Protein AF-0000000086089682 (afdb_homodimer)

Radius of gyration: 39.23 Å; Cα contacts (8 Å, |Δi|>4): 692; chains: 2; bounding box: 94×168×118 Å

Sequence (666 aa):
MSTSTTAATTQQEAQNGLEKALNQAPSSSPDVAAKKKSSTSSKTSKLSLKYIPKFSVSFNDKVAFTFGVLLLVSTTFIFGYAPKWLPQWYALWMVPLMIYRFFDFHAQHAHYFMIDFCYIGNLALMIYLFFYPTSPQLFALTFANNNGPILFAIVFWRNSLVFHDWDKLTSCFIHTFPPLISFAIRWFPEQFPEYTTCIEPTCEVNWTHTVLPHLGFFLFWLTSYYLKTEHVDKKFLQKRTHLITSYRWITEMDKKSKSYQLGQKFSPQARLFAFMVFQLFFHLLTVIPTTFMFNNIYVNAVILLFNYIVMVHNGSNFYFEKFVKMVAEKKEAMSTSTTAATTQQEAQNGLEKALNQAPSSSPDVAAKKKSSTSSKTSKLSLKYIPKFSVSFNDKVAFTFGVLLLVSTTFIFGYAPKWLPQWYALWMVPLMIYRFFDFHAQHAHYFMIDFCYIGNLALMIYLFFYPTSPQLFALTFANNNGPILFAIVFWRNSLVFHDWDKLTSCFIHTFPPLISFAIRWFPEQFPEYTTCIEPTCEVNWTHTVLPHLGFFLFWLTSYYLKTEHVDKKFLQKRTHLITSYRWITEMDKKSKSYQLGQKFSPQARLFAFMVFQLFFHLLTVIPTTFMFNNIYVNAVILLFNYIVMVHNGSNFYFEKFVKMVAEKKEA

InterPro domains:
  IPR021261 Glycerophosphocholine acyltransferase 1 [PF10998] (61-171)
  IPR021261 Glycerophosphocholine acyltransferase 1 [PTHR31201] (4-331)

Secondary structure (DSSP, 8-state):
--TT-TTSGGGSGGGGGGSGGGG------TTHHHHHHHT---------TT--------HHHHHHHHHHHHHHHHHHHHHHH-GGGHHHHHHHHHHHHHHHHHHHHHHTT-GGGGGSHHHHHHHHHHHHHHT-TT-HHHHHHHHHHIIIIIHHHHHHTT----TT-HHHHHHHHHHHHHHHHHHHHHH-GGG-TT----SSTT----TTTTHHHHHHHHHHHHHHHHHIIIIITHHHHHH-TT---HHHIIIII-TTSHHHHHHTTS-HHHHHHHHHHHHHHHHHHHHHHHHHHHH-HHHHHHHHHHHHHHHHHHHHHIIIIIHHHHHHHHHH-/--GGGGGGGGGSGGGSGGGGGG-------TTTHHHHHHT---------TT--------HHHHHHHHHHHHHHHHHHHHHHH-GGGHHHHHHHHHHHHHHHHHHHHHHTT-GGGGGSHHHHHHHHHHHHHHT-TT-HHHHHHHHHHIIIIIHHHHHHTT----TT-HHHHHHHHHHHHHHHHHHHHHH-GGG-TT----SSTT----TTTTHHHHHHHHHHHHHHHHHIIIIISHHHHHH-TT---HHHIIIII-TTSHHHHHHTTS-HHHHHHHHHHHHHHHHHHHHHHHHHHHH-HHHHHHHHHHHHHHHHHHHHHIIIIIHHHHHHHHHH-

Nearest PDB structures (foldseek):
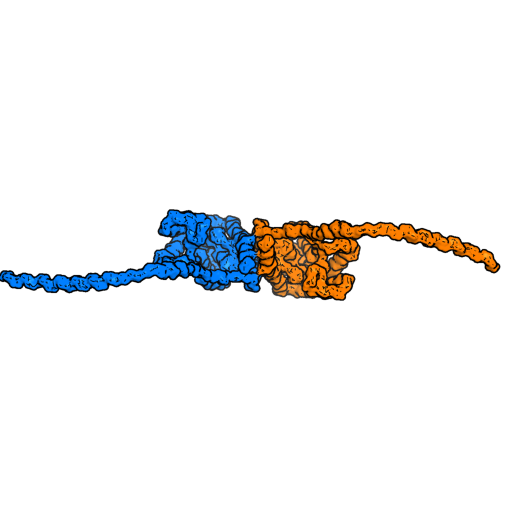  5i20-assembly1_A  TM=1.888E-01  e=9.430E+00  Ancylobacter novellus DSM 506

Structure (mmCIF, N/CA/C/O backbone):
data_AF-0000000086089682-model_v1
#
loop_
_entity.id
_entity.type
_entity.pdbx_description
1 polymer 'Glycerophosphocholine acyltransferase 1'
#
loop_
_atom_site.group_PDB
_atom_site.id
_atom_site.type_symbol
_atom_site.label_atom_id
_atom_site.label_alt_id
_atom_site.label_comp_id
_atom_site.label_asym_id
_atom_site.label_entity_id
_atom_site.label_seq_id
_atom_site.pdbx_PDB_ins_code
_atom_site.Cartn_x
_atom_site.Cartn_y
_atom_site.Cartn_z
_atom_site.occupancy
_atom_site.B_iso_or_equiv
_atom_site.auth_seq_id
_atom_site.auth_comp_id
_atom_site.auth_asym_id
_atom_site.auth_atom_id
_atom_site.pdbx_PDB_model_num
ATOM 1 N N . MET A 1 1 ? 38.219 85.375 62.781 1 22.22 1 MET A N 1
ATOM 2 C CA . MET A 1 1 ? 38.469 85.375 61.344 1 22.22 1 MET A CA 1
ATOM 3 C C . MET A 1 1 ? 39.344 84.188 60.969 1 22.22 1 MET A C 1
ATOM 5 O O . MET A 1 1 ? 39.094 83.562 59.906 1 22.22 1 MET A O 1
ATOM 9 N N . SER A 1 2 ? 40.469 84 61.562 1 22.23 2 SER A N 1
ATOM 10 C CA . SER A 1 2 ? 41.75 83.75 60.969 1 22.23 2 SER A CA 1
ATOM 11 C C . SER A 1 2 ? 41.938 82.25 60.656 1 22.23 2 SER A C 1
ATOM 13 O O . SER A 1 2 ? 43 81.875 60.188 1 22.23 2 SER A O 1
ATOM 15 N N . THR A 1 3 ? 41.25 81.438 61.344 1 27.06 3 THR A N 1
ATOM 16 C CA . THR A 1 3 ? 41.719 80.125 61.844 1 27.06 3 THR A CA 1
ATOM 17 C C . THR A 1 3 ? 41.75 79.125 60.719 1 27.06 3 THR A C 1
ATOM 19 O O . THR A 1 3 ? 41.656 77.938 60.969 1 27.06 3 THR A O 1
ATOM 22 N N . SER A 1 4 ? 41.469 79.562 59.5 1 25.72 4 SER A N 1
ATOM 23 C CA . SER A 1 4 ? 40.844 78.812 58.406 1 25.72 4 SER A CA 1
ATOM 24 C C . SER A 1 4 ? 41.781 77.75 57.875 1 25.72 4 SER A C 1
ATOM 26 O O . SER A 1 4 ? 41.344 76.875 57.062 1 25.72 4 SER A O 1
ATOM 28 N N . THR A 1 5 ? 43.062 78 57.875 1 26 5 THR A N 1
ATOM 29 C CA . THR A 1 5 ? 43.875 77.75 56.688 1 26 5 THR A CA 1
ATOM 30 C C . THR A 1 5 ? 44.312 76.312 56.594 1 26 5 THR A C 1
ATOM 32 O O . THR A 1 5 ? 44.938 75.875 55.594 1 26 5 THR A O 1
ATOM 35 N N . THR A 1 6 ? 44.344 75.562 57.688 1 26.2 6 THR A N 1
ATOM 36 C CA . THR A 1 6 ? 45.469 74.688 57.906 1 26.2 6 THR A CA 1
ATOM 37 C C . THR A 1 6 ? 45.25 73.375 57.094 1 26.2 6 THR A C 1
ATOM 39 O O . THR A 1 6 ? 45.875 72.375 57.406 1 26.2 6 THR A O 1
ATOM 42 N N . ALA A 1 7 ? 44.125 73.125 56.531 1 26.53 7 ALA A N 1
ATOM 43 C CA . ALA A 1 7 ? 43.562 71.875 56.188 1 26.53 7 ALA A CA 1
ATOM 44 C C . ALA A 1 7 ? 44.375 71.188 55.062 1 26.53 7 ALA A C 1
ATOM 46 O O . ALA A 1 7 ? 44.094 70.062 54.688 1 26.53 7 ALA A O 1
ATOM 47 N N . ALA A 1 8 ? 45.125 72 54.281 1 26.8 8 ALA A N 1
ATOM 48 C CA . ALA A 1 8 ? 45.406 71.75 52.875 1 26.8 8 ALA A CA 1
ATOM 49 C C . ALA A 1 8 ? 46.438 70.625 52.656 1 26.8 8 ALA A C 1
ATOM 51 O O . ALA A 1 8 ? 46.469 70 51.594 1 26.8 8 ALA A O 1
ATOM 52 N N . THR A 1 9 ? 47.344 70.625 53.531 1 26.73 9 THR A N 1
ATOM 53 C CA . THR A 1 9 ? 48.719 70.25 53.156 1 26.73 9 THR A CA 1
ATOM 54 C C . THR A 1 9 ? 48.844 68.75 52.906 1 26.73 9 THR A C 1
ATOM 56 O O . THR A 1 9 ? 49.781 68.312 52.25 1 26.73 9 THR A O 1
ATOM 59 N N . THR A 1 10 ? 48.156 68 53.75 1 26.53 10 THR A N 1
ATOM 60 C CA . THR A 1 10 ? 48.688 66.688 54.062 1 26.53 10 THR A CA 1
ATOM 61 C C . THR A 1 10 ? 48.438 65.688 52.906 1 26.53 10 THR A C 1
ATOM 63 O O . THR A 1 10 ? 48.781 64.562 53 1 26.53 10 THR A O 1
ATOM 66 N N . GLN A 1 11 ? 47.5 66 52 1 24.14 11 GLN A N 1
ATOM 67 C CA . GLN A 1 11 ? 46.906 65.062 51.031 1 24.14 11 GLN A CA 1
ATOM 68 C C . GLN A 1 11 ? 47.969 64.625 50.031 1 24.14 11 GLN A C 1
ATOM 70 O O . GLN A 1 11 ? 47.75 63.625 49.312 1 24.14 11 GLN A O 1
ATOM 75 N N . GLN A 1 12 ? 49.031 65.375 49.75 1 24.84 12 GLN A N 1
ATOM 76 C CA . GLN A 1 12 ? 49.781 65.375 48.5 1 24.84 12 GLN A CA 1
ATOM 77 C C . GLN A 1 12 ? 50.688 64.125 48.438 1 24.84 12 GLN A C 1
ATOM 79 O O . GLN A 1 12 ? 51.094 63.719 47.344 1 24.84 12 GLN A O 1
ATOM 84 N N . GLU A 1 13 ? 51.25 63.75 49.531 1 26.47 13 GLU A N 1
ATOM 85 C CA . GLU A 1 13 ? 52.531 63.031 49.531 1 26.47 13 GLU A CA 1
ATOM 86 C C . GLU A 1 13 ? 52.375 61.625 49 1 26.47 13 GLU A C 1
ATOM 88 O O . GLU A 1 13 ? 53.344 60.938 48.688 1 26.47 13 GLU A O 1
ATOM 93 N N . ALA A 1 14 ? 51.25 60.938 49.25 1 28.83 14 ALA A N 1
ATOM 94 C CA . ALA A 1 14 ? 51.062 59.5 49.125 1 28.83 14 ALA A CA 1
ATOM 95 C C . ALA A 1 14 ? 51.188 59.062 47.656 1 28.83 14 ALA A C 1
ATOM 97 O O . ALA A 1 14 ? 51.125 57.875 47.344 1 28.83 14 ALA A O 1
ATOM 98 N N . GLN A 1 15 ? 51.062 59.969 46.688 1 26.2 15 GLN A N 1
ATOM 99 C CA . GLN A 1 15 ? 50.875 59.688 45.281 1 26.2 15 GLN A CA 1
ATOM 100 C C . GLN A 1 15 ? 52.094 59.031 44.688 1 26.2 15 GLN A C 1
ATOM 102 O O . GLN A 1 15 ? 52 58.312 43.688 1 26.2 15 GLN A O 1
ATOM 107 N N . ASN A 1 16 ? 53.25 59.531 45.125 1 26.75 16 ASN A N 1
ATOM 108 C CA . ASN A 1 16 ? 54.406 59.406 44.25 1 26.75 16 ASN A CA 1
ATOM 109 C C . ASN A 1 16 ? 54.875 57.969 44.156 1 26.75 16 ASN A C 1
ATOM 111 O O . ASN A 1 16 ? 55.75 57.656 43.312 1 26.75 16 ASN A O 1
ATOM 115 N N . GLY A 1 17 ? 54.812 57.312 45.281 1 27.11 17 GLY A N 1
ATOM 116 C CA . GLY A 1 17 ? 55.625 56.125 45.406 1 27.11 17 GLY A CA 1
ATOM 117 C C . GLY A 1 17 ? 55.281 55.031 44.406 1 27.11 17 GLY A C 1
ATOM 118 O O . GLY A 1 17 ? 55.875 53.969 44.438 1 27.11 17 GLY A O 1
ATOM 119 N N . LEU A 1 18 ? 54.062 55.031 44.031 1 26.73 18 LEU A N 1
ATOM 120 C CA . LEU A 1 18 ? 53.438 53.938 43.312 1 26.73 18 LEU A CA 1
ATOM 121 C C . LEU A 1 18 ? 54.094 53.688 41.969 1 26.73 18 LEU A C 1
ATOM 123 O O . LEU A 1 18 ? 53.969 52.594 41.406 1 26.73 18 LEU A O 1
ATOM 127 N N . GLU A 1 19 ? 54.656 54.719 41.438 1 23.3 19 GLU A N 1
ATOM 128 C CA . GLU A 1 19 ? 54.969 54.688 40 1 23.3 19 GLU A CA 1
ATOM 129 C C . GLU A 1 19 ? 56.062 53.688 39.719 1 23.3 19 GLU A C 1
ATOM 131 O O . GLU A 1 19 ? 56.188 53.188 38.594 1 23.3 19 GLU A O 1
ATOM 136 N N . LYS A 1 20 ? 57.094 53.875 40.625 1 27.5 20 LYS A N 1
ATOM 137 C CA . LYS A 1 20 ? 58.375 53.375 40.156 1 27.5 20 LYS A CA 1
ATOM 138 C C . LYS A 1 20 ? 58.281 51.875 39.875 1 27.5 20 LYS A C 1
ATOM 140 O O . LYS A 1 20 ? 59.125 51.344 39.125 1 27.5 20 LYS A O 1
ATOM 145 N N . ALA A 1 21 ? 57.625 51.312 40.906 1 28.5 21 ALA A N 1
ATOM 146 C CA . ALA A 1 21 ? 57.844 49.875 40.938 1 28.5 21 ALA A CA 1
ATOM 147 C C . ALA A 1 21 ? 57.406 49.219 39.625 1 28.5 21 ALA A C 1
ATOM 149 O O . ALA A 1 21 ? 57.562 48 39.438 1 28.5 21 ALA A O 1
ATOM 150 N N . LEU A 1 22 ? 56.5 49.875 39 1 25.38 22 LEU A N 1
ATOM 151 C CA . LEU A 1 22 ? 55.781 49.219 37.875 1 25.38 22 LEU A CA 1
ATOM 152 C C . LEU A 1 22 ? 56.75 48.844 36.75 1 25.38 22 LEU A C 1
ATOM 154 O O . LEU A 1 22 ? 56.344 48.156 35.812 1 25.38 22 LEU A O 1
ATOM 158 N N . ASN A 1 23 ? 57.781 49.688 36.688 1 26.36 23 ASN A N 1
ATOM 159 C CA . ASN A 1 23 ? 58.406 49.719 35.375 1 26.36 23 ASN A CA 1
ATOM 160 C C . ASN A 1 23 ? 59.062 48.375 35.031 1 26.36 23 ASN A C 1
ATOM 162 O O . ASN A 1 23 ? 59.688 48.25 33.969 1 26.36 23 ASN A O 1
ATOM 166 N N . GLN A 1 24 ? 59.656 47.844 36.062 1 26.66 24 GLN A N 1
ATOM 167 C CA . GLN A 1 24 ? 60.75 47 35.625 1 26.66 24 GLN A CA 1
ATOM 168 C C . GLN A 1 24 ? 60.25 45.812 34.812 1 26.66 24 GLN A C 1
ATOM 170 O O . GLN A 1 24 ? 59.781 44.812 35.375 1 26.66 24 GLN A O 1
ATOM 175 N N . ALA A 1 25 ? 59.625 46.094 33.75 1 28.95 25 ALA A N 1
ATOM 176 C CA . ALA A 1 25 ? 58.906 45.094 32.938 1 28.95 25 ALA A CA 1
ATOM 177 C C . ALA A 1 25 ? 59.875 44.125 32.281 1 28.95 25 ALA A C 1
ATOM 179 O O . ALA A 1 25 ? 60.781 44.5 31.531 1 28.95 25 ALA A O 1
ATOM 180 N N . PRO A 1 26 ? 60.406 43.219 33.125 1 28.2 26 PRO A N 1
ATOM 181 C CA . PRO A 1 26 ? 61.469 42.406 32.562 1 28.2 26 PRO A CA 1
ATOM 182 C C . PRO A 1 26 ? 61.188 41.969 31.109 1 28.2 26 PRO A C 1
ATOM 184 O O . PRO A 1 26 ? 60.031 41.781 30.75 1 28.2 26 PRO A O 1
ATOM 187 N N . SER A 1 27 ? 62.031 42.406 30.141 1 28.69 27 SER A N 1
ATOM 188 C CA . SER A 1 27 ? 62 42.25 28.688 1 28.69 27 SER A CA 1
ATOM 189 C C . SER A 1 27 ? 61.938 40.781 28.297 1 28.69 27 SER A C 1
ATOM 191 O O . SER A 1 27 ? 62.938 40.031 28.375 1 28.69 27 SER A O 1
ATOM 193 N N . SER A 1 28 ? 61.219 40 28.984 1 28.8 28 SER A N 1
ATOM 194 C CA . SER A 1 28 ? 61.219 38.562 28.734 1 28.8 28 SER A CA 1
ATOM 195 C C . SER A 1 28 ? 61.062 38.25 27.25 1 28.8 28 SER A C 1
ATOM 197 O O . SER A 1 28 ? 60.281 38.938 26.562 1 28.8 28 SER A O 1
ATOM 199 N N . SER A 1 29 ? 62.219 37.719 26.672 1 29.88 29 SER A N 1
ATOM 200 C CA . SER A 1 29 ? 62.5 37.438 25.266 1 29.88 29 SER A CA 1
ATOM 201 C C . SER A 1 29 ? 61.312 36.781 24.562 1 29.88 29 SER A C 1
ATOM 203 O O . SER A 1 29 ? 60.625 35.906 25.141 1 29.88 29 SER A O 1
ATOM 205 N N . PRO A 1 30 ? 60.75 37.531 23.562 1 30.14 30 PRO A N 1
ATOM 206 C CA . PRO A 1 30 ? 59.469 37.312 22.891 1 30.14 30 PRO A CA 1
ATOM 207 C C . PRO A 1 30 ? 59.344 35.938 22.266 1 30.14 30 PRO A C 1
ATOM 209 O O . PRO A 1 30 ? 58.281 35.562 21.797 1 30.14 30 PRO A O 1
ATOM 212 N N . ASP A 1 31 ? 60.594 35.406 22.031 1 30.19 31 ASP A N 1
ATOM 213 C CA . ASP A 1 31 ? 60.562 34.531 20.859 1 30.19 31 ASP A CA 1
ATOM 214 C C . ASP A 1 31 ? 59.781 33.25 21.141 1 30.19 31 ASP A C 1
ATOM 216 O O . ASP A 1 31 ? 59.406 32.531 20.219 1 30.19 31 ASP A O 1
ATOM 220 N N . VAL A 1 32 ? 60.062 32.844 22.359 1 31.33 32 VAL A N 1
ATOM 221 C CA . VAL A 1 32 ? 59.656 31.469 22.578 1 31.33 32 VAL A CA 1
ATOM 222 C C . VAL A 1 32 ? 58.125 31.375 22.453 1 31.33 32 VAL A C 1
ATOM 224 O O . VAL A 1 32 ? 57.562 30.281 22.594 1 31.33 32 VAL A O 1
ATOM 227 N N . ALA A 1 33 ? 57.531 32.5 22.719 1 30.72 33 ALA A N 1
ATOM 228 C CA . ALA A 1 33 ? 56.062 32.438 22.766 1 30.72 33 ALA A CA 1
ATOM 229 C C . ALA A 1 33 ? 55.5 32.062 21.406 1 30.72 33 ALA A C 1
ATOM 231 O O . ALA A 1 33 ? 54.281 31.844 21.281 1 30.72 33 ALA A O 1
ATOM 232 N N . ALA A 1 34 ? 56.375 32.469 20.484 1 27.22 34 ALA A N 1
ATOM 233 C CA . ALA A 1 34 ? 55.75 32.281 19.172 1 27.22 34 ALA A CA 1
ATOM 234 C C . ALA A 1 34 ? 55.5 30.797 18.891 1 27.22 34 ALA A C 1
ATOM 236 O O . ALA A 1 34 ? 54.625 30.453 18.094 1 27.22 34 ALA A O 1
ATOM 237 N N . LYS A 1 35 ? 56.531 30.047 19.312 1 28.77 35 LYS A N 1
ATOM 238 C CA . LYS A 1 35 ? 56.375 28.734 18.703 1 28.77 35 LYS A CA 1
ATOM 239 C C . LYS A 1 35 ? 55.125 28.016 19.25 1 28.77 35 LYS A C 1
ATOM 241 O O . LYS A 1 35 ? 54.719 26.984 18.703 1 28.77 35 LYS A O 1
ATOM 246 N N . LYS A 1 36 ? 55.062 28.266 20.594 1 30.34 36 LYS A N 1
ATOM 247 C CA . LYS A 1 36 ? 54.062 27.328 21.047 1 30.34 36 LYS A CA 1
ATOM 248 C C . LYS A 1 36 ? 52.688 27.656 20.453 1 30.34 36 LYS A C 1
ATOM 250 O O . LYS A 1 36 ? 51.688 27 20.781 1 30.34 36 LYS A O 1
ATOM 255 N N . LYS A 1 37 ? 52.625 28.984 20.188 1 30.97 37 LYS A N 1
ATOM 256 C CA . LYS A 1 37 ? 51.25 29.266 19.828 1 30.97 37 LYS A CA 1
ATOM 257 C C . LYS A 1 37 ? 50.812 28.422 18.625 1 30.97 37 LYS A C 1
ATOM 259 O O . LYS A 1 37 ? 49.625 28.359 18.281 1 30.97 37 LYS A O 1
ATOM 264 N N . SER A 1 38 ? 51.844 28.312 17.812 1 30.48 38 SER A N 1
ATOM 265 C CA . SER A 1 38 ? 51.25 27.922 16.531 1 30.48 38 SER A CA 1
ATOM 266 C C . SER A 1 38 ? 50.656 26.531 16.594 1 30.48 38 SER A C 1
ATOM 268 O O . SER A 1 38 ? 49.875 26.141 15.711 1 30.48 38 SER A O 1
ATOM 270 N N . SER A 1 39 ? 51.375 25.75 17.422 1 30.83 39 SER A N 1
ATOM 271 C CA . SER A 1 39 ? 50.938 24.406 17.109 1 30.83 39 SER A CA 1
ATOM 272 C C . SER A 1 39 ? 49.5 24.156 17.625 1 30.83 39 SER A C 1
ATOM 274 O O . SER A 1 39 ? 49.281 23.281 18.453 1 30.83 39 SER A O 1
ATOM 276 N N . THR A 1 40 ? 49.031 25.172 18.344 1 33.56 40 THR A N 1
ATOM 277 C CA . THR A 1 40 ? 47.656 24.766 18.609 1 33.56 40 THR A CA 1
ATOM 278 C C . THR A 1 40 ? 46.969 24.234 17.344 1 33.56 40 THR A C 1
ATOM 280 O O . THR A 1 40 ? 46.594 25.016 16.469 1 33.56 40 THR A O 1
ATOM 283 N N . SER A 1 41 ? 47.688 23.375 16.672 1 29 41 SER A N 1
ATOM 284 C CA . SER A 1 41 ? 47 22.656 15.609 1 29 41 SER A CA 1
ATOM 285 C C . SER A 1 41 ? 45.531 22.469 15.93 1 29 41 SER A C 1
ATOM 287 O O . SER A 1 41 ? 45.156 22.25 17.094 1 29 41 SER A O 1
ATOM 289 N N . SER A 1 42 ? 44.688 23.078 15.109 1 27.2 42 SER A N 1
ATOM 290 C CA . SER A 1 42 ? 43.281 22.828 14.883 1 27.2 42 SER A CA 1
ATOM 291 C C . SER A 1 42 ? 42.906 21.375 15.125 1 27.2 42 SER A C 1
ATOM 293 O O . SER A 1 42 ? 43.25 20.5 14.328 1 27.2 42 SER A O 1
ATOM 295 N N . LYS A 1 43 ? 43.312 20.797 16.312 1 30.11 43 LYS A N 1
ATOM 296 C CA . LYS A 1 43 ? 42.438 19.641 16.531 1 30.11 43 LYS A CA 1
ATOM 297 C C . LYS A 1 43 ? 41.031 19.906 16.031 1 30.11 43 LYS A C 1
ATOM 299 O O . LYS A 1 43 ? 40.25 20.594 16.703 1 30.11 43 LYS A O 1
ATOM 304 N N . THR A 1 44 ? 41 20.312 14.758 1 27.77 44 THR A N 1
ATOM 305 C CA . THR A 1 44 ? 39.688 20.094 14.195 1 27.77 44 THR A CA 1
ATOM 306 C C . THR A 1 44 ? 38.969 18.953 14.938 1 27.77 44 THR A C 1
ATOM 308 O O . THR A 1 44 ? 39.5 17.859 15.062 1 27.77 44 THR A O 1
ATOM 311 N N . SER A 1 45 ? 38.312 19.25 15.969 1 28.33 45 SER A N 1
ATOM 312 C CA . SER A 1 45 ? 37.312 18.344 16.531 1 28.33 45 SER A CA 1
ATOM 313 C C . SER A 1 45 ? 36.812 17.375 15.477 1 28.33 45 SER A C 1
ATOM 315 O O . SER A 1 45 ? 36.156 17.781 14.523 1 28.33 45 SER A O 1
ATOM 317 N N . LYS A 1 46 ? 37.719 16.438 15.086 1 27.97 46 LYS A N 1
ATOM 318 C CA . LYS A 1 46 ? 37.094 15.234 14.531 1 27.97 46 LYS A CA 1
ATOM 319 C C . LYS A 1 46 ? 35.812 14.891 15.266 1 27.97 46 LYS A C 1
ATOM 321 O O . LYS A 1 46 ? 35.844 14.234 16.312 1 27.97 46 LYS A O 1
ATOM 326 N N . LEU A 1 47 ? 35.094 15.883 15.734 1 27.17 47 LEU A N 1
ATOM 327 C CA . LEU A 1 47 ? 33.719 15.492 15.977 1 27.17 47 LEU A CA 1
ATOM 328 C C . LEU A 1 47 ? 33.344 14.258 15.164 1 27.17 47 LEU A C 1
ATOM 330 O O . LEU A 1 47 ? 33.5 14.242 13.938 1 27.17 47 LEU A O 1
ATOM 334 N N . SER A 1 48 ? 33.438 13.125 15.836 1 28.19 48 SER A N 1
ATOM 335 C CA . SER A 1 48 ? 33.156 11.711 15.586 1 28.19 48 SER A CA 1
ATOM 336 C C . SER A 1 48 ? 31.969 11.547 14.656 1 28.19 48 SER A C 1
ATOM 338 O O . SER A 1 48 ? 30.844 11.898 15.008 1 28.19 48 SER A O 1
ATOM 340 N N . LEU A 1 49 ? 32.188 11.945 13.477 1 28.09 49 LEU A N 1
ATOM 341 C CA . LEU A 1 49 ? 31.391 11.391 12.391 1 28.09 49 LEU A CA 1
ATOM 342 C C . LEU A 1 49 ? 31.031 9.93 12.656 1 28.09 49 LEU A C 1
ATOM 344 O O . LEU A 1 49 ? 30.516 9.234 11.781 1 28.09 49 LEU A O 1
ATOM 348 N N . LYS A 1 50 ? 31.625 9.414 13.711 1 30.19 50 LYS A N 1
ATOM 349 C CA . LYS A 1 50 ? 31.422 7.988 13.945 1 30.19 50 LYS A CA 1
ATOM 350 C C . LYS A 1 50 ? 29.938 7.648 14 1 30.19 50 LYS A C 1
ATOM 352 O O . LYS A 1 50 ? 29.547 6.484 13.875 1 30.19 50 LYS A O 1
ATOM 357 N N . TYR A 1 51 ? 29.266 8.523 14.703 1 29.67 51 TYR A N 1
ATOM 358 C CA . TYR A 1 51 ? 27.891 8.047 14.836 1 29.67 51 TYR A CA 1
ATOM 359 C C . TYR A 1 51 ? 27.156 8.117 13.5 1 29.67 51 TYR A C 1
ATOM 361 O O . TYR A 1 51 ? 26.453 9.086 13.227 1 29.67 51 TYR A O 1
ATOM 369 N N . ILE A 1 52 ? 27.953 8.047 12.5 1 29.8 52 ILE A N 1
ATOM 370 C CA . ILE A 1 52 ? 27.078 7.832 11.352 1 29.8 52 ILE A CA 1
ATOM 371 C C . ILE A 1 52 ? 26.125 6.668 11.641 1 29.8 52 ILE A C 1
ATOM 373 O O . ILE A 1 52 ? 26.562 5.535 11.852 1 29.8 52 ILE A O 1
ATOM 377 N N . PRO A 1 53 ? 25.062 6.945 12.18 1 30.91 53 PRO A N 1
ATOM 378 C CA . PRO A 1 53 ? 24.234 5.73 12.25 1 30.91 53 PRO A CA 1
ATOM 379 C C . PRO A 1 53 ? 24.438 4.82 11.039 1 30.91 53 PRO A C 1
ATOM 381 O O . PRO A 1 53 ? 24.484 5.297 9.906 1 30.91 53 PRO A O 1
ATOM 384 N N . LYS A 1 54 ? 25.375 3.859 11.07 1 35.09 54 LYS A N 1
ATOM 385 C CA . LYS A 1 54 ? 25.391 2.775 10.086 1 35.09 54 LYS A CA 1
ATOM 386 C C . LYS A 1 54 ? 23.984 2.492 9.555 1 35.09 54 LYS A C 1
ATOM 388 O O . LYS A 1 54 ? 23.062 2.219 10.328 1 35.09 54 LYS A O 1
ATOM 393 N N . PHE A 1 55 ? 23.609 3.154 8.586 1 38.66 55 PHE A N 1
ATOM 394 C CA . PHE A 1 55 ? 22.438 2.594 7.922 1 38.66 55 PHE A CA 1
ATOM 395 C C . PHE A 1 55 ? 22.5 1.07 7.91 1 38.66 55 PHE A C 1
ATOM 397 O O . PHE A 1 55 ? 23.234 0.479 7.121 1 38.66 55 PHE A O 1
ATOM 404 N N . SER A 1 56 ? 22.875 0.419 8.914 1 44.97 56 SER A N 1
ATOM 405 C CA . SER A 1 56 ? 22.719 -1.03 8.992 1 44.97 56 SER A CA 1
ATOM 406 C C . SER A 1 56 ? 21.359 -1.479 8.5 1 44.97 56 SER A C 1
ATOM 408 O O . SER A 1 56 ? 20.328 -1.053 9.031 1 44.97 56 SER A O 1
ATOM 410 N N . VAL A 1 57 ? 21.25 -1.599 7.219 1 56.94 57 VAL A N 1
ATOM 411 C CA . VAL A 1 57 ? 20.094 -2.375 6.77 1 56.94 57 VAL A CA 1
ATOM 412 C C . VAL A 1 57 ? 19.828 -3.516 7.746 1 56.94 57 VAL A C 1
ATOM 414 O O . VAL A 1 57 ? 20.609 -4.473 7.82 1 56.94 57 VAL A O 1
ATOM 417 N N . SER A 1 58 ? 19.156 -3.072 8.883 1 70.56 58 SER A N 1
ATOM 418 C CA . SER A 1 58 ? 18.922 -3.99 10 1 70.56 58 SER A CA 1
ATOM 419 C C . SER A 1 58 ? 17.625 -4.77 9.805 1 70.56 58 SER A C 1
ATOM 421 O O . SER A 1 58 ? 16.812 -4.422 8.953 1 70.56 58 SER A O 1
ATOM 423 N N . PHE A 1 59 ? 17.594 -5.922 10.258 1 82.19 59 PHE A N 1
ATOM 424 C CA . PHE A 1 59 ? 16.375 -6.691 10.422 1 82.19 59 PHE A CA 1
ATOM 425 C C . PHE A 1 59 ? 15.219 -5.789 10.836 1 82.19 59 PHE A C 1
ATOM 427 O O . PHE A 1 59 ? 14.086 -5.984 10.398 1 82.19 59 PHE A O 1
ATOM 434 N N . ASN A 1 60 ? 15.648 -4.652 11.453 1 83.56 60 ASN A N 1
ATOM 435 C CA . ASN A 1 60 ? 14.625 -3.719 11.914 1 83.56 60 ASN A CA 1
ATOM 436 C C . ASN A 1 60 ? 14.039 -2.916 10.758 1 83.56 60 ASN A C 1
ATOM 438 O O . ASN A 1 60 ? 12.836 -2.631 10.742 1 83.56 60 ASN A O 1
ATOM 442 N N . ASP A 1 61 ? 14.844 -2.639 9.812 1 87.31 61 ASP A N 1
ATOM 443 C CA . ASP A 1 61 ? 14.367 -1.896 8.656 1 87.31 61 ASP A CA 1
ATOM 444 C C . ASP A 1 61 ? 13.422 -2.75 7.809 1 87.31 61 ASP A C 1
ATOM 446 O O . ASP A 1 61 ? 12.422 -2.25 7.289 1 87.31 61 ASP A O 1
ATOM 450 N N . LYS A 1 62 ? 13.742 -4.012 7.797 1 90.38 62 LYS A N 1
ATOM 451 C CA . LYS A 1 62 ? 12.906 -4.934 7.035 1 90.38 62 LYS A CA 1
ATOM 452 C C . LYS A 1 62 ? 11.539 -5.102 7.684 1 90.38 62 LYS A C 1
ATOM 454 O O . LYS A 1 62 ? 10.516 -5.051 7.004 1 90.38 62 LYS A O 1
ATOM 459 N N . VAL A 1 63 ? 11.562 -5.25 8.875 1 91.88 63 VAL A N 1
ATOM 460 C CA . VAL A 1 63 ? 10.32 -5.406 9.617 1 91.88 63 VAL A CA 1
ATOM 461 C C . VAL A 1 63 ? 9.5 -4.117 9.547 1 91.88 63 VAL A C 1
ATOM 463 O O . VAL A 1 63 ? 8.281 -4.156 9.352 1 91.88 63 VAL A O 1
ATOM 466 N N . ALA A 1 64 ? 10.188 -2.992 9.672 1 91.44 64 ALA A N 1
ATOM 467 C CA . ALA A 1 64 ? 9.516 -1.7 9.602 1 91.44 64 ALA A CA 1
ATOM 468 C C . ALA A 1 64 ? 8.867 -1.493 8.234 1 91.44 64 ALA A C 1
ATOM 470 O O . ALA A 1 64 ? 7.742 -1.009 8.133 1 91.44 64 ALA A O 1
ATOM 471 N N . PHE A 1 65 ? 9.641 -1.891 7.281 1 94.25 65 PHE A N 1
ATOM 472 C CA . PHE A 1 65 ? 9.109 -1.792 5.926 1 94.25 65 PHE A CA 1
ATOM 473 C C . PHE A 1 65 ? 7.84 -2.627 5.781 1 94.25 65 PHE A C 1
ATOM 475 O O . PHE A 1 65 ? 6.828 -2.145 5.266 1 94.25 65 PHE A O 1
ATOM 482 N N . THR A 1 66 ? 7.902 -3.818 6.219 1 95.19 66 THR A N 1
ATOM 483 C CA . THR A 1 66 ? 6.758 -4.719 6.148 1 95.19 66 THR A CA 1
ATOM 484 C C . THR A 1 66 ? 5.562 -4.137 6.895 1 95.19 66 THR A C 1
ATOM 486 O O . THR A 1 66 ? 4.453 -4.09 6.359 1 95.19 66 THR A O 1
ATOM 489 N N . PHE A 1 67 ? 5.828 -3.627 8.016 1 94.31 67 PHE A N 1
ATOM 490 C CA . PHE A 1 67 ? 4.77 -3.045 8.828 1 94.31 67 PHE A CA 1
ATOM 491 C C . PHE A 1 67 ? 4.18 -1.812 8.156 1 94.31 67 PHE A C 1
ATOM 493 O O . PHE A 1 67 ? 2.969 -1.596 8.195 1 94.31 67 PHE A O 1
ATOM 500 N N . GLY A 1 68 ? 5.043 -1 7.617 1 95.5 68 GLY A N 1
ATOM 501 C CA . GLY A 1 68 ? 4.574 0.18 6.91 1 95.5 68 GLY A CA 1
ATOM 502 C C . GLY A 1 68 ? 3.629 -0.145 5.766 1 95.5 68 GLY A C 1
ATOM 503 O O . GLY A 1 68 ? 2.582 0.49 5.621 1 95.5 68 GLY A O 1
ATOM 504 N N . VAL A 1 69 ? 3.965 -1.139 4.996 1 96.62 69 VAL A N 1
ATOM 505 C CA . VAL A 1 69 ? 3.123 -1.557 3.881 1 96.62 69 VAL A CA 1
ATOM 506 C C . VAL A 1 69 ? 1.804 -2.115 4.41 1 96.62 69 VAL A C 1
ATOM 508 O O . VAL A 1 69 ? 0.732 -1.795 3.889 1 96.62 69 VAL A O 1
ATOM 511 N N . LEU A 1 70 ? 1.866 -2.891 5.434 1 96.25 70 LEU A N 1
ATOM 512 C CA . LEU A 1 70 ? 0.663 -3.479 6.012 1 96.25 70 LEU A CA 1
ATOM 513 C C . LEU A 1 70 ? -0.245 -2.4 6.594 1 96.25 70 LEU A C 1
ATOM 515 O O . LEU A 1 70 ? -1.471 -2.523 6.547 1 96.25 70 LEU A O 1
ATOM 519 N N . LEU A 1 71 ? 0.362 -1.38 7.16 1 95.69 71 LEU A N 1
ATOM 520 C CA . LEU A 1 71 ? -0.421 -0.261 7.672 1 95.69 71 LEU A CA 1
ATOM 521 C C . LEU A 1 71 ? -1.174 0.439 6.547 1 95.69 71 LEU A C 1
ATOM 523 O O . LEU A 1 71 ? -2.344 0.793 6.703 1 95.69 71 LEU A O 1
ATOM 527 N N . LEU A 1 72 ? -0.475 0.649 5.465 1 97.06 72 LEU A N 1
ATOM 528 C CA . LEU A 1 72 ? -1.115 1.254 4.301 1 97.06 72 LEU A CA 1
ATOM 529 C C . LEU A 1 72 ? -2.273 0.392 3.809 1 97.06 72 LEU A C 1
ATOM 531 O O . LEU A 1 72 ? -3.369 0.9 3.562 1 97.06 72 LEU A O 1
ATOM 535 N N . VAL A 1 73 ? -2.064 -0.914 3.709 1 97.38 73 VAL A N 1
ATOM 536 C CA . VAL A 1 73 ? -3.066 -1.85 3.207 1 97.38 73 VAL A CA 1
ATOM 537 C C . VAL A 1 73 ? -4.25 -1.905 4.168 1 97.38 73 VAL A C 1
ATOM 539 O O . VAL A 1 73 ? -5.406 -1.835 3.746 1 97.38 73 VAL A O 1
ATOM 542 N N . SER A 1 74 ? -4.004 -1.981 5.434 1 96.88 74 SER A N 1
ATOM 543 C CA . SER A 1 74 ? -5.062 -2.061 6.438 1 96.88 74 SER A CA 1
ATOM 544 C C . SER A 1 74 ? -5.895 -0.783 6.465 1 96.88 74 SER A C 1
ATOM 546 O O . SER A 1 74 ? -7.121 -0.837 6.555 1 96.88 74 SER A O 1
ATOM 548 N N . THR A 1 75 ? -5.215 0.321 6.402 1 97.19 75 THR A N 1
ATOM 549 C CA . THR A 1 75 ? -5.914 1.6 6.391 1 97.19 75 THR A CA 1
ATOM 550 C C . THR A 1 75 ? -6.812 1.713 5.164 1 97.19 75 THR A C 1
ATOM 552 O O . THR A 1 75 ? -7.977 2.109 5.273 1 97.19 75 THR A O 1
ATOM 555 N N . THR A 1 76 ? -6.254 1.345 4.016 1 97.38 76 THR A N 1
ATOM 556 C CA . THR A 1 76 ? -7.02 1.396 2.771 1 97.38 76 THR A CA 1
ATOM 557 C C . THR A 1 76 ? -8.211 0.446 2.83 1 97.38 76 THR A C 1
ATOM 559 O O . THR A 1 76 ? -9.305 0.79 2.385 1 97.38 76 THR A O 1
ATOM 562 N N . PHE A 1 77 ? -8.008 -0.727 3.406 1 97.56 77 PHE A N 1
ATOM 563 C CA . PHE A 1 77 ? -9.078 -1.709 3.523 1 97.56 77 PHE A CA 1
ATOM 564 C C . PHE A 1 77 ? -10.18 -1.196 4.438 1 97.56 77 PHE A C 1
ATOM 566 O O . PHE A 1 77 ? -11.367 -1.327 4.121 1 97.56 77 PHE A O 1
ATOM 573 N N . ILE A 1 78 ? -9.812 -0.611 5.543 1 96.88 78 ILE A N 1
ATOM 574 C CA . ILE A 1 78 ? -10.781 -0.065 6.488 1 96.88 78 ILE A CA 1
ATOM 575 C C . ILE A 1 78 ? -11.57 1.063 5.824 1 96.88 78 ILE A C 1
ATOM 577 O O . ILE A 1 78 ? -12.797 1.127 5.941 1 96.88 78 ILE A O 1
ATOM 581 N N . PHE A 1 79 ? -10.914 1.876 5.098 1 97.38 79 PHE A N 1
ATOM 582 C CA . PHE A 1 79 ? -11.562 2.979 4.402 1 97.38 79 PHE A CA 1
ATOM 583 C C . PHE A 1 79 ? -12.594 2.459 3.402 1 97.38 79 PHE A C 1
ATOM 585 O O . PHE A 1 79 ? -13.672 3.033 3.258 1 97.38 79 PHE A O 1
ATOM 592 N N . GLY A 1 80 ? -12.258 1.4 2.713 1 95.31 80 GLY A N 1
ATOM 593 C CA . GLY A 1 80 ? -13.156 0.83 1.722 1 95.31 80 GLY A CA 1
ATOM 594 C C . GLY A 1 80 ? -14.273 0.001 2.332 1 95.31 80 GLY A C 1
ATOM 595 O O . GLY A 1 80 ? -15.445 0.213 2.029 1 95.31 80 GLY A O 1
ATOM 596 N N . TYR A 1 81 ? -13.969 -0.822 3.312 1 94.88 81 TYR A N 1
ATOM 597 C CA . TYR A 1 81 ? -14.891 -1.837 3.803 1 94.88 81 TYR A CA 1
ATOM 598 C C . TYR A 1 81 ? -15.742 -1.295 4.949 1 94.88 81 TYR A C 1
ATOM 600 O O . TYR A 1 81 ? -16.953 -1.525 4.996 1 94.88 81 TYR A O 1
ATOM 608 N N . ALA A 1 82 ? -15.078 -0.627 5.879 1 95.81 82 ALA A N 1
ATOM 609 C CA . ALA A 1 82 ? -15.766 -0.159 7.078 1 95.81 82 ALA A CA 1
ATOM 610 C C . ALA A 1 82 ? -15.18 1.157 7.574 1 95.81 82 ALA A C 1
ATOM 612 O O . ALA A 1 82 ? -14.602 1.216 8.664 1 95.81 82 ALA A O 1
ATOM 613 N N . PRO A 1 83 ? -15.477 2.168 6.844 1 96.44 83 PRO A N 1
ATOM 614 C CA . PRO A 1 83 ? -14.906 3.467 7.199 1 96.44 83 PRO A CA 1
ATOM 615 C C . PRO A 1 83 ? -15.32 3.934 8.594 1 96.44 83 PRO A C 1
ATOM 617 O O . PRO A 1 83 ? -14.656 4.789 9.188 1 96.44 83 PRO A O 1
ATOM 620 N N . LYS A 1 84 ? -16.344 3.379 9.172 1 97.06 84 LYS A N 1
ATOM 621 C CA . LYS A 1 84 ? -16.828 3.744 10.5 1 97.06 84 LYS A CA 1
ATOM 622 C C . LYS A 1 84 ? -15.734 3.547 11.555 1 97.06 84 LYS A C 1
ATOM 624 O O . LYS A 1 84 ? -15.781 4.148 12.625 1 97.06 84 LYS A O 1
ATOM 629 N N . TRP A 1 85 ? -14.734 2.752 11.188 1 97.56 85 TRP A N 1
ATOM 630 C CA . TRP A 1 85 ? -13.695 2.418 12.164 1 97.56 85 TRP A CA 1
ATOM 631 C C . TRP A 1 85 ? -12.484 3.334 12.008 1 97.56 85 TRP A C 1
ATOM 633 O O . TRP A 1 85 ? -11.531 3.246 12.781 1 97.56 85 TRP A O 1
ATOM 643 N N . LEU A 1 86 ? -12.547 4.227 11.07 1 97.94 86 LEU A N 1
ATOM 644 C CA . LEU A 1 86 ? -11.406 5.082 10.781 1 97.94 86 LEU A CA 1
ATOM 645 C C . LEU A 1 86 ? -11.039 5.938 11.992 1 97.94 86 LEU A C 1
ATOM 647 O O . LEU A 1 86 ? -9.859 6.074 12.328 1 97.94 86 LEU A O 1
ATOM 651 N N . PRO A 1 87 ? -12 6.562 12.695 1 98.12 87 PRO A N 1
ATOM 652 C CA . PRO A 1 87 ? -11.625 7.371 13.859 1 98.12 87 PRO A CA 1
ATOM 653 C C . PRO A 1 87 ? -10.891 6.562 14.93 1 98.12 87 PRO A C 1
ATOM 655 O O . PRO A 1 87 ? -9.891 7.023 15.469 1 98.12 87 PRO A O 1
ATOM 658 N N . GLN A 1 88 ? -11.344 5.359 15.211 1 97.94 88 GLN A N 1
ATOM 659 C CA . GLN A 1 88 ? -10.68 4.504 16.188 1 97.94 88 GLN A CA 1
ATOM 660 C C . GLN A 1 88 ? -9.305 4.07 15.695 1 97.94 88 GLN A C 1
ATOM 662 O O . GLN A 1 88 ? -8.352 3.996 16.469 1 97.94 88 GLN A O 1
ATOM 667 N N . TRP A 1 89 ? -9.258 3.725 14.414 1 98.12 89 TRP A N 1
ATOM 668 C CA . TRP A 1 89 ? -7.988 3.365 13.797 1 98.12 89 TRP A CA 1
ATOM 669 C C . TRP A 1 89 ? -6.988 4.516 13.891 1 98.12 89 TRP A C 1
ATOM 671 O O . TRP A 1 89 ? -5.82 4.305 14.219 1 98.12 89 TRP A O 1
ATOM 681 N N . TYR A 1 90 ? -7.473 5.684 13.68 1 98.12 90 TYR A N 1
ATOM 682 C CA . TYR A 1 90 ? -6.695 6.914 13.789 1 98.12 90 TYR A CA 1
ATOM 683 C C . TYR A 1 90 ? -6.184 7.117 15.211 1 98.12 90 TYR A C 1
ATOM 685 O O . TYR A 1 90 ? -4.996 7.367 15.422 1 98.12 90 TYR A O 1
ATOM 693 N N . ALA A 1 91 ? -7.039 6.961 16.156 1 97.75 91 ALA A N 1
ATOM 694 C CA . ALA A 1 91 ? -6.668 7.137 17.562 1 97.75 91 ALA A CA 1
ATOM 695 C C . ALA A 1 91 ? -5.672 6.07 18 1 97.75 91 ALA A C 1
ATOM 697 O O . ALA A 1 91 ? -4.742 6.355 18.75 1 97.75 91 ALA A O 1
ATOM 698 N N . LEU A 1 92 ? -5.82 4.887 17.5 1 97.69 92 LEU A N 1
ATOM 699 C CA . LEU A 1 92 ? -4.965 3.764 17.875 1 97.69 92 LEU A CA 1
ATOM 700 C C . LEU A 1 92 ? -3.514 4.043 17.484 1 97.69 92 LEU A C 1
ATOM 702 O O . LEU A 1 92 ? -2.598 3.766 18.266 1 97.69 92 LEU A O 1
ATOM 706 N N . TRP A 1 93 ? -3.354 4.652 16.312 1 96.94 93 TRP A N 1
ATOM 707 C CA . TRP A 1 93 ? -1.993 4.84 15.82 1 96.94 93 TRP A CA 1
ATOM 708 C C . TRP A 1 93 ? -1.455 6.211 16.219 1 96.94 93 TRP A C 1
ATOM 710 O O . TRP A 1 93 ? -0.24 6.41 16.281 1 96.94 93 TRP A O 1
ATOM 720 N N . MET A 1 94 ? -2.289 7.156 16.531 1 96.88 94 MET A N 1
ATOM 721 C CA . MET A 1 94 ? -1.862 8.5 16.922 1 96.88 94 MET A CA 1
ATOM 722 C C . MET A 1 94 ? -1.027 8.453 18.203 1 96.88 94 MET A C 1
ATOM 724 O O . MET A 1 94 ? 0.018 9.102 18.281 1 96.88 94 MET A O 1
ATOM 728 N N . VAL A 1 95 ? -1.35 7.621 19.078 1 94.75 95 VAL A N 1
ATOM 729 C CA . VAL A 1 95 ? -0.714 7.598 20.391 1 94.75 95 VAL A CA 1
ATOM 730 C C . VAL A 1 95 ? 0.716 7.078 20.266 1 94.75 95 VAL A C 1
ATOM 732 O O . VAL A 1 95 ? 1.672 7.781 20.594 1 94.75 95 VAL A O 1
ATOM 735 N N . PRO A 1 96 ? 0.929 5.906 19.734 1 95.06 96 PRO A N 1
ATOM 736 C CA . PRO A 1 96 ? 2.312 5.43 19.641 1 95.06 96 PRO A CA 1
ATOM 737 C C . PRO A 1 96 ? 3.162 6.285 18.703 1 95.06 96 PRO A C 1
ATOM 739 O O . PRO A 1 96 ? 4.355 6.484 18.953 1 95.06 96 PRO A O 1
ATOM 742 N N . LEU A 1 97 ? 2.623 6.809 17.703 1 96.06 97 LEU A N 1
ATOM 743 C CA . LEU A 1 97 ? 3.391 7.625 16.766 1 96.06 97 LEU A CA 1
ATOM 744 C C . LEU A 1 97 ? 3.797 8.945 17.406 1 96.06 97 LEU A C 1
ATOM 746 O O . LEU A 1 97 ? 4.902 9.438 17.188 1 96.06 97 LEU A O 1
ATOM 750 N N . MET A 1 98 ? 2.906 9.484 18.234 1 96.69 98 MET A N 1
ATOM 751 C CA . MET A 1 98 ? 3.234 10.727 18.938 1 96.69 98 MET A CA 1
ATOM 752 C C . MET A 1 98 ? 4.285 10.492 20.016 1 96.69 98 MET A C 1
ATOM 754 O O . MET A 1 98 ? 5.16 11.328 20.219 1 96.69 98 MET A O 1
ATOM 758 N N . ILE A 1 99 ? 4.164 9.359 20.672 1 96.06 99 ILE A N 1
ATOM 759 C CA . ILE A 1 99 ? 5.176 9 21.656 1 96.06 99 ILE A CA 1
ATOM 760 C C . ILE A 1 99 ? 6.535 8.852 20.969 1 96.06 99 ILE A C 1
ATOM 762 O O . ILE A 1 99 ? 7.531 9.414 21.422 1 96.06 99 ILE A O 1
ATOM 766 N N . TYR A 1 100 ? 6.535 8.195 19.891 1 95.38 100 TYR A N 1
ATOM 767 C CA . TYR A 1 100 ? 7.766 8.031 19.125 1 95.38 100 TYR A CA 1
ATOM 768 C C . TYR A 1 100 ? 8.32 9.391 18.688 1 95.38 100 TYR A C 1
ATOM 770 O O . TYR A 1 100 ? 9.508 9.656 18.844 1 95.38 100 TYR A O 1
ATOM 778 N N . ARG A 1 101 ? 7.496 10.211 18.172 1 95.94 101 ARG A N 1
ATOM 779 C CA . ARG A 1 101 ? 7.906 11.516 17.672 1 95.94 101 ARG A CA 1
ATOM 780 C C . ARG A 1 101 ? 8.469 12.383 18.781 1 95.94 101 ARG A C 1
ATOM 782 O O . ARG A 1 101 ? 9.43 13.125 18.578 1 95.94 101 ARG A O 1
ATOM 789 N N . PHE A 1 102 ? 7.836 12.297 19.906 1 96.31 102 PHE A N 1
ATOM 790 C CA . PHE A 1 102 ? 8.289 13.078 21.047 1 96.31 102 PHE A CA 1
ATOM 791 C C . PHE A 1 102 ? 9.734 12.766 21.375 1 96.31 102 PHE A C 1
ATOM 793 O O . PHE A 1 102 ? 10.562 13.672 21.516 1 96.31 102 PHE A O 1
ATOM 800 N N . PHE A 1 103 ? 10.102 11.523 21.406 1 95.06 103 PHE A N 1
ATOM 801 C CA . PHE A 1 103 ? 11.461 11.117 21.766 1 95.06 103 PHE A CA 1
ATOM 802 C C . PHE A 1 103 ? 12.414 11.367 20.609 1 95.06 103 PHE A C 1
ATOM 804 O O . PHE A 1 103 ? 13.539 11.836 20.812 1 95.06 103 PHE A O 1
ATOM 811 N N . ASP A 1 104 ? 11.938 11.109 19.453 1 93.44 104 ASP A N 1
ATOM 812 C CA . ASP A 1 104 ? 12.773 11.266 18.266 1 93.44 104 ASP A CA 1
ATOM 813 C C . ASP A 1 104 ? 13.125 12.734 18.047 1 93.44 104 ASP A C 1
ATOM 815 O O . ASP A 1 104 ? 14.289 13.07 17.828 1 93.44 104 ASP A O 1
ATOM 819 N N . PHE A 1 105 ? 12.156 13.617 18.156 1 94.25 105 PHE A N 1
ATOM 820 C CA . PHE A 1 105 ? 12.375 15.031 17.875 1 94.25 105 PHE A CA 1
ATOM 821 C C . PHE A 1 105 ? 13.195 15.68 18.984 1 94.25 105 PHE A C 1
ATOM 823 O O . PHE A 1 105 ? 13.992 16.578 18.719 1 94.25 105 PHE A O 1
ATOM 830 N N . HIS A 1 106 ? 13.031 15.195 20.188 1 93.88 106 HIS A N 1
ATOM 831 C CA . HIS A 1 106 ? 13.875 15.711 21.25 1 93.88 106 HIS A CA 1
ATOM 832 C C . HIS A 1 106 ? 15.328 15.273 21.078 1 93.88 106 HIS A C 1
ATOM 834 O O . HIS A 1 106 ? 16.25 16.062 21.312 1 93.88 106 HIS A O 1
ATOM 840 N N . ALA A 1 107 ? 15.484 14.086 20.609 1 93.06 107 ALA A N 1
ATOM 841 C CA . ALA A 1 107 ? 16.828 13.586 20.359 1 93.06 107 ALA A CA 1
ATOM 842 C C . ALA A 1 107 ? 17.5 14.367 19.219 1 93.06 107 ALA A C 1
ATOM 844 O O . ALA A 1 107 ? 18.719 14.555 19.219 1 93.06 107 ALA A O 1
ATOM 845 N N . GLN A 1 108 ? 16.688 14.906 18.328 1 91.88 108 GLN A N 1
ATOM 846 C CA . GLN A 1 108 ? 17.203 15.617 17.156 1 91.88 108 GLN A CA 1
ATOM 847 C C . GLN A 1 108 ? 17.172 17.125 17.375 1 91.88 108 GLN A C 1
ATOM 849 O O . GLN A 1 108 ? 17.484 17.906 16.469 1 91.88 108 GLN A O 1
ATOM 854 N N . HIS A 1 109 ? 16.719 17.531 18.516 1 92.5 109 HIS A N 1
ATOM 855 C CA . HIS A 1 109 ? 16.609 18.938 18.859 1 92.5 109 HIS A CA 1
ATOM 856 C C . HIS A 1 109 ? 15.633 19.656 17.938 1 92.5 109 HIS A C 1
ATOM 858 O O . HIS A 1 109 ? 15.867 20.797 17.547 1 92.5 109 HIS A O 1
ATOM 864 N N . ALA A 1 110 ? 14.578 18.875 17.531 1 93.25 110 ALA A N 1
ATOM 865 C CA . ALA A 1 110 ? 13.578 19.391 16.609 1 93.25 110 ALA A CA 1
ATOM 866 C C . ALA A 1 110 ? 12.195 19.406 17.234 1 93.25 110 ALA A C 1
ATOM 868 O O . ALA A 1 110 ? 11.18 19.375 16.531 1 93.25 110 ALA A O 1
ATOM 869 N N . HIS A 1 111 ? 12.117 19.453 18.516 1 93.62 111 HIS A N 1
ATOM 870 C CA . HIS A 1 111 ? 10.852 19.234 19.203 1 93.62 111 HIS A CA 1
ATOM 871 C C . HIS A 1 111 ? 9.922 20.438 19.031 1 93.62 111 HIS A C 1
ATOM 873 O O . HIS A 1 111 ? 8.719 20.328 19.266 1 93.62 111 HIS A O 1
ATOM 879 N N . TYR A 1 112 ? 10.414 21.562 18.625 1 94.38 112 TYR A N 1
ATOM 880 C CA . TYR A 1 112 ? 9.562 22.719 18.375 1 94.38 112 TYR A CA 1
ATOM 881 C C . TYR A 1 112 ? 8.672 22.484 17.156 1 94.38 112 TYR A C 1
ATOM 883 O O . TYR A 1 112 ? 7.668 23.188 16.969 1 94.38 112 TYR A O 1
ATOM 891 N N . PHE A 1 113 ? 9.031 21.484 16.344 1 93.25 113 PHE A N 1
ATOM 892 C CA . PHE A 1 113 ? 8.156 21.109 15.234 1 93.25 113 PHE A CA 1
ATOM 893 C C . PHE A 1 113 ? 6.828 20.578 15.75 1 93.25 113 PHE A C 1
ATOM 895 O O . PHE A 1 113 ? 5.809 20.672 15.07 1 93.25 113 PHE A O 1
ATOM 902 N N . MET A 1 114 ? 6.809 20.125 16.953 1 95.94 114 MET A N 1
ATOM 903 C CA . MET A 1 114 ? 5.621 19.469 17.484 1 95.94 114 MET A CA 1
ATOM 904 C C . MET A 1 114 ? 4.586 20.484 17.938 1 95.94 114 MET A C 1
ATOM 906 O O . MET A 1 114 ? 3.492 20.109 18.375 1 95.94 114 MET A O 1
ATOM 910 N N . ILE A 1 115 ? 4.926 21.766 17.812 1 95.5 115 ILE A N 1
ATOM 911 C CA . ILE A 1 115 ? 3.922 22.781 18.141 1 95.5 115 ILE A CA 1
ATOM 912 C C . ILE A 1 115 ? 3.508 23.516 16.859 1 95.5 115 ILE A C 1
ATOM 914 O O . ILE A 1 115 ? 2.9 24.594 16.938 1 95.5 115 ILE A O 1
ATOM 918 N N . ASP A 1 116 ? 3.844 22.969 15.742 1 96.25 116 ASP A N 1
ATOM 919 C CA . ASP A 1 116 ? 3.379 23.516 14.469 1 96.25 116 ASP A CA 1
ATOM 920 C C . ASP A 1 116 ? 1.885 23.266 14.281 1 96.25 116 ASP A C 1
ATOM 922 O O . ASP A 1 116 ? 1.271 22.531 15.055 1 96.25 116 ASP A O 1
ATOM 926 N N . PHE A 1 117 ? 1.353 23.844 13.266 1 97.75 117 PHE A N 1
ATOM 927 C CA . PHE A 1 117 ? -0.093 23.906 13.086 1 97.75 117 PHE A CA 1
ATOM 928 C C . PHE A 1 117 ? -0.68 22.5 12.93 1 97.75 117 PHE A C 1
ATOM 930 O O . PHE A 1 117 ? -1.784 22.234 13.406 1 97.75 117 PHE A O 1
ATOM 937 N N . CYS A 1 118 ? -0.009 21.625 12.242 1 97.31 118 CYS A N 1
ATOM 938 C CA . CYS A 1 118 ? -0.556 20.297 11.961 1 97.31 118 CYS A CA 1
ATOM 939 C C . CYS A 1 118 ? -0.848 19.547 13.258 1 97.31 118 CYS A C 1
ATOM 941 O O . CYS A 1 118 ? -1.789 18.766 13.32 1 97.31 118 CYS A O 1
ATOM 943 N N . TYR A 1 119 ? -0.158 19.828 14.281 1 97.75 119 TYR A N 1
ATOM 944 C CA . TYR A 1 119 ? -0.364 19.125 15.547 1 97.75 119 TYR A CA 1
ATOM 945 C C . TYR A 1 119 ? -1.607 19.641 16.266 1 97.75 119 TYR A C 1
ATOM 947 O O . TYR A 1 119 ? -2.404 18.859 16.781 1 97.75 119 TYR A O 1
ATOM 955 N N . ILE A 1 120 ? -1.724 20.969 16.328 1 98.06 120 ILE A N 1
ATOM 956 C CA . ILE A 1 120 ? -2.936 21.484 16.953 1 98.06 120 ILE A CA 1
ATOM 957 C C . ILE A 1 120 ? -4.145 21.156 16.078 1 98.06 120 ILE A C 1
ATOM 959 O O . ILE A 1 120 ? -5.246 20.938 16.594 1 98.06 120 ILE A O 1
ATOM 963 N N . GLY A 1 121 ? -3.953 21.109 14.758 1 98.5 121 GLY A N 1
ATOM 964 C CA . GLY A 1 121 ? -5.02 20.656 13.875 1 98.5 121 GLY A CA 1
ATOM 965 C C . GLY A 1 121 ? -5.457 19.234 14.141 1 98.5 121 GLY A C 1
ATOM 966 O O . GLY A 1 121 ? -6.652 18.938 14.164 1 98.5 121 GLY A O 1
ATOM 967 N N . ASN A 1 122 ? -4.512 18.328 14.32 1 98.69 122 ASN A N 1
ATOM 968 C CA . ASN A 1 122 ? -4.82 16.953 14.68 1 98.69 122 ASN A CA 1
ATOM 969 C C . ASN A 1 122 ? -5.531 16.875 16.031 1 98.69 122 ASN A C 1
ATOM 971 O O . ASN A 1 122 ? -6.457 16.078 16.203 1 98.69 122 ASN A O 1
ATOM 975 N N . LEU A 1 123 ? -5.09 17.688 16.938 1 98.06 123 LEU A N 1
ATOM 976 C CA . LEU A 1 123 ? -5.75 17.719 18.234 1 98.06 123 LEU A CA 1
ATOM 977 C C . LEU A 1 123 ? -7.199 18.172 18.094 1 98.06 123 LEU A C 1
ATOM 979 O O . LEU A 1 123 ? -8.094 17.594 18.719 1 98.06 123 LEU A O 1
ATOM 983 N N . ALA A 1 124 ? -7.406 19.203 17.297 1 98.56 124 ALA A N 1
ATOM 984 C CA . ALA A 1 124 ? -8.766 19.688 17.062 1 98.56 124 ALA A CA 1
ATOM 985 C C . ALA A 1 124 ? -9.648 18.594 16.484 1 98.56 124 ALA A C 1
ATOM 987 O O . ALA A 1 124 ? -10.805 18.453 16.875 1 98.56 124 ALA A O 1
ATOM 988 N N . LEU A 1 125 ? -9.102 17.844 15.562 1 98.62 125 LEU A N 1
ATOM 989 C CA . LEU A 1 125 ? -9.867 16.75 14.984 1 98.62 125 LEU A CA 1
ATOM 990 C C . LEU A 1 125 ? -10.195 15.695 16.047 1 98.62 125 LEU A C 1
ATOM 992 O O . LEU A 1 125 ? -11.32 15.195 16.094 1 98.62 125 LEU A O 1
ATOM 996 N N . MET A 1 126 ? -9.281 15.367 16.859 1 98.38 126 MET A N 1
ATOM 997 C CA . MET A 1 126 ? -9.516 14.383 17.922 1 98.38 126 MET A CA 1
ATOM 998 C C . MET A 1 126 ? -10.609 14.859 18.875 1 98.38 126 MET A C 1
ATOM 1000 O O . MET A 1 126 ? -11.438 14.062 19.312 1 98.38 126 MET A O 1
ATOM 1004 N N . ILE A 1 127 ? -10.594 16.125 19.188 1 98.25 127 ILE A N 1
ATOM 1005 C CA . ILE A 1 127 ? -11.609 16.703 20.047 1 98.25 127 ILE A CA 1
ATOM 1006 C C . ILE A 1 127 ? -12.984 16.562 19.391 1 98.25 127 ILE A C 1
ATOM 1008 O O . ILE A 1 127 ? -13.953 16.188 20.047 1 98.25 127 ILE A O 1
ATOM 1012 N N . TYR A 1 128 ? -13.047 16.812 18.094 1 98.38 128 TYR A N 1
ATOM 1013 C CA . TYR A 1 128 ? -14.312 16.641 17.391 1 98.38 128 TYR A CA 1
ATOM 1014 C C . TYR A 1 128 ? -14.75 15.18 17.406 1 98.38 128 TYR A C 1
ATOM 1016 O O . TYR A 1 128 ? -15.891 14.875 17.766 1 98.38 128 TYR A O 1
ATOM 1024 N N . LEU A 1 129 ? -13.875 14.289 17.141 1 98.38 129 LEU A N 1
ATOM 1025 C CA . LEU A 1 129 ? -14.203 12.883 16.938 1 98.38 129 LEU A CA 1
ATOM 1026 C C . LEU A 1 129 ? -14.672 12.242 18.234 1 98.38 129 LEU A C 1
ATOM 1028 O O . LEU A 1 129 ? -15.586 11.414 18.234 1 98.38 129 LEU A O 1
ATOM 1032 N N . PHE A 1 130 ? -14.109 12.688 19.344 1 98 130 PHE A N 1
ATOM 1033 C CA . PHE A 1 130 ? -14.32 11.875 20.531 1 98 130 PHE A CA 1
ATOM 1034 C C . PHE A 1 130 ? -15.039 12.672 21.625 1 98 130 PHE A C 1
ATOM 1036 O O . PHE A 1 130 ? -15.57 12.102 22.578 1 98 130 PHE A O 1
ATOM 1043 N N . PHE A 1 131 ? -15.188 14 21.453 1 98.06 131 PHE A N 1
ATOM 1044 C CA . PHE A 1 131 ? -15.781 14.789 22.531 1 98.06 131 PHE A CA 1
ATOM 1045 C C . PHE A 1 131 ? -16.984 15.578 22.016 1 98.06 131 PHE A C 1
ATOM 1047 O O . PHE A 1 131 ? -17.953 15.781 22.75 1 98.06 131 PHE A O 1
ATOM 1054 N N . TYR A 1 132 ? -16.922 16.047 20.734 1 98.06 132 TYR A N 1
ATOM 1055 C CA . TYR A 1 132 ? -18.016 16.859 20.219 1 98.06 132 TYR A CA 1
ATOM 1056 C C . TYR A 1 132 ? -18.422 16.391 18.828 1 98.06 132 TYR A C 1
ATOM 1058 O O . TYR A 1 132 ? -18.5 17.188 17.891 1 98.06 132 TYR A O 1
ATOM 1066 N N . PRO A 1 133 ? -18.75 15.164 18.703 1 97.62 133 PRO A N 1
ATOM 1067 C CA . PRO A 1 133 ? -19.078 14.625 17.375 1 97.62 133 PRO A CA 1
ATOM 1068 C C . PRO A 1 133 ? -20.359 15.219 16.797 1 97.62 133 PRO A C 1
ATOM 1070 O O . PRO A 1 133 ? -20.594 15.117 15.586 1 97.62 133 PRO A O 1
ATOM 1073 N N . THR A 1 134 ? -21.219 15.938 17.578 1 97.5 134 THR A N 1
ATOM 1074 C CA . THR A 1 134 ? -22.5 16.438 17.109 1 97.5 134 THR A CA 1
ATOM 1075 C C . THR A 1 134 ? -22.422 17.922 16.75 1 97.5 134 THR A C 1
ATOM 1077 O O . THR A 1 134 ? -23.438 18.547 16.453 1 97.5 134 THR A O 1
ATOM 1080 N N . SER A 1 135 ? -21.234 18.469 16.719 1 97.94 135 SER A N 1
ATOM 1081 C CA . SER A 1 135 ? -21.062 19.875 16.391 1 97.94 135 SER A CA 1
ATOM 1082 C C . SER A 1 135 ? -20.734 20.062 14.914 1 97.94 135 SER A C 1
ATOM 1084 O O . SER A 1 135 ? -19.578 19.906 14.516 1 97.94 135 SER A O 1
ATOM 1086 N N . PRO A 1 136 ? -21.672 20.484 14.18 1 97.38 136 PRO A N 1
ATOM 1087 C CA . PRO A 1 136 ? -21.375 20.672 12.758 1 97.38 136 PRO A CA 1
ATOM 1088 C C . PRO A 1 136 ? -20.391 21.828 12.508 1 97.38 136 PRO A C 1
ATOM 1090 O O . PRO A 1 136 ? -19.641 21.797 11.531 1 97.38 136 PRO A O 1
ATOM 1093 N N . GLN A 1 137 ? -20.391 22.781 13.414 1 97.5 137 GLN A N 1
ATOM 1094 C CA . GLN A 1 137 ? -19.469 23.906 13.289 1 97.5 137 GLN A CA 1
ATOM 1095 C C . GLN A 1 137 ? -18.016 23.438 13.492 1 97.5 137 GLN A C 1
ATOM 1097 O O . GLN A 1 137 ? -17.125 23.844 12.75 1 97.5 137 GLN A O 1
ATOM 1102 N N . LEU A 1 138 ? -17.891 22.594 14.461 1 98.25 138 LEU A N 1
ATOM 1103 C CA . LEU A 1 138 ? -16.547 22.062 14.711 1 98.25 138 LEU A CA 1
ATOM 1104 C C . LEU A 1 138 ? -16.109 21.156 13.57 1 98.25 138 LEU A C 1
ATOM 1106 O O . LEU A 1 138 ? -14.93 21.141 13.219 1 98.25 138 LEU A O 1
ATOM 1110 N N . PHE A 1 139 ? -17.047 20.422 13 1 98.62 139 PHE A N 1
ATOM 1111 C CA . PHE A 1 139 ? -16.719 19.609 11.844 1 98.62 139 PHE A CA 1
ATOM 1112 C C . PHE A 1 139 ? -16.219 20.469 10.688 1 98.62 139 PHE A C 1
ATOM 1114 O O . PHE A 1 139 ? -15.195 20.156 10.07 1 98.62 139 PHE A O 1
ATOM 1121 N N . ALA A 1 140 ? -16.938 21.5 10.484 1 98.38 140 ALA A N 1
ATOM 1122 C CA . ALA A 1 140 ? -16.578 22.375 9.367 1 98.38 140 ALA A CA 1
ATOM 1123 C C . ALA A 1 140 ? -15.203 22.984 9.586 1 98.38 140 ALA A C 1
ATOM 1125 O O . ALA A 1 140 ? -14.414 23.109 8.641 1 98.38 140 ALA A O 1
ATOM 1126 N N . LEU A 1 141 ? -14.922 23.375 10.789 1 98.5 141 LEU A N 1
ATOM 1127 C CA . LEU A 1 141 ? -13.617 23.922 11.133 1 98.5 141 LEU A CA 1
ATOM 1128 C C . LEU A 1 141 ? -12.516 22.906 10.898 1 98.5 141 LEU A C 1
ATOM 1130 O O . LEU A 1 141 ? -11.516 23.188 10.234 1 98.5 141 LEU A O 1
ATOM 1134 N N . THR A 1 142 ? -12.703 21.719 11.438 1 98.75 142 THR A N 1
ATOM 1135 C CA . THR A 1 142 ? -11.672 20.703 11.305 1 98.75 142 THR A CA 1
ATOM 1136 C C . THR A 1 142 ? -11.555 20.234 9.852 1 98.75 142 THR A C 1
ATOM 1138 O O . THR A 1 142 ? -10.461 19.906 9.383 1 98.75 142 THR A O 1
ATOM 1141 N N . PHE A 1 143 ? -12.688 20.219 9.141 1 98.81 143 PHE A N 1
ATOM 1142 C CA . PHE A 1 143 ? -12.648 19.906 7.719 1 98.81 143 PHE A CA 1
ATOM 1143 C C . PHE A 1 143 ? -11.75 20.875 6.973 1 98.81 143 PHE A C 1
ATOM 1145 O O . PHE A 1 143 ? -10.914 20.469 6.164 1 98.81 143 PHE A O 1
ATOM 1152 N N . ALA A 1 144 ? -11.922 22.109 7.289 1 98.81 144 ALA A N 1
ATOM 1153 C CA . ALA A 1 144 ? -11.133 23.156 6.641 1 98.81 144 ALA A CA 1
ATOM 1154 C C . ALA A 1 144 ? -9.656 23.047 7.012 1 98.81 144 ALA A C 1
ATOM 1156 O O . ALA A 1 144 ? -8.781 23.156 6.148 1 98.81 144 ALA A O 1
ATOM 1157 N N . ASN A 1 145 ? -9.375 22.781 8.234 1 98.81 145 ASN A N 1
ATOM 1158 C CA . ASN A 1 145 ? -8 22.594 8.68 1 98.81 145 ASN A CA 1
ATOM 1159 C C . ASN A 1 145 ? -7.352 21.406 7.973 1 98.81 145 ASN A C 1
ATOM 1161 O O . ASN A 1 145 ? -6.227 21.5 7.477 1 98.81 145 ASN A O 1
ATOM 1165 N N . ASN A 1 146 ? -8.094 20.312 7.953 1 98.88 146 ASN A N 1
ATOM 1166 C CA . ASN A 1 146 ? -7.562 19.031 7.508 1 98.88 146 ASN A CA 1
ATOM 1167 C C . ASN A 1 146 ? -7.383 19 5.992 1 98.88 146 ASN A C 1
ATOM 1169 O O . ASN A 1 146 ? -6.352 18.531 5.496 1 98.88 146 ASN A O 1
ATOM 1173 N N . ASN A 1 147 ? -8.391 19.516 5.293 1 98.88 147 ASN A N 1
ATOM 1174 C CA . ASN A 1 147 ? -8.367 19.469 3.836 1 98.88 147 ASN A CA 1
ATOM 1175 C C . ASN A 1 147 ? -7.676 20.703 3.246 1 98.88 147 ASN A C 1
ATOM 1177 O O . ASN A 1 147 ? -7.492 20.781 2.031 1 98.88 147 ASN A O 1
ATOM 1181 N N . GLY A 1 148 ? -7.316 21.625 4.082 1 98.75 148 GLY A N 1
ATOM 1182 C CA . GLY A 1 148 ? -6.551 22.797 3.676 1 98.75 148 GLY A CA 1
ATOM 1183 C C . GLY A 1 148 ? -5.07 22.672 3.984 1 98.75 148 GLY A C 1
ATOM 1184 O O . GLY A 1 148 ? -4.375 21.828 3.406 1 98.75 148 GLY A O 1
ATOM 1185 N N . PRO A 1 149 ? -4.633 23.438 4.98 1 98.69 149 PRO A N 1
ATOM 1186 C CA . PRO A 1 149 ? -3.186 23.484 5.203 1 98.69 149 PRO A CA 1
ATOM 1187 C C . PRO A 1 149 ? -2.596 22.125 5.574 1 98.69 149 PRO A C 1
ATOM 1189 O O . PRO A 1 149 ? -1.461 21.828 5.203 1 98.69 149 PRO A O 1
ATOM 1192 N N . ILE A 1 150 ? -3.24 21.297 6.312 1 98.75 150 ILE A N 1
ATOM 1193 C CA . ILE A 1 150 ? -2.695 20.016 6.734 1 98.75 150 ILE A CA 1
ATOM 1194 C C . ILE A 1 150 ? -2.49 19.109 5.516 1 98.75 150 ILE A C 1
ATOM 1196 O O . ILE A 1 150 ? -1.431 18.5 5.359 1 98.75 150 ILE A O 1
ATOM 1200 N N . LEU A 1 151 ? -3.42 19.062 4.66 1 98.88 151 LEU A N 1
ATOM 1201 C CA . LEU A 1 151 ? -3.322 18.266 3.445 1 98.88 151 LEU A CA 1
ATOM 1202 C C . LEU A 1 151 ? -2.23 18.797 2.525 1 98.88 151 LEU A C 1
ATOM 1204 O O . LEU A 1 151 ? -1.356 18.047 2.09 1 98.88 151 LEU A O 1
ATOM 1208 N N . PHE A 1 152 ? -2.215 20.062 2.314 1 98.62 152 PHE A N 1
ATOM 1209 C CA . PHE A 1 152 ? -1.304 20.656 1.342 1 98.62 152 PHE A CA 1
ATOM 1210 C C . PHE A 1 152 ? 0.113 20.734 1.898 1 98.62 152 PHE A C 1
ATOM 1212 O O . PHE A 1 152 ? 1.069 20.953 1.151 1 98.62 152 PHE A O 1
ATOM 1219 N N . ALA A 1 153 ? 0.228 20.547 3.178 1 97.81 153 ALA A N 1
ATOM 1220 C CA . ALA A 1 153 ? 1.563 20.453 3.764 1 97.81 153 ALA A CA 1
ATOM 1221 C C . ALA A 1 153 ? 2.322 19.25 3.217 1 97.81 153 ALA A C 1
ATOM 1223 O O . ALA A 1 153 ? 3.555 19.219 3.246 1 97.81 153 ALA A O 1
ATOM 1224 N N . ILE A 1 154 ? 1.611 18.281 2.707 1 98.25 154 ILE A N 1
ATOM 1225 C CA . ILE A 1 154 ? 2.256 17.125 2.09 1 98.25 154 ILE A CA 1
ATOM 1226 C C . ILE A 1 154 ? 3.16 17.594 0.948 1 98.25 154 ILE A C 1
ATOM 1228 O O . ILE A 1 154 ? 4.316 17.172 0.853 1 98.25 154 ILE A O 1
ATOM 1232 N N . VAL A 1 155 ? 2.641 18.469 0.157 1 96.69 155 VAL A N 1
ATOM 1233 C CA . VAL A 1 155 ? 3.385 18.969 -0.991 1 96.69 155 VAL A CA 1
ATOM 1234 C C . VAL A 1 155 ? 4.449 19.969 -0.52 1 96.69 155 VAL A C 1
ATOM 1236 O O . VAL A 1 155 ? 5.613 19.875 -0.917 1 96.69 155 VAL A O 1
ATOM 1239 N N . PHE A 1 156 ? 4.086 20.766 0.377 1 93.25 156 PHE A N 1
ATOM 1240 C CA . PHE A 1 156 ? 4.953 21.859 0.798 1 93.25 156 PHE A CA 1
ATOM 1241 C C . PHE A 1 156 ? 6.16 21.328 1.564 1 93.25 156 PHE A C 1
ATOM 1243 O O . PHE A 1 156 ? 7.285 21.781 1.34 1 93.25 156 PHE A O 1
ATOM 1250 N N . TRP A 1 157 ? 5.906 20.438 2.459 1 92.38 157 TRP A N 1
ATOM 1251 C CA . TRP A 1 157 ? 6.977 19.906 3.299 1 92.38 157 TRP A CA 1
ATOM 1252 C C . TRP A 1 157 ? 7.582 18.656 2.689 1 92.38 157 TRP A C 1
ATOM 1254 O O . TRP A 1 157 ? 8.43 18 3.307 1 92.38 157 TRP A O 1
ATOM 1264 N N . ARG A 1 158 ? 7.066 18.219 1.562 1 94.19 158 ARG A N 1
ATOM 1265 C CA . ARG A 1 158 ? 7.586 17.062 0.826 1 94.19 158 ARG A CA 1
ATOM 1266 C C . ARG A 1 158 ? 7.531 15.797 1.675 1 94.19 158 ARG A C 1
ATOM 1268 O O . ARG A 1 158 ? 8.516 15.07 1.776 1 94.19 158 ARG A O 1
ATOM 1275 N N . ASN A 1 159 ? 6.398 15.711 2.324 1 96.94 159 ASN A N 1
ATOM 1276 C CA . ASN A 1 159 ? 6.199 14.453 3.031 1 96.94 159 ASN A CA 1
ATOM 1277 C C . ASN A 1 159 ? 6.391 13.25 2.105 1 96.94 159 ASN A C 1
ATOM 1279 O O . ASN A 1 159 ? 5.852 13.227 0.998 1 96.94 159 ASN A O 1
ATOM 1283 N N . SER A 1 160 ? 7.172 12.305 2.512 1 96.38 160 SER A N 1
ATOM 1284 C CA . SER A 1 160 ? 7.555 11.148 1.702 1 96.38 160 SER A CA 1
ATOM 1285 C C . SER A 1 160 ? 7.121 9.844 2.359 1 96.38 160 SER A C 1
ATOM 1287 O O . SER A 1 160 ? 7.527 9.547 3.486 1 96.38 160 SER A O 1
ATOM 1289 N N . LEU A 1 161 ? 6.371 9.078 1.617 1 96.88 161 LEU A N 1
ATOM 1290 C CA . LEU A 1 161 ? 5.949 7.781 2.141 1 96.88 161 LEU A CA 1
ATOM 1291 C C . LEU A 1 161 ? 7.086 6.766 2.053 1 96.88 161 LEU A C 1
ATOM 1293 O O . LEU A 1 161 ? 7.215 6.059 1.049 1 96.88 161 LEU A O 1
ATOM 1297 N N . VAL A 1 162 ? 7.848 6.73 3.109 1 94.56 162 VAL A N 1
ATOM 1298 C CA . VAL A 1 162 ? 8.961 5.797 3.254 1 94.56 162 VAL A CA 1
ATOM 1299 C C . VAL A 1 162 ? 8.609 4.734 4.293 1 94.56 162 VAL A C 1
ATOM 1301 O O . VAL A 1 162 ? 8.648 4.996 5.496 1 94.56 162 VAL A O 1
ATOM 1304 N N . PHE A 1 163 ? 8.461 3.572 3.871 1 94.38 163 PHE A N 1
ATOM 1305 C CA . PHE A 1 163 ? 7.777 2.553 4.664 1 94.38 163 PHE A CA 1
ATOM 1306 C C . PHE A 1 163 ? 8.625 2.143 5.859 1 94.38 163 PHE A C 1
ATOM 1308 O O . PHE A 1 163 ? 8.094 1.74 6.898 1 94.38 163 PHE A O 1
ATOM 1315 N N . HIS A 1 164 ? 9.883 2.217 5.758 1 91.56 164 HIS A N 1
ATOM 1316 C CA . HIS A 1 164 ? 10.703 1.708 6.852 1 91.56 164 HIS A CA 1
ATOM 1317 C C . HIS A 1 164 ? 11.148 2.834 7.777 1 91.56 164 HIS A C 1
ATOM 1319 O O . HIS A 1 164 ? 11.875 2.598 8.742 1 91.56 164 HIS A O 1
ATOM 1325 N N . ASP A 1 165 ? 10.742 4.07 7.543 1 93 165 ASP A N 1
ATOM 1326 C CA . ASP A 1 165 ? 11.156 5.246 8.305 1 93 165 ASP A CA 1
ATOM 1327 C C . ASP A 1 165 ? 10.016 5.758 9.188 1 93 165 ASP A C 1
ATOM 1329 O O . ASP A 1 165 ? 9.109 6.438 8.703 1 93 165 ASP A O 1
ATOM 1333 N N . TRP A 1 166 ? 10.141 5.59 10.422 1 92.25 166 TRP A N 1
ATOM 1334 C CA . TRP A 1 166 ? 9.07 5.918 11.352 1 92.25 166 TRP A CA 1
ATOM 1335 C C . TRP A 1 166 ? 8.852 7.426 11.422 1 92.25 166 TRP A C 1
ATOM 1337 O O . TRP A 1 166 ? 7.73 7.891 11.633 1 92.25 166 TRP A O 1
ATOM 1347 N N . ASP A 1 167 ? 9.906 8.18 11.336 1 93.56 167 ASP A N 1
ATOM 1348 C CA . ASP A 1 167 ? 9.773 9.633 11.32 1 93.56 167 ASP A CA 1
ATOM 1349 C C . ASP A 1 167 ? 8.938 10.094 10.125 1 93.56 167 ASP A C 1
ATOM 1351 O O . ASP A 1 167 ? 7.961 10.828 10.297 1 93.56 167 ASP A O 1
ATOM 1355 N N . LYS A 1 168 ? 9.266 9.602 8.992 1 95 168 LYS A N 1
ATOM 1356 C CA . LYS A 1 168 ? 8.547 9.984 7.777 1 95 168 LYS A CA 1
ATOM 1357 C C . LYS A 1 168 ? 7.133 9.422 7.773 1 95 168 LYS A C 1
ATOM 1359 O O . LYS A 1 168 ? 6.195 10.086 7.316 1 95 168 LYS A O 1
ATOM 1364 N N . LEU A 1 169 ? 6.996 8.242 8.289 1 95.94 169 LEU A N 1
ATOM 1365 C CA . LEU A 1 169 ? 5.664 7.656 8.383 1 95.94 169 LEU A CA 1
ATOM 1366 C C . LEU A 1 169 ? 4.77 8.469 9.312 1 95.94 169 LEU A C 1
ATOM 1368 O O . LEU A 1 169 ? 3.582 8.648 9.039 1 95.94 169 LEU A O 1
ATOM 1372 N N . THR A 1 170 ? 5.332 8.914 10.398 1 96.75 170 THR A N 1
ATOM 1373 C CA . THR A 1 170 ? 4.57 9.734 11.336 1 96.75 170 THR A CA 1
ATOM 1374 C C . THR A 1 170 ? 4.117 11.031 10.672 1 96.75 170 THR A C 1
ATOM 1376 O O . THR A 1 170 ? 2.961 11.438 10.812 1 96.75 170 THR A O 1
ATOM 1379 N N . SER A 1 171 ? 5.066 11.648 9.938 1 97.31 171 SER A N 1
ATOM 1380 C CA . SER A 1 171 ? 4.703 12.859 9.203 1 97.31 171 SER A CA 1
ATOM 1381 C C . SER A 1 171 ? 3.594 12.586 8.195 1 97.31 171 SER A C 1
ATOM 1383 O O . SER A 1 171 ? 2.631 13.352 8.109 1 97.31 171 SER A O 1
ATOM 1385 N N . CYS A 1 172 ? 3.686 11.5 7.527 1 97.88 172 CYS A N 1
ATOM 1386 C CA . CYS A 1 172 ? 2.643 11.117 6.578 1 97.88 172 CYS A CA 1
ATOM 1387 C C . CYS A 1 172 ? 1.32 10.867 7.289 1 97.88 172 CYS A C 1
ATOM 1389 O O . CYS A 1 172 ? 0.264 11.289 6.816 1 97.88 172 CYS A O 1
ATOM 1391 N N . PHE A 1 173 ? 1.408 10.273 8.406 1 98.06 173 PHE A N 1
ATOM 1392 C CA . PHE A 1 173 ? 0.222 9.898 9.172 1 98.06 173 PHE A CA 1
ATOM 1393 C C . PHE A 1 173 ? -0.575 11.133 9.57 1 98.06 173 PHE A C 1
ATOM 1395 O O . PHE A 1 173 ? -1.776 11.219 9.312 1 98.06 173 PHE A O 1
ATOM 1402 N N . ILE A 1 174 ? 0.049 12.086 10.102 1 98.31 174 ILE A N 1
ATOM 1403 C CA . ILE A 1 174 ? -0.657 13.219 10.695 1 98.31 174 ILE A CA 1
ATOM 1404 C C . ILE A 1 174 ? -1.145 14.156 9.594 1 98.31 174 ILE A C 1
ATOM 1406 O O . ILE A 1 174 ? -1.938 15.062 9.844 1 98.31 174 ILE A O 1
ATOM 1410 N N . HIS A 1 175 ? -0.7 13.922 8.359 1 98.69 175 HIS A N 1
ATOM 1411 C CA . HIS A 1 175 ? -1.149 14.773 7.266 1 98.69 175 HIS A CA 1
ATOM 1412 C C . HIS A 1 175 ? -2.111 14.023 6.344 1 98.69 175 HIS A C 1
ATOM 1414 O O . HIS A 1 175 ? -2.816 14.641 5.543 1 98.69 175 HIS A O 1
ATOM 1420 N N . THR A 1 176 ? -2.213 12.688 6.449 1 98.38 176 THR A N 1
ATOM 1421 C CA . THR A 1 176 ? -3.051 11.906 5.547 1 98.38 176 THR A CA 1
ATOM 1422 C C . THR A 1 176 ? -4.348 11.5 6.234 1 98.38 176 THR A C 1
ATOM 1424 O O . THR A 1 176 ? -5.422 11.547 5.633 1 98.38 176 THR A O 1
ATOM 1427 N N . PHE A 1 177 ? -4.301 11.18 7.488 1 98.56 177 PHE A N 1
ATOM 1428 C CA . PHE A 1 177 ? -5.449 10.586 8.164 1 98.56 177 PHE A CA 1
ATOM 1429 C C . PHE A 1 177 ? -6.543 11.625 8.383 1 98.56 177 PHE A C 1
ATOM 1431 O O . PHE A 1 177 ? -7.719 11.359 8.133 1 98.56 177 PHE A O 1
ATOM 1438 N N . PRO A 1 178 ? -6.16 12.836 8.805 1 98.75 178 PRO A N 1
ATOM 1439 C CA . PRO A 1 178 ? -7.219 13.805 9.094 1 98.75 178 PRO A CA 1
ATOM 1440 C C . PRO A 1 178 ? -8.078 14.125 7.871 1 98.75 178 PRO A C 1
ATOM 1442 O O . PRO A 1 178 ? -9.305 14.023 7.934 1 98.75 178 PRO A O 1
ATOM 1445 N N . PRO A 1 179 ? -7.445 14.445 6.742 1 98.81 179 PRO A N 1
ATOM 1446 C CA . PRO A 1 179 ? -8.312 14.703 5.59 1 98.81 179 PRO A CA 1
ATOM 1447 C C . PRO A 1 179 ? -9.07 13.461 5.137 1 98.81 179 PRO A C 1
ATOM 1449 O O . PRO A 1 179 ? -10.211 13.57 4.664 1 98.81 179 PRO A O 1
ATOM 1452 N N . LEU A 1 180 ? -8.523 12.297 5.289 1 98.62 180 LEU A N 1
ATOM 1453 C CA . LEU A 1 180 ? -9.195 11.055 4.91 1 98.62 180 LEU A CA 1
ATOM 1454 C C . LEU A 1 180 ? -10.438 10.828 5.766 1 98.62 180 LEU A C 1
ATOM 1456 O O . LEU A 1 180 ? -11.508 10.5 5.242 1 98.62 180 LEU A O 1
ATOM 1460 N N . ILE A 1 181 ? -10.289 11.031 7.027 1 98.44 181 ILE A N 1
ATOM 1461 C CA . ILE A 1 181 ? -11.391 10.859 7.965 1 98.44 181 ILE A CA 1
ATOM 1462 C C . ILE A 1 181 ? -12.469 11.906 7.695 1 98.44 181 ILE A C 1
ATOM 1464 O O . ILE A 1 181 ? -13.664 11.594 7.691 1 98.44 181 ILE A O 1
ATOM 1468 N N . SER A 1 182 ? -12.016 13.133 7.465 1 98.5 182 SER A N 1
ATOM 1469 C CA . SER A 1 182 ? -12.953 14.195 7.121 1 98.5 182 SER A CA 1
ATOM 1470 C C . SER A 1 182 ? -13.742 13.852 5.859 1 98.5 182 SER A C 1
ATOM 1472 O O . SER A 1 182 ? -14.945 14.086 5.789 1 98.5 182 SER A O 1
ATOM 1474 N N . PHE A 1 183 ? -13.094 13.305 4.895 1 98.56 183 PHE A N 1
ATOM 1475 C CA . PHE A 1 183 ? -13.719 12.883 3.648 1 98.56 183 PHE A CA 1
ATOM 1476 C C . PHE A 1 183 ? -14.773 11.812 3.91 1 98.56 183 PHE A C 1
ATOM 1478 O O . PHE A 1 183 ? -15.898 11.914 3.412 1 98.56 183 PHE A O 1
ATOM 1485 N N . ALA A 1 184 ? -14.375 10.852 4.719 1 98.25 184 ALA A N 1
ATOM 1486 C CA . ALA A 1 184 ? -15.266 9.727 4.988 1 98.25 184 ALA A CA 1
ATOM 1487 C C . ALA A 1 184 ? -16.516 10.188 5.723 1 98.25 184 ALA A C 1
ATOM 1489 O O . ALA A 1 184 ? -17.641 9.812 5.355 1 98.25 184 ALA A O 1
ATOM 1490 N N . ILE A 1 185 ? -16.359 11.008 6.676 1 98.19 185 ILE A N 1
ATOM 1491 C CA . ILE A 1 185 ? -17.484 11.469 7.492 1 98.19 185 ILE A CA 1
ATOM 1492 C C . ILE A 1 185 ? -18.406 12.352 6.652 1 98.19 185 ILE A C 1
ATOM 1494 O O . ILE A 1 185 ? -19.625 12.242 6.746 1 98.19 185 ILE A O 1
ATOM 1498 N N . ARG A 1 186 ? -17.812 13.133 5.793 1 98 186 ARG A N 1
ATOM 1499 C CA . ARG A 1 186 ? -18.594 14.078 5.004 1 98 186 ARG A CA 1
ATOM 1500 C C . ARG A 1 186 ? -19.391 13.359 3.916 1 98 186 ARG A C 1
ATOM 1502 O O . ARG A 1 186 ? -20.562 13.672 3.684 1 98 186 ARG A O 1
ATOM 1509 N N . TRP A 1 187 ? -18.797 12.383 3.33 1 97.12 187 TRP A N 1
ATOM 1510 C CA . TRP A 1 187 ? -19.391 11.898 2.082 1 97.12 187 TRP A CA 1
ATOM 1511 C C . TRP A 1 187 ? -20.016 10.523 2.273 1 97.12 187 TRP A C 1
ATOM 1513 O O . TRP A 1 187 ? -20.75 10.047 1.411 1 97.12 187 TRP A O 1
ATOM 1523 N N . PHE A 1 188 ? -19.766 9.93 3.41 1 96.06 188 PHE A N 1
ATOM 1524 C CA . PHE A 1 188 ? -20.406 8.664 3.738 1 96.06 188 PHE A CA 1
ATOM 1525 C C . PHE A 1 188 ? -21.031 8.719 5.129 1 96.06 188 PHE A C 1
ATOM 1527 O O . PHE A 1 188 ? -20.734 7.863 5.973 1 96.06 188 PHE A O 1
ATOM 1534 N N . PRO A 1 189 ? -21.938 9.617 5.312 1 95.31 189 PRO A N 1
ATOM 1535 C CA . PRO A 1 189 ? -22.5 9.844 6.645 1 95.31 189 PRO A CA 1
ATOM 1536 C C . PRO A 1 189 ? -23.234 8.625 7.191 1 95.31 189 PRO A C 1
ATOM 1538 O O . PRO A 1 189 ? -23.359 8.469 8.406 1 95.31 189 PRO A O 1
ATOM 1541 N N . GLU A 1 190 ? -23.719 7.75 6.305 1 95.56 190 GLU A N 1
ATOM 1542 C CA . GLU A 1 190 ? -24.438 6.555 6.738 1 95.56 190 GLU A CA 1
ATOM 1543 C C . GLU A 1 190 ? -23.547 5.652 7.59 1 95.56 190 GLU A C 1
ATOM 1545 O O . GLU A 1 190 ? -24.047 4.906 8.438 1 95.56 190 GLU A O 1
ATOM 1550 N N . GLN A 1 191 ? -22.234 5.793 7.461 1 96.06 191 GLN A N 1
ATOM 1551 C CA . GLN A 1 191 ? -21.266 5 8.219 1 96.06 191 GLN A CA 1
ATOM 1552 C C . GLN A 1 191 ? -20.938 5.668 9.555 1 96.06 191 GLN A C 1
ATOM 1554 O O . GLN A 1 191 ? -20.328 5.051 10.43 1 96.06 191 GLN A O 1
ATOM 1559 N N . PHE A 1 192 ? -21.406 6.914 9.672 1 97.19 192 PHE A N 1
ATOM 1560 C CA . PHE A 1 192 ? -21.031 7.715 10.828 1 97.19 192 PHE A CA 1
ATOM 1561 C C . PHE A 1 192 ? -22.25 8.383 11.445 1 97.19 192 PHE A C 1
ATOM 1563 O O . PHE A 1 192 ? -22.297 9.602 11.586 1 97.19 192 PHE A O 1
ATOM 1570 N N . PRO A 1 193 ? -23.156 7.629 11.93 1 95.56 193 PRO A N 1
ATOM 1571 C CA . PRO A 1 193 ? -24.406 8.211 12.414 1 95.56 193 PRO A CA 1
ATOM 1572 C C . PRO A 1 193 ? -24.219 9.086 13.648 1 95.56 193 PRO A C 1
ATOM 1574 O O . PRO A 1 193 ? -25.047 9.961 13.93 1 95.56 193 PRO A O 1
ATOM 1577 N N . GLU A 1 194 ? -23.094 8.914 14.305 1 95.62 194 GLU A N 1
ATOM 1578 C CA . GLU A 1 194 ? -22.859 9.656 15.53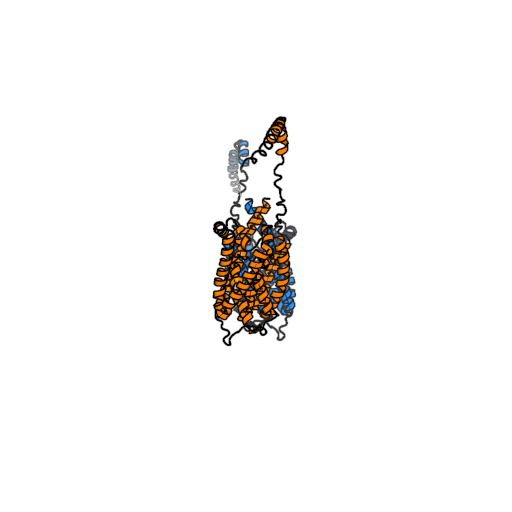9 1 95.62 194 GLU A CA 1
ATOM 1579 C C . GLU A 1 194 ? -22.312 11.055 15.242 1 95.62 194 GLU A C 1
ATOM 1581 O O . GLU A 1 194 ? -22.328 11.93 16.125 1 95.62 194 GLU A O 1
ATOM 1586 N N . TYR A 1 195 ? -21.922 11.281 14.023 1 96.56 195 TYR A N 1
ATOM 1587 C CA . TYR A 1 195 ? -21.312 12.555 13.672 1 96.56 195 TYR A CA 1
ATOM 1588 C C . TYR A 1 195 ? -22.281 13.438 12.898 1 96.56 195 TYR A C 1
ATOM 1590 O O . TYR A 1 195 ? -22.938 12.969 11.961 1 96.56 195 TYR A O 1
ATOM 1598 N N . THR A 1 196 ? -22.406 14.719 13.297 1 94.75 196 THR A N 1
ATOM 1599 C CA . THR A 1 196 ? -23.203 15.703 12.586 1 94.75 196 THR A CA 1
ATOM 1600 C C . THR A 1 196 ? -22.312 16.641 11.781 1 94.75 196 THR A C 1
ATOM 1602 O O . THR A 1 196 ? -21.406 17.266 12.336 1 94.75 196 THR A O 1
ATOM 1605 N N . THR A 1 197 ? -22.578 16.75 10.5 1 93.19 197 THR A N 1
ATOM 1606 C CA . THR A 1 197 ? -21.672 17.484 9.625 1 93.19 197 THR A CA 1
ATOM 1607 C C . THR A 1 197 ? -22.344 18.703 9.016 1 93.19 197 THR A C 1
ATOM 1609 O O . THR A 1 197 ? -21.688 19.641 8.57 1 93.19 197 THR A O 1
ATOM 1612 N N . CYS A 1 198 ? -23.688 18.703 9.055 1 93.31 198 CYS A N 1
ATOM 1613 C CA . CYS A 1 198 ? -24.422 19.719 8.305 1 93.31 198 CYS A CA 1
ATOM 1614 C C . CYS A 1 198 ? -24.812 20.891 9.211 1 93.31 198 CYS A C 1
ATOM 1616 O O . CYS A 1 198 ? -25.578 20.719 10.156 1 93.31 198 CYS A O 1
ATOM 1618 N N . ILE A 1 199 ? -24.328 21.984 8.82 1 90.25 199 ILE A N 1
ATOM 1619 C CA . ILE A 1 199 ? -24.656 23.219 9.539 1 90.25 199 ILE A CA 1
ATOM 1620 C C . ILE A 1 199 ? -26.047 23.688 9.125 1 90.25 199 ILE A C 1
ATOM 1622 O O . ILE A 1 199 ? -26.844 24.094 9.969 1 90.25 199 ILE A O 1
ATOM 1626 N N . GLU A 1 200 ? -26.297 23.547 7.812 1 89.12 200 GLU A N 1
ATOM 1627 C CA . GLU A 1 200 ? -27.594 23.906 7.23 1 89.12 200 GLU A CA 1
ATOM 1628 C C . GLU A 1 200 ? -28.297 22.672 6.676 1 89.12 200 GLU A C 1
ATOM 1630 O O . GLU A 1 200 ? -27.672 21.641 6.453 1 89.12 200 GLU A O 1
ATOM 1635 N N . PRO A 1 201 ? -29.625 22.766 6.422 1 89.12 201 PRO A N 1
ATOM 1636 C CA . PRO A 1 201 ? -30.391 21.609 5.938 1 89.12 201 PRO A CA 1
ATOM 1637 C C . PRO A 1 201 ? -29.875 21.078 4.602 1 89.12 201 PRO A C 1
ATOM 1639 O O . PRO A 1 201 ? -29.938 19.875 4.352 1 89.12 201 PRO A O 1
ATOM 1642 N N . THR A 1 202 ? -29.281 21.953 3.816 1 90.94 202 THR A N 1
ATOM 1643 C CA . THR A 1 202 ? -28.781 21.547 2.516 1 90.94 202 THR A CA 1
ATOM 1644 C C . THR A 1 202 ? -27.406 20.891 2.66 1 90.94 202 THR A C 1
ATOM 1646 O O . THR A 1 202 ? -26.906 20.25 1.725 1 90.94 202 THR A O 1
ATOM 1649 N N . CYS A 1 203 ? -26.766 21.109 3.779 1 93 203 CYS A N 1
ATOM 1650 C CA . CYS A 1 203 ? -25.438 20.625 4.125 1 93 203 CYS A CA 1
ATOM 1651 C C . CYS A 1 203 ? -24.375 21.297 3.277 1 93 203 CYS A C 1
ATOM 1653 O O . CYS A 1 203 ? -23.234 20.844 3.23 1 93 203 CYS A O 1
ATOM 1655 N N . GLU A 1 204 ? -24.766 22.297 2.586 1 94.56 204 GLU A N 1
ATOM 1656 C CA . GLU A 1 204 ? -23.797 23.125 1.862 1 94.56 204 GLU A CA 1
ATOM 1657 C C . GLU A 1 204 ? -23.172 24.172 2.775 1 94.56 204 GLU A C 1
ATOM 1659 O O . GLU A 1 204 ? -23.812 24.641 3.719 1 94.56 204 GLU A O 1
ATOM 1664 N N . VAL A 1 205 ? -21.906 24.438 2.418 1 96.44 205 VAL A N 1
ATOM 1665 C CA . VAL A 1 205 ? -21.203 25.453 3.209 1 96.44 205 VAL A CA 1
ATOM 1666 C C . VAL A 1 205 ? -20.719 26.578 2.297 1 96.44 205 VAL A C 1
ATOM 1668 O O . VAL A 1 205 ? -20.609 26.391 1.082 1 96.44 205 VAL A O 1
ATOM 1671 N N . ASN A 1 206 ? -20.562 27.734 2.877 1 96.31 206 ASN A N 1
ATOM 1672 C CA . ASN A 1 206 ? -19.891 28.844 2.227 1 96.31 206 ASN A CA 1
ATOM 1673 C C . ASN A 1 206 ? -18.625 29.25 2.969 1 96.31 206 ASN A C 1
ATOM 1675 O O . ASN A 1 206 ? -18.219 28.578 3.928 1 96.31 206 ASN A O 1
ATOM 1679 N N . TRP A 1 207 ? -17.922 30.281 2.508 1 95.75 207 TRP A N 1
ATOM 1680 C CA . TRP A 1 207 ? -16.609 30.656 3.037 1 95.75 207 TRP A CA 1
ATOM 1681 C C . TRP A 1 207 ? -16.703 31.062 4.504 1 95.75 207 TRP A C 1
ATOM 1683 O O . TRP A 1 207 ? -15.75 30.922 5.262 1 95.75 207 TRP A O 1
ATOM 1693 N N . THR A 1 208 ? -17.844 31.5 4.996 1 96.88 208 THR A N 1
ATOM 1694 C CA . THR A 1 208 ? -17.984 31.906 6.391 1 96.88 208 THR A CA 1
ATOM 1695 C C . THR A 1 208 ? -18.016 30.688 7.312 1 96.88 208 THR A C 1
ATOM 1697 O O . THR A 1 208 ? -17.766 30.812 8.516 1 96.88 208 THR A O 1
ATOM 1700 N N . HIS A 1 209 ? -18.297 29.516 6.73 1 96.69 209 HIS A N 1
ATOM 1701 C CA . HIS A 1 209 ? -18.359 28.281 7.52 1 96.69 209 HIS A CA 1
ATOM 1702 C C . HIS A 1 209 ? -17.016 27.578 7.555 1 96.69 209 HIS A C 1
ATOM 1704 O O . HIS A 1 209 ? -16.75 26.781 8.453 1 96.69 209 HIS A O 1
ATOM 1710 N N . THR A 1 210 ? -16.188 27.859 6.582 1 97.25 210 THR A N 1
ATOM 1711 C CA . THR A 1 210 ? -14.938 27.125 6.469 1 97.25 210 THR A CA 1
ATOM 1712 C C . THR A 1 210 ? -13.742 28.078 6.602 1 97.25 210 THR A C 1
ATOM 1714 O O . THR A 1 210 ? -13.039 28.062 7.617 1 97.25 210 THR A O 1
ATOM 1717 N N . VAL A 1 211 ? -13.688 29.109 5.805 1 98.06 211 VAL A N 1
ATOM 1718 C CA . VAL A 1 211 ? -12.508 29.969 5.695 1 98.06 211 VAL A CA 1
ATOM 1719 C C . VAL A 1 211 ? -12.391 30.844 6.945 1 98.06 211 VAL A C 1
ATOM 1721 O O . VAL A 1 211 ? -11.32 30.922 7.551 1 98.06 211 VAL A O 1
ATOM 1724 N N . LEU A 1 212 ? -13.445 31.375 7.359 1 97.94 212 LEU A N 1
ATOM 1725 C CA . LEU A 1 212 ? -13.391 32.344 8.461 1 97.94 212 LEU A CA 1
ATOM 1726 C C . LEU A 1 212 ? -13.039 31.641 9.773 1 97.94 212 LEU A C 1
ATOM 1728 O O . LEU A 1 212 ? -12.141 32.062 10.492 1 97.94 212 LEU A O 1
ATOM 1732 N N . PRO A 1 213 ? -13.75 30.562 10.086 1 98.06 213 PRO A N 1
ATOM 1733 C CA . PRO A 1 213 ? -13.359 29.891 11.32 1 98.06 213 PRO A CA 1
ATOM 1734 C C . PRO A 1 213 ? -11.922 29.359 11.273 1 98.06 213 PRO A C 1
ATOM 1736 O O . PRO A 1 213 ? -11.219 29.375 12.289 1 98.06 213 PRO A O 1
ATOM 1739 N N . HIS A 1 214 ? -11.469 28.922 10.172 1 98.62 214 HIS A N 1
ATOM 1740 C CA . HIS A 1 214 ? -10.086 28.484 10.039 1 98.62 214 HIS A CA 1
ATOM 1741 C C . HIS A 1 214 ? -9.117 29.625 10.328 1 98.62 214 HIS A C 1
ATOM 1743 O O . HIS A 1 214 ? -8.117 29.438 11.031 1 98.62 214 HIS A O 1
ATOM 1749 N N . LEU A 1 215 ? -9.422 30.781 9.719 1 98.12 215 LEU A N 1
ATOM 1750 C CA . LEU A 1 215 ? -8.539 31.922 9.914 1 98.12 215 LEU A CA 1
ATOM 1751 C C . LEU A 1 215 ? -8.461 32.312 11.383 1 98.12 215 LEU A C 1
ATOM 1753 O O . LEU A 1 215 ? -7.395 32.688 11.883 1 98.12 215 LEU A O 1
ATOM 1757 N N . GLY A 1 216 ? -9.586 32.25 12.047 1 98.25 216 GLY A N 1
ATOM 1758 C CA . GLY A 1 216 ? -9.562 32.469 13.484 1 98.25 216 GLY A CA 1
ATOM 1759 C C . GLY A 1 216 ? -8.703 31.469 14.227 1 98.25 216 GLY A C 1
ATOM 1760 O O . GLY A 1 216 ? -7.902 31.844 15.086 1 98.25 216 GLY A O 1
ATOM 1761 N N . PHE A 1 217 ? -8.859 30.203 13.898 1 98.56 217 PHE A N 1
ATOM 1762 C CA . PHE A 1 217 ? -8.094 29.125 14.523 1 98.56 217 PHE A CA 1
ATOM 1763 C C . PHE A 1 217 ? -6.605 29.281 14.211 1 98.56 217 PHE A C 1
ATOM 1765 O O . PHE A 1 217 ? -5.762 29.094 15.086 1 98.56 217 PHE A O 1
ATOM 1772 N N . PHE A 1 218 ? -6.312 29.656 12.992 1 98.44 218 PHE A N 1
ATOM 1773 C CA . PHE A 1 218 ? -4.941 29.875 12.539 1 98.44 218 PHE A CA 1
ATOM 1774 C C . PHE A 1 218 ? -4.297 31.016 13.297 1 98.44 218 PHE A C 1
ATOM 1776 O O . PHE A 1 218 ? -3.156 30.906 13.75 1 98.44 218 PHE A O 1
ATOM 1783 N N . LEU A 1 219 ? -5.051 32.094 13.438 1 97.75 219 LEU A N 1
ATOM 1784 C CA . LEU A 1 219 ? -4.52 33.25 14.141 1 97.75 219 LEU A CA 1
ATOM 1785 C C . LEU A 1 219 ? -4.262 32.938 15.609 1 97.75 219 LEU A C 1
ATOM 1787 O O . LEU A 1 219 ? -3.299 33.406 16.203 1 97.75 219 LEU A O 1
ATOM 1791 N N . PHE A 1 220 ? -5.156 32.156 16.125 1 98.06 220 PHE A N 1
ATOM 1792 C CA . PHE A 1 220 ? -4.93 31.688 17.484 1 98.06 220 PHE A CA 1
ATOM 1793 C C . PHE A 1 220 ? -3.621 30.922 17.594 1 98.06 220 PHE A C 1
ATOM 1795 O O . PHE A 1 220 ? -2.805 31.172 18.469 1 98.06 220 PHE A O 1
ATOM 1802 N N . TRP A 1 221 ? -3.391 29.969 16.703 1 98.06 221 TRP A N 1
ATOM 1803 C CA . TRP A 1 221 ? -2.158 29.188 16.703 1 98.06 221 TRP A CA 1
ATOM 1804 C C . TRP A 1 221 ? -0.948 30.078 16.453 1 98.06 221 TRP A C 1
ATOM 1806 O O . TRP A 1 221 ? 0.065 29.969 17.141 1 98.06 221 TRP A O 1
ATOM 1816 N N . LEU A 1 222 ? -1.073 30.969 15.445 1 96.81 222 LEU A N 1
ATOM 1817 C CA . LEU A 1 222 ? 0.048 31.828 15.062 1 96.81 222 LEU A CA 1
ATOM 1818 C C . LEU A 1 222 ? 0.486 32.688 16.234 1 96.81 222 LEU A C 1
ATOM 1820 O O . LEU A 1 222 ? 1.683 32.844 16.5 1 96.81 222 LEU A O 1
ATOM 1824 N N . THR A 1 223 ? -0.473 33.25 16.922 1 96.5 223 THR A N 1
ATOM 1825 C CA . THR A 1 223 ? -0.181 34.094 18.062 1 96.5 223 THR A CA 1
ATOM 1826 C C . THR A 1 223 ? 0.439 33.281 19.203 1 96.5 223 THR A C 1
ATOM 1828 O O . THR A 1 223 ? 1.416 33.719 19.812 1 96.5 223 THR A O 1
ATOM 1831 N N . SER A 1 224 ? -0.12 32.156 19.453 1 96.94 224 SER A N 1
ATOM 1832 C CA . SER A 1 224 ? 0.412 31.281 20.5 1 96.94 224 SER A CA 1
ATOM 1833 C C . SER A 1 224 ? 1.835 30.828 20.172 1 96.94 224 SER A C 1
ATOM 1835 O O . SER A 1 224 ? 2.695 30.797 21.047 1 96.94 224 SER A O 1
ATOM 1837 N N . TYR A 1 225 ? 2.008 30.484 18.938 1 94.94 225 TYR A N 1
ATOM 1838 C CA . TYR A 1 225 ? 3.326 30.062 18.469 1 94.94 225 TYR A CA 1
ATOM 1839 C C . TYR A 1 225 ? 4.344 31.188 18.625 1 94.94 225 TYR A C 1
ATOM 1841 O O . TYR A 1 225 ? 5.453 30.969 19.109 1 94.94 225 TYR A O 1
ATOM 1849 N N . TYR A 1 226 ? 3.963 32.375 18.219 1 93.31 226 TYR A N 1
ATOM 1850 C CA . TYR A 1 226 ? 4.816 33.531 18.328 1 93.31 226 TYR A CA 1
ATOM 1851 C C . TYR A 1 226 ? 5.164 33.812 19.781 1 93.31 226 TYR A C 1
ATOM 1853 O O . TYR A 1 226 ? 6.324 34.094 20.109 1 93.31 226 TYR A O 1
ATOM 1861 N N . LEU A 1 227 ? 4.164 33.781 20.625 1 96.12 227 LEU A N 1
ATOM 1862 C CA . LEU A 1 227 ? 4.387 34.062 22.047 1 96.12 227 LEU A CA 1
ATOM 1863 C C . LEU A 1 227 ? 5.324 33 22.656 1 96.12 227 LEU A C 1
ATOM 1865 O O . LEU A 1 227 ? 6.211 33.344 23.438 1 96.12 227 LEU A O 1
ATOM 1869 N N . LYS A 1 228 ? 5.137 31.781 22.234 1 96.31 228 LYS A N 1
ATOM 1870 C CA . LYS A 1 228 ? 5.953 30.703 22.781 1 96.31 228 LYS A CA 1
ATOM 1871 C C . LYS A 1 228 ? 7.402 30.828 22.312 1 96.31 228 LYS A C 1
ATOM 1873 O O . LYS A 1 228 ? 8.328 30.766 23.125 1 96.31 228 LYS A O 1
ATOM 1878 N N . THR A 1 229 ? 7.652 31.109 21.031 1 93.12 229 THR A N 1
ATOM 1879 C CA . THR A 1 229 ? 8.992 31.031 20.453 1 93.12 229 THR A CA 1
ATOM 1880 C C . THR A 1 229 ? 9.711 32.375 20.578 1 93.12 229 THR A C 1
ATOM 1882 O O . THR A 1 229 ? 10.922 32.406 20.812 1 93.12 229 THR A O 1
ATOM 1885 N N . GLU A 1 230 ? 8.938 33.531 20.516 1 91.88 230 GLU A N 1
ATOM 1886 C CA . GLU A 1 230 ? 9.578 34.844 20.422 1 91.88 230 GLU A CA 1
ATOM 1887 C C . GLU A 1 230 ? 9.469 35.625 21.734 1 91.88 230 GLU A C 1
ATOM 1889 O O . GLU A 1 230 ? 10.062 36.688 21.891 1 91.88 230 GLU A O 1
ATOM 1894 N N . HIS A 1 231 ? 8.766 35.062 22.703 1 94.5 231 HIS A N 1
ATOM 1895 C CA . HIS A 1 231 ? 8.672 35.719 23.984 1 94.5 231 HIS A CA 1
ATOM 1896 C C . HIS A 1 231 ? 9.055 34.781 25.125 1 94.5 231 HIS A C 1
ATOM 1898 O O . HIS A 1 231 ? 10.047 35.031 25.828 1 94.5 231 HIS A O 1
ATOM 1904 N N . VAL A 1 232 ? 8.375 33.719 25.234 1 96.31 232 VAL A N 1
ATOM 1905 C CA . VAL A 1 232 ? 8.586 32.812 26.375 1 96.31 232 VAL A CA 1
ATOM 1906 C C . VAL A 1 232 ? 9.945 32.125 26.25 1 96.31 232 VAL A C 1
ATOM 1908 O O . VAL A 1 232 ? 10.734 32.125 27.188 1 96.31 232 VAL A O 1
ATOM 1911 N N . ASP A 1 233 ? 10.227 31.578 25.047 1 95.69 233 ASP A N 1
ATOM 1912 C CA . ASP A 1 233 ? 11.453 30.797 24.875 1 95.69 233 ASP A CA 1
ATOM 1913 C C . ASP A 1 233 ? 12.508 31.609 24.125 1 95.69 233 ASP A C 1
ATOM 1915 O O . ASP A 1 233 ? 13.453 31.047 23.562 1 95.69 233 ASP A O 1
ATOM 1919 N N . LYS A 1 234 ? 12.352 32.906 24.016 1 92.06 234 LYS A N 1
ATOM 1920 C CA . LYS A 1 234 ? 13.234 33.75 23.219 1 92.06 234 LYS A CA 1
ATOM 1921 C C . LYS A 1 234 ? 14.695 33.562 23.641 1 92.06 234 LYS A C 1
ATOM 1923 O O . LYS A 1 234 ? 15.555 33.25 22.828 1 92.06 234 LYS A O 1
ATOM 1928 N N . LYS A 1 235 ? 14.969 33.719 24.922 1 93.5 235 LYS A N 1
ATOM 1929 C CA . LYS A 1 235 ? 16.328 33.625 25.422 1 93.5 235 LYS A CA 1
ATOM 1930 C C . LYS A 1 235 ? 16.859 32.188 25.281 1 93.5 235 LYS A C 1
ATOM 1932 O O . LYS A 1 235 ? 18.016 31.984 24.938 1 93.5 235 LYS A O 1
ATOM 1937 N N . PHE A 1 236 ? 15.914 31.344 25.562 1 94 236 PHE A N 1
ATOM 1938 C CA . PHE A 1 236 ? 16.25 29.922 25.469 1 94 236 PHE A CA 1
ATOM 1939 C C . PHE A 1 236 ? 16.688 29.562 24.047 1 94 236 PHE A C 1
ATOM 1941 O O . PHE A 1 236 ? 17.703 28.891 23.844 1 94 236 PHE A O 1
ATOM 1948 N N . LEU A 1 237 ? 16.062 30.094 23.062 1 91.94 237 LEU A N 1
ATOM 1949 C CA . LEU A 1 237 ? 16.312 29.781 21.656 1 91.94 237 LEU A CA 1
ATOM 1950 C C . LEU A 1 237 ? 17.516 30.562 21.141 1 91.94 237 LEU A C 1
ATOM 1952 O O . LEU A 1 237 ? 18.25 30.078 20.281 1 91.94 237 LEU A O 1
ATOM 1956 N N . GLN A 1 238 ? 17.75 31.656 21.719 1 90.19 238 GLN A N 1
ATOM 1957 C CA . GLN A 1 238 ? 18.922 32.438 21.344 1 90.19 238 GLN A CA 1
ATOM 1958 C C . GLN A 1 238 ? 20.219 31.781 21.812 1 90.19 238 GLN A C 1
ATOM 1960 O O . GLN A 1 238 ? 21.234 31.844 21.125 1 90.19 238 GLN A O 1
ATOM 1965 N N . LYS A 1 239 ? 20.062 31.141 22.906 1 92.12 239 LYS A N 1
ATOM 1966 C CA . LYS A 1 239 ? 21.234 30.484 23.5 1 92.12 239 LYS A CA 1
ATOM 1967 C C . LYS A 1 239 ? 21.484 29.125 22.844 1 92.12 239 LYS A C 1
ATOM 1969 O O . LYS A 1 239 ? 22.625 28.656 22.812 1 92.12 239 LYS A O 1
ATOM 1974 N N . ARG A 1 240 ? 20.438 28.578 22.406 1 92.31 240 ARG A N 1
ATOM 1975 C CA . ARG A 1 240 ? 20.531 27.234 21.828 1 92.31 240 ARG A CA 1
ATOM 1976 C C . ARG A 1 240 ? 20.234 27.25 20.328 1 92.31 240 ARG A C 1
ATOM 1978 O O . ARG A 1 240 ? 19.156 26.828 19.906 1 92.31 240 ARG A O 1
ATOM 1985 N N . THR A 1 241 ? 21.156 27.531 19.547 1 87.31 241 THR A N 1
ATOM 1986 C CA . THR A 1 241 ? 21 27.75 18.109 1 87.31 241 THR A CA 1
ATOM 1987 C C . THR A 1 241 ? 20.844 26.438 17.359 1 87.31 241 THR A C 1
ATOM 1989 O O . THR A 1 241 ? 20.438 26.406 16.203 1 87.31 241 THR A O 1
ATOM 1992 N N . HIS A 1 242 ? 21.109 25.391 18.125 1 88.56 242 HIS A N 1
ATOM 1993 C CA . HIS A 1 242 ? 21.031 24.078 17.484 1 88.56 242 HIS A CA 1
ATOM 1994 C C . HIS A 1 242 ? 19.609 23.547 17.453 1 88.56 242 HIS A C 1
ATOM 1996 O O . HIS A 1 242 ? 19.312 22.594 16.734 1 88.56 242 HIS A O 1
ATOM 2002 N N . LEU A 1 243 ? 18.766 24.219 18.25 1 90.75 243 LEU A N 1
ATOM 2003 C CA . LEU A 1 243 ? 17.359 23.812 18.219 1 90.75 243 LEU A CA 1
ATOM 2004 C C . LEU A 1 243 ? 16.703 24.25 16.906 1 90.75 243 LEU A C 1
ATOM 2006 O O . LEU A 1 243 ? 16.859 25.391 16.484 1 90.75 243 LEU A O 1
ATOM 2010 N N . ILE A 1 244 ? 15.93 23.328 16.375 1 89.88 244 ILE A N 1
ATOM 2011 C CA . ILE A 1 244 ? 15.344 23.562 15.055 1 89.88 244 ILE A CA 1
ATOM 2012 C C . ILE A 1 244 ? 13.859 23.906 15.211 1 89.88 244 ILE A C 1
ATOM 2014 O O . ILE A 1 244 ? 13.125 23.188 15.898 1 89.88 244 ILE A O 1
ATOM 2018 N N . THR A 1 245 ? 13.492 25 14.648 1 89.19 245 THR A N 1
ATOM 2019 C CA . THR A 1 245 ? 12.102 25.406 14.492 1 89.19 245 THR A CA 1
ATOM 2020 C C . THR A 1 245 ? 11.719 25.453 13.016 1 89.19 245 THR A C 1
ATOM 2022 O O . THR A 1 245 ? 12.586 25.406 12.141 1 89.19 245 THR A O 1
ATOM 2025 N N . SER A 1 246 ? 10.445 25.5 12.75 1 88 246 SER A N 1
ATOM 2026 C CA . SER A 1 246 ? 10.016 25.625 11.359 1 88 246 SER A CA 1
ATOM 2027 C C . SER A 1 246 ? 10.578 26.891 10.711 1 88 246 SER A C 1
ATOM 2029 O O . SER A 1 246 ? 10.938 26.875 9.531 1 88 246 SER A O 1
ATOM 2031 N N . TYR A 1 247 ? 10.734 27.953 11.469 1 87.06 247 TYR A N 1
ATOM 2032 C CA . TYR A 1 247 ? 11.328 29.188 10.992 1 87.06 247 TYR A CA 1
ATOM 2033 C C . TYR A 1 247 ? 12.797 28.984 10.625 1 87.06 247 TYR A C 1
ATOM 2035 O O . TYR A 1 247 ? 13.219 29.312 9.516 1 87.06 247 TYR A O 1
ATOM 2043 N N . ARG A 1 248 ? 13.516 28.344 11.469 1 84 248 ARG A N 1
ATOM 2044 C CA . ARG A 1 248 ? 14.938 28.109 11.234 1 84 248 ARG A CA 1
ATOM 2045 C C . ARG A 1 248 ? 15.148 27.109 10.102 1 84 248 ARG A C 1
ATOM 2047 O O . ARG A 1 248 ? 16.078 27.266 9.305 1 84 248 ARG A O 1
ATOM 2054 N N . TRP A 1 249 ? 14.289 26.141 10.094 1 84.69 249 TRP A N 1
ATOM 2055 C CA . TRP A 1 249 ? 14.398 25.109 9.07 1 84.69 249 TRP A CA 1
ATOM 2056 C C . TRP A 1 249 ? 14.242 25.703 7.676 1 84.69 249 TRP A C 1
ATOM 2058 O O . TRP A 1 249 ? 15.008 25.375 6.766 1 84.69 249 TRP A O 1
ATOM 2068 N N . ILE A 1 250 ? 13.352 26.578 7.508 1 82.62 250 ILE A N 1
ATOM 2069 C CA . ILE A 1 250 ? 13.039 27.141 6.199 1 82.62 250 ILE A CA 1
ATOM 2070 C C . ILE A 1 250 ? 14.062 28.219 5.84 1 82.62 250 ILE A C 1
ATOM 2072 O O . ILE A 1 250 ? 14.477 28.328 4.684 1 82.62 250 ILE A O 1
ATOM 2076 N N . THR A 1 251 ? 14.586 28.953 6.812 1 81.19 251 THR A N 1
ATOM 2077 C CA . THR A 1 251 ? 15.352 30.156 6.5 1 81.19 251 THR A CA 1
ATOM 2078 C C . THR A 1 251 ? 16.844 29.906 6.688 1 81.19 251 THR A C 1
ATOM 2080 O O . THR A 1 251 ? 17.672 30.625 6.137 1 81.19 251 THR A O 1
ATOM 2083 N N . GLU A 1 252 ? 17.141 28.766 7.434 1 78.69 252 GLU A N 1
ATOM 2084 C CA . GLU A 1 252 ? 18.531 28.719 7.84 1 78.69 252 GLU A CA 1
ATOM 2085 C C . GLU A 1 252 ? 19.156 27.359 7.508 1 78.69 252 GLU A C 1
ATOM 2087 O O . GLU A 1 252 ? 20.391 27.234 7.453 1 78.69 252 GLU A O 1
ATOM 2092 N N . MET A 1 253 ? 18.375 26.312 7.305 1 74.81 253 MET A N 1
ATOM 2093 C CA . MET A 1 253 ? 18.938 24.969 7.309 1 74.81 253 MET A CA 1
ATOM 2094 C C . MET A 1 253 ? 19.625 24.656 5.98 1 74.81 253 MET A C 1
ATOM 2096 O O . MET A 1 253 ? 20.719 24.094 5.957 1 74.81 253 MET A O 1
ATOM 2100 N N . ASP A 1 254 ? 18.922 24.969 5.004 1 75.69 254 ASP A N 1
ATOM 2101 C CA . ASP A 1 254 ? 19.516 24.703 3.695 1 75.69 254 ASP A CA 1
ATOM 2102 C C . ASP A 1 254 ? 20.094 25.984 3.09 1 75.69 254 ASP A C 1
ATOM 2104 O O . ASP A 1 254 ? 19.391 26.75 2.449 1 75.69 254 ASP A O 1
ATOM 2108 N N . LYS A 1 255 ? 21.375 26 3.213 1 76.62 255 LYS A N 1
ATOM 2109 C CA . LYS A 1 255 ? 22.062 27.219 2.777 1 76.62 255 LYS A CA 1
ATOM 2110 C C . LYS A 1 255 ? 22.016 27.344 1.258 1 76.62 255 LYS A C 1
ATOM 2112 O O . LYS A 1 255 ? 22.234 28.438 0.723 1 76.62 255 LYS A O 1
ATOM 2117 N N . LYS A 1 256 ? 21.719 26.203 0.62 1 77.12 256 LYS A N 1
ATOM 2118 C CA . LYS A 1 256 ? 21.672 26.25 -0.839 1 77.12 256 LYS A CA 1
ATOM 2119 C C . LYS A 1 256 ? 20.25 26.516 -1.34 1 77.12 256 LYS A C 1
ATOM 2121 O O . LYS A 1 256 ? 20.047 26.766 -2.531 1 77.12 256 LYS A O 1
ATOM 2126 N N . SER A 1 257 ? 19.438 26.594 -0.458 1 77.88 257 SER A N 1
ATOM 2127 C CA . SER A 1 257 ? 18.047 26.75 -0.857 1 77.88 257 SER A CA 1
ATOM 2128 C C . SER A 1 257 ? 17.734 28.203 -1.213 1 77.88 257 SER A C 1
ATOM 2130 O O . SER A 1 257 ? 18.375 29.125 -0.712 1 77.88 257 SER A O 1
ATOM 2132 N N . LYS A 1 258 ? 16.75 28.328 -2.131 1 78.5 258 LYS A N 1
ATOM 2133 C CA . LYS A 1 258 ? 16.312 29.672 -2.512 1 78.5 258 LYS A CA 1
ATOM 2134 C C . LYS A 1 258 ? 15.75 30.422 -1.311 1 78.5 258 LYS A C 1
ATOM 2136 O O . LYS A 1 258 ? 15.922 31.641 -1.203 1 78.5 258 LYS A O 1
ATOM 2141 N N . SER A 1 259 ? 15.188 29.688 -0.412 1 75.94 259 SER A N 1
ATOM 2142 C CA . SER A 1 259 ? 14.609 30.312 0.768 1 75.94 259 SER A CA 1
ATOM 2143 C C . SER A 1 259 ? 15.695 30.922 1.659 1 75.94 259 SER A C 1
ATOM 2145 O O . SER A 1 259 ? 15.531 32.031 2.193 1 75.94 259 SER A O 1
ATOM 2147 N N . TYR A 1 260 ? 16.703 30.219 1.761 1 77.5 260 TYR A N 1
ATOM 2148 C CA . TYR A 1 260 ? 17.828 30.719 2.543 1 77.5 260 TYR A CA 1
ATOM 2149 C C . TYR A 1 260 ? 18.422 31.969 1.896 1 77.5 260 TYR A C 1
ATOM 2151 O O . TYR A 1 260 ? 18.641 32.969 2.562 1 77.5 260 TYR A O 1
ATOM 2159 N N . GLN A 1 261 ? 18.594 31.891 0.65 1 81.69 261 GLN A N 1
ATOM 2160 C CA . GLN A 1 261 ? 19.219 33 -0.072 1 81.69 261 GLN A CA 1
ATOM 2161 C C . GLN A 1 261 ? 18.359 34.25 -0.016 1 81.69 261 GLN A C 1
ATOM 2163 O O . GLN A 1 261 ? 18.875 35.344 0.187 1 81.69 261 GLN A O 1
ATOM 2168 N N . LEU A 1 262 ? 17.125 34.031 -0.175 1 79.75 262 LEU A N 1
ATOM 2169 C CA . LEU A 1 262 ? 16.203 35.156 -0.114 1 79.75 262 LEU A CA 1
ATOM 2170 C C . LEU A 1 262 ? 16.125 35.719 1.3 1 79.75 262 LEU A C 1
ATOM 2172 O O . LEU A 1 262 ? 16.016 36.938 1.48 1 79.75 262 LEU A O 1
ATOM 2176 N N . GLY A 1 263 ? 16.203 34.875 2.275 1 78.31 263 GLY A N 1
ATOM 2177 C CA . GLY A 1 263 ? 16.094 35.281 3.67 1 78.31 263 GLY A CA 1
ATOM 2178 C C . GLY A 1 263 ? 17.297 36.094 4.141 1 78.31 263 GLY A C 1
ATOM 2179 O O . GLY A 1 263 ? 17.141 37 4.957 1 78.31 263 GLY A O 1
ATOM 2180 N N . GLN A 1 264 ? 18.406 35.781 3.572 1 80.56 264 GLN A N 1
ATOM 2181 C CA . GLN A 1 264 ? 19.641 36.438 4.008 1 80.56 264 GLN A CA 1
ATOM 2182 C C . GLN A 1 264 ? 19.625 37.906 3.641 1 80.56 264 GLN A C 1
ATOM 2184 O O . GLN A 1 264 ? 20.391 38.688 4.215 1 80.56 264 GLN A O 1
ATOM 2189 N N . LYS A 1 265 ? 18.781 38.188 2.803 1 82.94 265 LYS A N 1
ATOM 2190 C CA . LYS A 1 265 ? 18.719 39.562 2.375 1 82.94 265 LYS A CA 1
ATOM 2191 C C . LYS A 1 265 ? 17.953 40.438 3.391 1 82.94 265 LYS A C 1
ATOM 2193 O O . LYS A 1 265 ? 18.016 41.656 3.352 1 82.94 265 LYS A O 1
ATOM 2198 N N . PHE A 1 266 ? 17.375 39.844 4.328 1 85.44 266 PHE A N 1
ATOM 2199 C CA . PHE A 1 266 ? 16.547 40.531 5.309 1 85.44 266 PHE A CA 1
ATOM 2200 C C . PHE A 1 266 ? 17.172 40.438 6.699 1 85.44 266 PHE A C 1
ATOM 2202 O O . PHE A 1 266 ? 17.938 39.531 6.977 1 85.44 266 PHE A O 1
ATOM 2209 N N . SER A 1 267 ? 16.828 41.5 7.484 1 86.12 267 SER A N 1
ATOM 2210 C CA . SER A 1 267 ? 17.203 41.406 8.891 1 86.12 267 SER A CA 1
ATOM 2211 C C . SER A 1 267 ? 16.484 40.25 9.586 1 86.12 267 SER A C 1
ATOM 2213 O O . SER A 1 267 ? 15.477 39.75 9.086 1 86.12 267 SER A O 1
ATOM 2215 N N . PRO A 1 268 ? 17.016 39.844 10.703 1 82.44 268 PRO A N 1
ATOM 2216 C CA . PRO A 1 268 ? 16.375 38.719 11.414 1 82.44 268 PRO A CA 1
ATOM 2217 C C . PRO A 1 268 ? 14.906 39.031 11.766 1 82.44 268 PRO A C 1
ATOM 2219 O O . PRO A 1 268 ? 14.062 38.125 11.664 1 82.44 268 PRO A O 1
ATOM 2222 N N . GLN A 1 269 ? 14.672 40.25 12.156 1 85.81 269 GLN A N 1
ATOM 2223 C CA . GLN A 1 269 ? 13.305 40.594 12.5 1 85.81 269 GLN A CA 1
ATOM 2224 C C . GLN A 1 269 ? 12.406 40.594 11.266 1 85.81 269 GLN A C 1
ATOM 2226 O O . GLN A 1 269 ? 11.266 40.156 11.328 1 85.81 269 GLN A O 1
ATOM 2231 N N . ALA A 1 270 ? 12.883 41.062 10.203 1 90.31 270 ALA A N 1
ATOM 2232 C CA . ALA A 1 270 ? 12.125 41.094 8.953 1 90.31 270 ALA A CA 1
ATOM 2233 C C . ALA A 1 270 ? 11.891 39.688 8.422 1 90.31 270 ALA A C 1
ATOM 2235 O O . ALA A 1 270 ? 10.844 39.406 7.84 1 90.31 270 ALA A O 1
ATOM 2236 N N . ARG A 1 271 ? 12.805 38.875 8.688 1 88.62 271 ARG A N 1
ATOM 2237 C CA . ARG A 1 271 ? 12.695 37.5 8.258 1 88.62 271 ARG A CA 1
ATOM 2238 C C . ARG A 1 271 ? 11.586 36.781 9.016 1 88.62 271 ARG A C 1
ATOM 2240 O O . ARG A 1 271 ? 10.82 36 8.422 1 88.62 271 ARG A O 1
ATOM 2247 N N . LEU A 1 272 ? 11.625 37.062 10.273 1 88.56 272 LEU A N 1
ATOM 2248 C CA . LEU A 1 272 ? 10.578 36.438 11.102 1 88.56 272 LEU A CA 1
ATOM 2249 C C . LEU A 1 272 ? 9.195 36.938 10.648 1 88.56 272 LEU A C 1
ATOM 2251 O O . LEU A 1 272 ? 8.266 36.125 10.562 1 88.56 272 LEU A O 1
ATOM 2255 N N . PHE A 1 273 ? 9.102 38.219 10.445 1 90 273 PHE A N 1
ATOM 2256 C CA . PHE A 1 273 ? 7.844 38.781 9.969 1 90 273 PHE A CA 1
ATOM 2257 C C . PHE A 1 273 ? 7.461 38.188 8.617 1 90 273 PHE A C 1
ATOM 2259 O O . PHE A 1 273 ? 6.297 37.844 8.391 1 90 273 PHE A O 1
ATOM 2266 N N . ALA A 1 274 ? 8.398 38.062 7.762 1 88.44 274 ALA A N 1
ATOM 2267 C CA . ALA A 1 274 ? 8.156 37.469 6.449 1 88.44 274 ALA A CA 1
ATOM 2268 C C . ALA A 1 274 ? 7.68 36.031 6.582 1 88.44 274 ALA A C 1
ATOM 2270 O O . ALA A 1 274 ? 6.812 35.594 5.828 1 88.44 274 ALA A O 1
ATOM 2271 N N . PHE A 1 275 ? 8.266 35.375 7.496 1 88.69 275 PHE A N 1
ATOM 2272 C CA . PHE A 1 275 ? 7.863 34 7.758 1 88.69 275 PHE A CA 1
ATOM 2273 C C . PHE A 1 275 ? 6.406 33.938 8.203 1 88.69 275 PHE A C 1
ATOM 2275 O O . PHE A 1 275 ? 5.645 33.062 7.738 1 88.69 275 PHE A O 1
ATOM 2282 N N . MET A 1 276 ? 6.02 34.812 9.062 1 91.5 276 MET A N 1
ATOM 2283 C CA . MET A 1 276 ? 4.648 34.844 9.555 1 91.5 276 MET A CA 1
ATOM 2284 C C . MET A 1 276 ? 3.672 35.188 8.438 1 91.5 276 MET A C 1
ATOM 2286 O O . MET A 1 276 ? 2.584 34.625 8.359 1 91.5 276 MET A O 1
ATOM 2290 N N . VAL A 1 277 ? 4.09 36.062 7.621 1 91.19 277 VAL A N 1
ATOM 2291 C CA . VAL A 1 277 ? 3.266 36.469 6.484 1 91.19 277 VAL A CA 1
ATOM 2292 C C . VAL A 1 277 ? 3.139 35.312 5.508 1 91.19 277 VAL A C 1
ATOM 2294 O O . VAL A 1 277 ? 2.068 35.062 4.941 1 91.19 277 VAL A O 1
ATOM 2297 N N . PHE A 1 278 ? 4.203 34.625 5.336 1 90.12 278 PHE A N 1
ATOM 2298 C CA . PHE A 1 278 ? 4.199 33.469 4.477 1 90.12 278 PHE A CA 1
ATOM 2299 C C . PHE A 1 278 ? 3.225 32.406 5 1 90.12 278 PHE A C 1
ATOM 2301 O O . PHE A 1 278 ? 2.475 31.812 4.227 1 90.12 278 PHE A O 1
ATOM 2308 N N . GLN A 1 279 ? 3.244 32.219 6.266 1 92.88 279 GLN A N 1
ATOM 2309 C CA . GLN A 1 279 ? 2.303 31.281 6.883 1 92.88 279 GLN A CA 1
ATOM 2310 C C . GLN A 1 279 ? 0.861 31.703 6.621 1 92.88 279 GLN A C 1
ATOM 2312 O O . GLN A 1 279 ? 0.01 30.875 6.309 1 92.88 279 GLN A O 1
ATOM 2317 N N . LEU A 1 280 ? 0.612 32.969 6.793 1 94.94 280 LEU A N 1
ATOM 2318 C CA . LEU A 1 280 ? -0.728 33.5 6.547 1 94.94 280 LEU A CA 1
ATOM 2319 C C . LEU A 1 280 ? -1.146 33.25 5.098 1 94.94 280 LEU A C 1
ATOM 2321 O O . LEU A 1 280 ? -2.27 32.812 4.84 1 94.94 280 LEU A O 1
ATOM 2325 N N . PHE A 1 281 ? -0.272 33.5 4.191 1 95.06 281 PHE A N 1
ATOM 2326 C CA . PHE A 1 281 ? -0.564 33.312 2.775 1 95.06 281 PHE A CA 1
ATOM 2327 C C . PHE A 1 281 ? -0.809 31.844 2.467 1 95.06 281 PHE A C 1
ATOM 2329 O O . PHE A 1 281 ? -1.717 31.516 1.705 1 95.06 281 PHE A O 1
ATOM 2336 N N . PHE A 1 282 ? 0.014 31 2.98 1 96.25 282 PHE A N 1
ATOM 2337 C CA . PHE A 1 282 ? -0.127 29.562 2.783 1 96.25 282 PHE A CA 1
ATOM 2338 C C . PHE A 1 282 ? -1.488 29.078 3.27 1 96.25 282 PHE A C 1
ATOM 2340 O O . PHE A 1 282 ? -2.178 28.344 2.566 1 96.25 282 PHE A O 1
ATOM 2347 N N . HIS A 1 283 ? -1.863 29.516 4.41 1 98.06 283 HIS A N 1
ATOM 2348 C CA . HIS A 1 283 ? -3.127 29.094 4.996 1 98.06 283 HIS A CA 1
ATOM 2349 C C . HIS A 1 283 ? -4.312 29.656 4.223 1 98.06 283 HIS A C 1
ATOM 2351 O O . HIS A 1 283 ? -5.312 28.953 4.012 1 98.06 283 HIS A O 1
ATOM 2357 N N . LEU A 1 284 ? -4.184 30.891 3.783 1 96.25 284 LEU A N 1
ATOM 2358 C CA . LEU A 1 284 ? -5.246 31.5 2.988 1 96.25 284 LEU A CA 1
ATOM 2359 C C . LEU A 1 284 ? -5.418 30.766 1.662 1 96.25 284 LEU A C 1
ATOM 2361 O O . LEU A 1 284 ? -6.543 30.469 1.252 1 96.25 284 LEU A O 1
ATOM 2365 N N . LEU A 1 285 ? -4.359 30.422 1.042 1 97.56 285 LEU A N 1
ATOM 2366 C CA . LEU A 1 285 ? -4.387 29.781 -0.264 1 97.56 285 LEU A CA 1
ATOM 2367 C C . LEU A 1 285 ? -4.93 28.359 -0.153 1 97.56 285 LEU A C 1
ATOM 2369 O O . LEU A 1 285 ? -5.699 27.906 -1.009 1 97.56 285 LEU A O 1
ATOM 2373 N N . THR A 1 286 ? -4.594 27.672 0.858 1 98.44 286 THR A N 1
ATOM 2374 C CA . THR A 1 286 ? -4.902 26.25 0.951 1 98.44 286 THR A CA 1
ATOM 2375 C C . THR A 1 286 ? -6.297 26.031 1.54 1 98.44 286 THR A C 1
ATOM 2377 O O . THR A 1 286 ? -6.891 24.969 1.37 1 98.44 286 THR A O 1
ATOM 2380 N N . VAL A 1 287 ? -6.809 27.062 2.238 1 98.44 287 VAL A N 1
ATOM 2381 C CA . VAL A 1 287 ? -8.117 26.875 2.85 1 98.44 287 VAL A CA 1
ATOM 2382 C C . VAL A 1 287 ? -9.219 27.219 1.849 1 98.44 287 VAL A C 1
ATOM 2384 O O . VAL A 1 287 ? -10.344 26.75 1.958 1 98.44 287 VAL A O 1
ATOM 2387 N N . ILE A 1 288 ? -8.945 27.953 0.869 1 97.19 288 ILE A N 1
ATOM 2388 C CA . ILE A 1 288 ? -9.922 28.438 -0.101 1 97.19 288 ILE A CA 1
ATOM 2389 C C . ILE A 1 288 ? -10.609 27.25 -0.781 1 97.19 288 ILE A C 1
ATOM 2391 O O . ILE A 1 288 ? -11.836 27.203 -0.843 1 97.19 288 ILE A O 1
ATOM 2395 N N . PRO A 1 289 ? -9.898 26.25 -1.243 1 98 289 PRO A N 1
ATOM 2396 C CA . PRO A 1 289 ? -10.562 25.141 -1.95 1 98 289 PRO A CA 1
ATOM 2397 C C . PRO A 1 289 ? -11.438 24.297 -1.034 1 98 289 PRO A C 1
ATOM 2399 O O . PRO A 1 289 ? -12.266 23.516 -1.514 1 98 289 PRO A O 1
ATOM 2402 N N . THR A 1 290 ? -11.336 24.438 0.252 1 98.62 290 THR A N 1
ATOM 2403 C CA . THR A 1 290 ? -12.016 23.531 1.177 1 98.62 290 THR A CA 1
ATOM 2404 C C . THR A 1 290 ? -13.531 23.734 1.116 1 98.62 290 THR A C 1
ATOM 2406 O O . THR A 1 290 ? -14.297 22.812 1.352 1 98.62 290 THR A O 1
ATOM 2409 N N . THR A 1 291 ? -13.93 25 0.806 1 98.19 291 THR A N 1
ATOM 2410 C CA . THR A 1 291 ? -15.359 25.25 0.625 1 98.19 291 THR A CA 1
ATOM 2411 C C . THR A 1 291 ? -15.906 24.438 -0.542 1 98.19 291 THR A C 1
ATOM 2413 O O . THR A 1 291 ? -16.984 23.844 -0.44 1 98.19 291 THR A O 1
ATOM 2416 N N . PHE A 1 292 ? -15.18 24.344 -1.598 1 98.38 292 PHE A N 1
ATOM 2417 C CA . PHE A 1 292 ? -15.586 23.562 -2.77 1 98.38 292 PHE A CA 1
ATOM 2418 C C . PHE A 1 292 ? -15.5 22.078 -2.488 1 98.38 292 PHE A C 1
ATOM 2420 O O . PHE A 1 292 ? -16.359 21.312 -2.938 1 98.38 292 PHE A O 1
ATOM 2427 N N . MET A 1 293 ? -14.539 21.703 -1.727 1 98.62 293 MET A N 1
ATOM 2428 C CA . MET A 1 293 ? -14.359 20.297 -1.357 1 98.62 293 MET A CA 1
ATOM 2429 C C . MET A 1 293 ? -15.508 19.828 -0.474 1 98.62 293 MET A C 1
ATOM 2431 O O . MET A 1 293 ? -15.984 18.703 -0.625 1 98.62 293 MET A O 1
ATOM 2435 N N . PHE A 1 294 ? -15.93 20.672 0.386 1 98.56 294 PHE A N 1
ATOM 2436 C CA . PHE A 1 294 ? -17.016 20.328 1.289 1 98.56 294 PHE A CA 1
ATOM 2437 C C . PHE A 1 294 ? -18.328 20.172 0.52 1 98.56 294 PHE A C 1
ATOM 2439 O O . PHE A 1 294 ? -19.188 19.359 0.907 1 98.56 294 PHE A O 1
ATOM 2446 N N . ASN A 1 295 ? -18.438 20.828 -0.616 1 98.19 295 ASN A N 1
ATOM 2447 C CA . ASN A 1 295 ? -19.703 20.875 -1.33 1 98.19 295 ASN A CA 1
ATOM 2448 C C . ASN A 1 295 ? -19.734 19.906 -2.508 1 98.19 295 ASN A C 1
ATOM 2450 O O . ASN A 1 295 ? -20.781 19.641 -3.086 1 98.19 295 ASN A O 1
ATOM 2454 N N . ASN A 1 296 ? -18.562 19.375 -2.879 1 98.31 296 ASN A N 1
ATOM 2455 C CA . ASN A 1 296 ? -18.469 18.5 -4.043 1 98.31 296 ASN A CA 1
ATOM 2456 C C . ASN A 1 296 ? -17.516 17.344 -3.801 1 98.31 296 ASN A C 1
ATOM 2458 O O . ASN A 1 296 ? -16.312 17.547 -3.664 1 98.31 296 ASN A O 1
ATOM 2462 N N . ILE A 1 297 ? -18.047 16.156 -3.848 1 98 297 ILE A N 1
ATOM 2463 C CA . ILE A 1 297 ? -17.281 14.969 -3.504 1 98 297 ILE A CA 1
ATOM 2464 C C . ILE A 1 297 ? -16.141 14.781 -4.512 1 98 297 ILE A C 1
ATOM 2466 O O . ILE A 1 297 ? -15.055 14.336 -4.152 1 98 297 ILE A O 1
ATOM 2470 N N . TYR A 1 298 ? -16.375 15.117 -5.77 1 98.25 298 TYR A N 1
ATOM 2471 C CA . TYR A 1 298 ? -15.367 14.891 -6.801 1 98.25 298 TYR A CA 1
ATOM 2472 C C . TYR A 1 298 ? -14.188 15.852 -6.641 1 98.25 298 TYR A C 1
ATOM 2474 O O . TYR A 1 298 ? -13.031 15.453 -6.809 1 98.25 298 TYR A O 1
ATOM 2482 N N . VAL A 1 299 ? -14.484 17.078 -6.309 1 98.5 299 VAL A N 1
ATOM 2483 C CA . VAL A 1 299 ? -13.422 18.047 -6.055 1 98.5 299 VAL A CA 1
ATOM 2484 C C . VAL A 1 299 ? -12.602 17.594 -4.848 1 98.5 299 VAL A C 1
ATOM 2486 O O . VAL A 1 299 ? -11.367 17.625 -4.887 1 98.5 299 VAL A O 1
ATOM 2489 N N . ASN A 1 300 ? -13.32 17.203 -3.822 1 98.69 300 ASN A N 1
ATOM 2490 C CA . ASN A 1 300 ? -12.648 16.734 -2.617 1 98.69 300 ASN A CA 1
ATOM 2491 C C . ASN A 1 300 ? -11.766 15.523 -2.912 1 98.69 300 ASN A C 1
ATOM 2493 O O . ASN A 1 300 ? -10.594 15.5 -2.537 1 98.69 300 ASN A O 1
ATOM 2497 N N . ALA A 1 301 ? -12.289 14.586 -3.684 1 98.31 301 ALA A N 1
ATOM 2498 C CA . ALA A 1 301 ? -11.578 13.344 -3.988 1 98.31 301 ALA A CA 1
ATOM 2499 C C . ALA A 1 301 ? -10.344 13.617 -4.848 1 98.31 301 ALA A C 1
ATOM 2501 O O . ALA A 1 301 ? -9.273 13.062 -4.594 1 98.31 301 ALA A O 1
ATOM 2502 N N . VAL A 1 302 ? -10.445 14.438 -5.809 1 98.44 302 VAL A N 1
ATOM 2503 C CA . VAL A 1 302 ? -9.359 14.703 -6.742 1 98.44 302 VAL A CA 1
ATOM 2504 C C . VAL A 1 302 ? -8.211 15.406 -6.012 1 98.44 302 VAL A C 1
ATOM 2506 O O . VAL A 1 302 ? -7.047 15.062 -6.207 1 98.44 302 VAL A O 1
ATOM 2509 N N . ILE A 1 303 ? -8.531 16.344 -5.168 1 98.69 303 ILE A N 1
ATOM 2510 C CA . ILE A 1 303 ? -7.504 17.094 -4.453 1 98.69 303 ILE A CA 1
ATOM 2511 C C . ILE A 1 303 ? -6.82 16.188 -3.438 1 98.69 303 ILE A C 1
ATOM 2513 O O . ILE A 1 303 ? -5.598 16.219 -3.285 1 98.69 303 ILE A O 1
ATOM 2517 N N . LEU A 1 304 ? -7.613 15.391 -2.801 1 98.56 304 LEU A N 1
ATOM 2518 C CA . LEU A 1 304 ? -7.051 14.406 -1.874 1 98.56 304 LEU A CA 1
ATOM 2519 C C . LEU A 1 304 ? -6.086 13.469 -2.592 1 98.56 304 LEU A C 1
ATOM 2521 O O . LEU A 1 304 ? -4.957 13.273 -2.141 1 98.56 304 LEU A O 1
ATOM 2525 N N . LEU A 1 305 ? -6.527 12.906 -3.695 1 97.81 305 LEU A N 1
ATOM 2526 C CA . LEU A 1 305 ? -5.734 11.953 -4.461 1 97.81 305 LEU A CA 1
ATOM 2527 C C . LEU A 1 305 ? -4.449 12.594 -4.973 1 97.81 305 LEU A C 1
ATOM 2529 O O . LEU A 1 305 ? -3.389 11.969 -4.953 1 97.81 305 LEU A O 1
ATOM 2533 N N . PHE A 1 306 ? -4.578 13.82 -5.426 1 98.44 306 PHE A N 1
ATOM 2534 C CA . PHE A 1 306 ? -3.406 14.531 -5.922 1 98.44 306 PHE A CA 1
ATOM 2535 C C . PHE A 1 306 ? -2.322 14.609 -4.852 1 98.44 306 PHE A C 1
ATOM 2537 O O . PHE A 1 306 ? -1.171 14.25 -5.102 1 98.44 306 PHE A O 1
ATOM 2544 N N . ASN A 1 307 ? -2.66 15.047 -3.676 1 98.56 307 ASN A N 1
ATOM 2545 C CA . ASN A 1 307 ? -1.693 15.188 -2.592 1 98.56 307 ASN A CA 1
ATOM 2546 C C . ASN A 1 307 ? -1.111 13.844 -2.174 1 98.56 307 ASN A C 1
ATOM 2548 O O . ASN A 1 307 ? 0.087 13.734 -1.906 1 98.56 307 ASN A O 1
ATOM 2552 N N . TYR A 1 308 ? -1.952 12.812 -2.148 1 98.44 308 TYR A N 1
ATOM 2553 C CA . TYR A 1 308 ? -1.492 11.492 -1.733 1 98.44 308 TYR A CA 1
ATOM 2554 C C . TYR A 1 308 ? -0.556 10.883 -2.773 1 98.44 308 TYR A C 1
ATOM 2556 O O . TYR A 1 308 ? 0.415 10.211 -2.426 1 98.44 308 TYR A O 1
ATOM 2564 N N . ILE A 1 309 ? -0.826 11.117 -4.043 1 97.94 309 ILE A N 1
ATOM 2565 C CA . ILE A 1 309 ? 0.048 10.633 -5.105 1 97.94 309 ILE A CA 1
ATOM 2566 C C . ILE A 1 309 ? 1.408 11.32 -5.012 1 97.94 309 ILE A C 1
ATOM 2568 O O . ILE A 1 309 ? 2.449 10.672 -5.156 1 97.94 309 ILE A O 1
ATOM 2572 N N . VAL A 1 310 ? 1.409 12.594 -4.715 1 97.81 310 VAL A N 1
ATOM 2573 C CA . VAL A 1 310 ? 2.654 13.336 -4.551 1 97.81 310 VAL A CA 1
ATOM 2574 C C . VAL A 1 310 ? 3.451 12.758 -3.383 1 97.81 310 VAL A C 1
ATOM 2576 O O . VAL A 1 310 ? 4.672 12.609 -3.471 1 97.81 310 VAL A O 1
ATOM 2579 N N . MET A 1 311 ? 2.768 12.438 -2.344 1 98.31 311 MET A N 1
ATOM 2580 C CA . MET A 1 311 ? 3.416 11.859 -1.17 1 98.31 311 MET A CA 1
ATOM 2581 C C . MET A 1 311 ? 4.109 10.547 -1.521 1 98.31 311 MET A C 1
ATOM 2583 O O . MET A 1 311 ? 5.242 10.305 -1.108 1 98.31 311 MET A O 1
ATOM 2587 N N . VAL A 1 312 ? 3.436 9.703 -2.311 1 97.5 312 VAL A N 1
ATOM 2588 C CA . VAL A 1 312 ? 3.994 8.422 -2.732 1 97.5 312 VAL A CA 1
ATOM 2589 C C . VAL A 1 312 ? 5.191 8.656 -3.65 1 97.5 312 VAL A C 1
ATOM 2591 O O . VAL A 1 312 ? 6.234 8.016 -3.496 1 97.5 312 VAL A O 1
ATOM 2594 N N . HIS A 1 313 ? 5.059 9.562 -4.52 1 96.12 313 HIS A N 1
ATOM 2595 C CA . HIS A 1 313 ? 6.152 9.883 -5.434 1 96.12 313 HIS A CA 1
ATOM 2596 C C . HIS A 1 313 ? 7.359 10.422 -4.676 1 96.12 313 HIS A C 1
ATOM 2598 O O . HIS A 1 313 ? 8.5 10.102 -5.008 1 96.12 313 HIS A O 1
ATOM 2604 N N . ASN A 1 314 ? 7.082 11.266 -3.701 1 95.94 314 ASN A N 1
ATOM 2605 C CA . ASN A 1 314 ? 8.172 11.719 -2.846 1 95.94 314 ASN A CA 1
ATOM 2606 C C . ASN A 1 314 ? 8.891 10.547 -2.18 1 95.94 314 ASN A C 1
ATOM 2608 O O . ASN A 1 314 ? 10.109 10.57 -2.012 1 95.94 314 ASN A O 1
ATOM 2612 N N . GLY A 1 315 ? 8.117 9.562 -1.791 1 94.5 315 GLY A N 1
ATOM 2613 C CA . GLY A 1 315 ? 8.719 8.359 -1.246 1 94.5 315 GLY A CA 1
ATOM 2614 C C . GLY A 1 315 ? 9.648 7.66 -2.219 1 94.5 315 GLY A C 1
ATOM 2615 O O . GLY A 1 315 ? 10.727 7.211 -1.837 1 94.5 315 GLY A O 1
ATOM 2616 N N . SER A 1 316 ? 9.242 7.621 -3.414 1 92.75 316 SER A N 1
ATOM 2617 C CA . SER A 1 316 ? 10.078 7.012 -4.441 1 92.75 316 SER A CA 1
ATOM 2618 C C . SER A 1 316 ? 11.375 7.793 -4.633 1 92.75 316 SER A C 1
ATOM 2620 O O . SER A 1 316 ? 12.438 7.199 -4.812 1 92.75 316 SER A O 1
ATOM 2622 N N . ASN A 1 317 ? 11.297 9.094 -4.59 1 89.69 317 ASN A N 1
ATOM 2623 C CA . ASN A 1 317 ? 12.484 9.93 -4.668 1 89.69 317 ASN A CA 1
ATOM 2624 C C . ASN A 1 317 ? 13.461 9.625 -3.533 1 89.69 317 ASN A C 1
ATOM 2626 O O . ASN A 1 317 ? 14.672 9.594 -3.744 1 89.69 317 ASN A O 1
ATOM 2630 N N . PHE A 1 318 ? 12.953 9.414 -2.443 1 86.56 318 PHE A N 1
ATOM 2631 C CA . PHE A 1 318 ? 13.789 9.07 -1.3 1 86.56 318 PHE A CA 1
ATOM 2632 C C . PHE A 1 318 ? 14.508 7.746 -1.53 1 86.56 318 PHE A C 1
ATOM 2634 O O . PHE A 1 318 ? 15.719 7.648 -1.332 1 86.56 318 PHE A O 1
ATOM 2641 N N . TYR A 1 319 ? 13.828 6.75 -2.006 1 81.56 319 TYR A N 1
ATOM 2642 C CA . TYR A 1 319 ? 14.391 5.414 -2.166 1 81.56 319 TYR A CA 1
ATOM 2643 C C . TYR A 1 319 ? 15.438 5.395 -3.275 1 81.56 319 TYR A C 1
ATOM 2645 O O . TYR A 1 319 ? 16.469 4.719 -3.158 1 81.56 319 TYR A O 1
ATOM 2653 N N . PHE A 1 320 ? 15.266 6.172 -4.258 1 82.94 320 PHE A N 1
ATOM 2654 C CA . PHE A 1 320 ? 16.109 5.996 -5.434 1 82.94 320 PHE A CA 1
ATOM 2655 C C . PHE A 1 320 ? 17.141 7.113 -5.531 1 82.94 320 PHE A C 1
ATOM 2657 O O . PHE A 1 320 ? 18.047 7.062 -6.371 1 82.94 320 PHE A O 1
ATOM 2664 N N . GLU A 1 321 ? 16.984 8.055 -4.688 1 79.31 321 GLU A N 1
ATOM 2665 C CA . GLU A 1 321 ? 18.016 9.086 -4.668 1 79.31 321 GLU A CA 1
ATOM 2666 C C . GLU A 1 321 ? 18.719 9.125 -3.318 1 79.31 321 GLU A C 1
ATOM 2668 O O . GLU A 1 321 ? 19.859 8.68 -3.199 1 79.31 321 GLU A O 1
ATOM 2673 N N . LYS A 1 322 ? 18.062 9.383 -2.326 1 69.25 322 LYS A N 1
ATOM 2674 C CA . LYS A 1 322 ? 18.688 9.594 -1.022 1 69.25 322 LYS A CA 1
ATOM 2675 C C . LYS A 1 322 ? 19.188 8.273 -0.443 1 69.25 322 LYS A C 1
ATOM 2677 O O . LYS A 1 322 ? 20.328 8.203 0.039 1 69.25 322 LYS A O 1
ATOM 2682 N N . PHE A 1 323 ? 18.391 7.309 -0.613 1 67.81 323 PHE A N 1
ATOM 2683 C CA . PHE A 1 323 ? 18.75 6.023 -0.028 1 67.81 323 PHE A CA 1
ATOM 2684 C C . PHE A 1 323 ? 19.922 5.402 -0.768 1 67.81 323 PHE A C 1
ATOM 2686 O O . PHE A 1 323 ? 20.859 4.883 -0.143 1 67.81 323 PHE A O 1
ATOM 2693 N N . VAL A 1 324 ? 19.859 5.504 -2.014 1 67.88 324 VAL A N 1
ATOM 2694 C CA . VAL A 1 324 ? 20.938 4.984 -2.85 1 67.88 324 VAL A CA 1
ATOM 2695 C C . VAL A 1 324 ? 22.234 5.723 -2.537 1 67.88 324 VAL A C 1
ATOM 2697 O O . VAL A 1 324 ? 23.297 5.105 -2.426 1 67.88 324 VAL A O 1
ATOM 2700 N N . LYS A 1 325 ? 22.062 6.977 -2.355 1 69 325 LYS A N 1
ATOM 2701 C CA . LYS A 1 325 ? 23.234 7.785 -2.033 1 69 325 LYS A CA 1
ATOM 2702 C C . LYS A 1 325 ? 23.797 7.426 -0.659 1 69 325 LYS A C 1
ATOM 2704 O O . LYS A 1 325 ? 25 7.332 -0.482 1 69 325 LYS A O 1
ATOM 2709 N N . MET A 1 326 ? 22.953 7.203 0.283 1 67.44 326 MET A N 1
ATOM 2710 C CA . MET A 1 326 ? 23.359 6.828 1.638 1 67.44 326 MET A CA 1
ATOM 2711 C C . MET A 1 326 ? 24.078 5.492 1.639 1 67.44 326 MET A C 1
ATOM 2713 O O . MET A 1 326 ? 25.078 5.324 2.346 1 67.44 326 MET A O 1
ATOM 2717 N N . VAL A 1 327 ? 23.625 4.609 0.803 1 65.69 327 VAL A N 1
ATOM 2718 C CA . VAL A 1 327 ? 24.219 3.275 0.725 1 65.69 327 VAL A CA 1
ATOM 2719 C C . VAL A 1 327 ? 25.578 3.354 0.038 1 65.69 327 VAL A C 1
ATOM 2721 O O . VAL A 1 327 ? 26.531 2.711 0.472 1 65.69 327 VAL A O 1
ATOM 2724 N N . ALA A 1 328 ? 25.609 4.156 -0.937 1 64.25 328 ALA A N 1
ATOM 2725 C CA . ALA A 1 328 ? 26.859 4.336 -1.683 1 64.25 328 ALA A CA 1
ATOM 2726 C C . ALA A 1 328 ? 27.938 4.977 -0.812 1 64.25 328 ALA A C 1
ATOM 2728 O O . ALA A 1 328 ? 29.109 4.621 -0.905 1 64.25 328 ALA A O 1
ATOM 2729 N N . GLU A 1 329 ? 27.578 5.926 -0.093 1 63.91 329 GLU A N 1
ATOM 2730 C CA . GLU A 1 329 ? 28.516 6.641 0.758 1 63.91 329 GLU A CA 1
ATOM 2731 C C . GLU A 1 329 ? 29.016 5.762 1.9 1 63.91 329 GLU A C 1
ATOM 2733 O O . GLU A 1 329 ? 30.172 5.859 2.312 1 63.91 329 GLU A O 1
ATOM 2738 N N . LYS A 1 330 ? 28.234 4.949 2.35 1 56 330 LYS A N 1
ATOM 2739 C CA . LYS A 1 330 ? 28.594 4.074 3.463 1 56 330 LYS A CA 1
ATOM 2740 C C . LYS A 1 330 ? 29.594 3.008 3.027 1 56 330 LYS A C 1
ATOM 2742 O O . LYS A 1 330 ? 30.453 2.6 3.809 1 56 330 LYS A O 1
ATOM 2747 N N . LYS A 1 331 ? 29.516 2.492 1.889 1 55.16 331 LYS A N 1
ATOM 2748 C CA . LYS A 1 331 ? 30.5 1.512 1.412 1 55.16 331 LYS A CA 1
ATOM 2749 C C . LYS A 1 331 ? 31.859 2.15 1.207 1 55.16 331 LYS A C 1
ATOM 2751 O O . LYS A 1 331 ? 32.906 1.493 1.375 1 55.16 331 LYS A O 1
ATOM 2756 N N . GLU A 1 332 ? 31.953 3.357 0.884 1 47.16 332 GLU A N 1
ATOM 2757 C CA . GLU A 1 332 ? 33.25 4.035 0.743 1 47.16 332 GLU A CA 1
ATOM 2758 C C . GLU A 1 332 ? 33.875 4.312 2.105 1 47.16 332 GLU A C 1
ATOM 2760 O O . GLU A 1 332 ? 35.094 4.391 2.225 1 47.16 332 GLU A O 1
ATOM 2765 N N . ALA A 1 333 ? 33.125 4.355 3.062 1 43.59 333 ALA A N 1
ATOM 2766 C CA . ALA A 1 333 ? 33.75 4.621 4.363 1 43.59 333 ALA A CA 1
ATOM 2767 C C . ALA A 1 333 ? 34.188 3.326 5.039 1 43.59 333 ALA A C 1
ATOM 2769 O O . ALA A 1 333 ? 33.5 2.309 4.945 1 43.59 333 ALA A O 1
ATOM 2770 N N . MET B 1 1 ? 42.344 -82.688 -54.562 1 21.38 1 MET B N 1
ATOM 2771 C CA . MET B 1 1 ? 43.094 -82.25 -53.438 1 21.38 1 MET B CA 1
ATOM 2772 C C . MET B 1 1 ? 43.75 -80.875 -53.719 1 21.38 1 MET B C 1
ATOM 2774 O O . MET B 1 1 ? 43.75 -80 -52.906 1 21.38 1 MET B O 1
ATOM 2778 N N . SER B 1 2 ? 44.562 -80.75 -54.656 1 21.36 2 SER B N 1
ATOM 2779 C CA . SER B 1 2 ? 45.875 -80.188 -54.562 1 21.36 2 SER B CA 1
ATOM 2780 C C . SER B 1 2 ? 45.875 -78.688 -54.812 1 21.36 2 SER B C 1
ATOM 2782 O O . SER B 1 2 ? 46.844 -78 -54.531 1 21.36 2 SER B O 1
ATOM 2784 N N . THR B 1 3 ? 45.062 -78.25 -55.688 1 26.27 3 THR B N 1
ATOM 2785 C CA . THR B 1 3 ? 45.5 -77.188 -56.594 1 26.27 3 THR B CA 1
ATOM 2786 C C . THR B 1 3 ? 45.469 -75.875 -55.875 1 26.27 3 THR B C 1
ATOM 2788 O O . THR B 1 3 ? 45.344 -74.812 -56.531 1 26.27 3 THR B O 1
ATOM 2791 N N . SER B 1 4 ? 45.188 -75.812 -54.656 1 26.03 4 SER B N 1
ATOM 2792 C CA . SER B 1 4 ? 44.594 -74.75 -53.844 1 26.03 4 SER B CA 1
ATOM 2793 C C . SER B 1 4 ? 45.562 -73.562 -53.688 1 26.03 4 SER B C 1
ATOM 2795 O O . SER B 1 4 ? 45.219 -72.562 -53 1 26.03 4 SER B O 1
ATOM 2797 N N . THR B 1 5 ? 46.812 -73.75 -53.938 1 26.36 5 THR B N 1
ATOM 2798 C CA . THR B 1 5 ? 47.844 -73.188 -53.094 1 26.36 5 THR B CA 1
ATOM 2799 C C . THR B 1 5 ? 48.125 -71.75 -53.5 1 26.36 5 THR B C 1
ATOM 2801 O O . THR B 1 5 ? 48.844 -71 -52.812 1 26.36 5 THR B O 1
ATOM 2804 N N . THR B 1 6 ? 47.906 -71.438 -54.719 1 25.52 6 THR B N 1
ATOM 2805 C CA . THR B 1 6 ? 48.844 -70.562 -55.375 1 25.52 6 THR B CA 1
ATOM 2806 C C . THR B 1 6 ? 48.719 -69.125 -54.875 1 25.52 6 THR B C 1
ATOM 2808 O O . THR B 1 6 ? 49.594 -68.312 -55.125 1 25.52 6 THR B O 1
ATOM 2811 N N . ALA B 1 7 ? 47.531 -68.688 -54.625 1 26.97 7 ALA B N 1
ATOM 2812 C CA . ALA B 1 7 ? 47.125 -67.312 -54.844 1 26.97 7 ALA B CA 1
ATOM 2813 C C . ALA B 1 7 ? 47.781 -66.375 -53.812 1 26.97 7 ALA B C 1
ATOM 2815 O O . ALA B 1 7 ? 47.406 -65.25 -53.688 1 26.97 7 ALA B O 1
ATOM 2816 N N . ALA B 1 8 ? 48.562 -66.875 -52.906 1 26.95 8 ALA B N 1
ATOM 2817 C CA . ALA B 1 8 ? 48.938 -66.312 -51.625 1 26.95 8 ALA B CA 1
ATOM 2818 C C . ALA B 1 8 ? 49.844 -65.125 -51.781 1 26.95 8 ALA B C 1
ATOM 2820 O O . ALA B 1 8 ? 50.031 -64.312 -50.844 1 26.95 8 ALA B O 1
ATOM 2821 N N . THR B 1 9 ? 50.594 -65.188 -52.812 1 26.41 9 THR B N 1
ATOM 2822 C CA . THR B 1 9 ? 51.969 -64.625 -52.719 1 26.41 9 THR B CA 1
ATOM 2823 C C . THR B 1 9 ? 51.938 -63.125 -52.719 1 26.41 9 THR B C 1
ATOM 2825 O O . THR B 1 9 ? 52.812 -62.469 -52.156 1 26.41 9 THR B O 1
ATOM 2828 N N . THR B 1 10 ? 51.156 -62.594 -53.625 1 27.28 10 THR B N 1
ATOM 2829 C CA . THR B 1 10 ? 51.531 -61.312 -54.188 1 27.28 10 THR B CA 1
ATOM 2830 C C . THR B 1 10 ? 51.344 -60.188 -53.188 1 27.28 10 THR B C 1
ATOM 2832 O O . THR B 1 10 ? 51.562 -59.031 -53.5 1 27.28 10 THR B O 1
ATOM 2835 N N . GLN B 1 11 ? 50.594 -60.438 -52.125 1 23.88 11 GLN B N 1
ATOM 2836 C CA . GLN B 1 11 ? 50.031 -59.406 -51.25 1 23.88 11 GLN B CA 1
ATOM 2837 C C . GLN B 1 11 ? 51.125 -58.594 -50.562 1 23.88 11 GLN B C 1
ATOM 2839 O O . GLN B 1 11 ? 50.844 -57.562 -49.969 1 23.88 11 GLN B O 1
ATOM 2844 N N . GLN B 1 12 ? 52.312 -59.219 -50.375 1 24.38 12 GLN B N 1
ATOM 2845 C CA . GLN B 1 12 ? 53.25 -58.844 -49.344 1 24.38 12 GLN B CA 1
ATOM 2846 C C . GLN B 1 12 ? 53.906 -57.5 -49.656 1 24.38 12 GLN B C 1
ATOM 2848 O O . GLN B 1 12 ? 54.312 -56.781 -48.75 1 24.38 12 GLN B O 1
ATOM 2853 N N . GLU B 1 13 ? 54.281 -57.438 -50.875 1 25.95 13 GLU B N 1
ATOM 2854 C CA . GLU B 1 13 ? 55.406 -56.562 -51.25 1 25.95 13 GLU B CA 1
ATOM 2855 C C . GLU B 1 13 ? 55.062 -55.094 -51 1 25.95 13 GLU B C 1
ATOM 2857 O O . GLU B 1 13 ? 55.938 -54.219 -51.031 1 25.95 13 GLU B O 1
ATOM 2862 N N . ALA B 1 14 ? 53.844 -54.75 -51.25 1 28.3 14 ALA B N 1
ATOM 2863 C CA . ALA B 1 14 ? 53.438 -53.344 -51.406 1 28.3 14 ALA B CA 1
ATOM 2864 C C . ALA B 1 14 ? 53.781 -52.531 -50.156 1 28.3 14 ALA B C 1
ATOM 2866 O O . ALA B 1 14 ? 53.531 -51.344 -50.094 1 28.3 14 ALA B O 1
ATOM 2867 N N . GLN B 1 15 ? 54.094 -53.25 -49.094 1 26.41 15 GLN B N 1
ATOM 2868 C CA . GLN B 1 15 ? 54.125 -52.656 -47.75 1 26.41 15 GLN B CA 1
ATOM 2869 C C . GLN B 1 15 ? 55.281 -51.656 -47.625 1 26.41 15 GLN B C 1
ATOM 2871 O O . GLN B 1 15 ? 55.188 -50.688 -46.875 1 26.41 15 GLN B O 1
ATOM 2876 N N . ASN B 1 16 ? 56.375 -52.125 -48.188 1 26.3 16 ASN B N 1
ATOM 2877 C CA . ASN B 1 16 ? 57.656 -51.656 -47.719 1 26.3 16 ASN B CA 1
ATOM 2878 C C . ASN B 1 16 ? 57.875 -50.188 -48.062 1 26.3 16 ASN B C 1
ATOM 2880 O O . ASN B 1 16 ? 58.781 -49.562 -47.5 1 26.3 16 ASN B O 1
ATOM 2884 N N . GLY B 1 17 ? 57.594 -50 -49.312 1 26.36 17 GLY B N 1
ATOM 2885 C CA . GLY B 1 17 ? 58.188 -48.844 -49.938 1 26.36 17 GLY B CA 1
ATOM 2886 C C . GLY B 1 17 ? 57.875 -47.531 -49.219 1 26.36 17 GLY B C 1
ATOM 2887 O O . GLY B 1 17 ? 58.438 -46.5 -49.5 1 26.36 17 GLY B O 1
ATOM 2888 N N . LEU B 1 18 ? 56.688 -47.469 -48.875 1 26.91 18 LEU B N 1
ATOM 2889 C CA . LEU B 1 18 ? 56.062 -46.219 -48.531 1 26.91 18 LEU B CA 1
ATOM 2890 C C . LEU B 1 18 ? 56.75 -45.562 -47.312 1 26.91 18 LEU B C 1
ATOM 2892 O O . LEU B 1 18 ? 56.438 -44.438 -46.969 1 26.91 18 LEU B O 1
ATOM 2896 N N . GLU B 1 19 ? 57.562 -46.25 -46.656 1 23.72 19 GLU B N 1
ATOM 2897 C CA . GLU B 1 19 ? 58.094 -45.844 -45.375 1 23.72 19 GLU B CA 1
ATOM 2898 C C . GLU B 1 19 ? 59 -44.625 -45.469 1 23.72 19 GLU B C 1
ATOM 2900 O O . GLU B 1 19 ? 59.125 -43.844 -44.531 1 23.72 19 GLU B O 1
ATOM 2905 N N . LYS B 1 20 ? 59.969 -44.875 -46.469 1 28.8 20 LYS B N 1
ATOM 2906 C CA . LYS B 1 20 ? 61.188 -44.062 -46.406 1 28.8 20 LYS B CA 1
ATOM 2907 C C . LYS B 1 20 ? 60.844 -42.562 -46.469 1 28.8 20 LYS B C 1
ATOM 2909 O O . LYS B 1 20 ? 61.719 -41.75 -46.188 1 28.8 20 LYS B O 1
ATOM 2914 N N . ALA B 1 21 ? 60.062 -42.344 -47.438 1 26.72 21 ALA B N 1
ATOM 2915 C CA . ALA B 1 21 ? 59.938 -40.938 -47.844 1 26.72 21 ALA B CA 1
ATOM 2916 C C . ALA B 1 21 ? 59.562 -40.062 -46.625 1 26.72 21 ALA B C 1
ATOM 2918 O O . ALA B 1 21 ? 59.375 -38.844 -46.781 1 26.72 21 ALA B O 1
ATOM 2919 N N . LEU B 1 22 ? 59.062 -40.594 -45.625 1 26.59 22 LEU B N 1
ATOM 2920 C CA . LEU B 1 22 ? 58.438 -39.875 -44.531 1 26.59 22 LEU B CA 1
ATOM 2921 C C . LEU B 1 22 ? 59.469 -39.031 -43.781 1 26.59 22 LEU B C 1
ATOM 2923 O O . LEU B 1 22 ? 59.125 -38.281 -42.844 1 26.59 22 LEU B O 1
ATOM 2927 N N . ASN B 1 23 ? 60.688 -39.469 -43.906 1 26.23 23 ASN B N 1
ATOM 2928 C CA . ASN B 1 23 ? 61.594 -39.094 -42.812 1 26.23 23 ASN B CA 1
ATOM 2929 C C . ASN B 1 23 ? 61.938 -37.594 -42.875 1 26.23 23 ASN B C 1
ATOM 2931 O O . ASN B 1 23 ? 62.625 -37.094 -42 1 26.23 23 ASN B O 1
ATOM 2935 N N . GLN B 1 24 ? 62.281 -37.219 -44.031 1 27.19 24 GLN B N 1
ATOM 2936 C CA . GLN B 1 24 ? 63.188 -36.094 -44.062 1 27.19 24 GLN B CA 1
ATOM 2937 C C . GLN B 1 24 ? 62.531 -34.812 -43.531 1 27.19 24 GLN B C 1
ATOM 2939 O O . GLN B 1 24 ? 62.156 -33.938 -44.281 1 27.19 24 GLN B O 1
ATOM 2944 N N . ALA B 1 25 ? 61.75 -34.906 -42.656 1 28.27 25 ALA B N 1
ATOM 2945 C CA . ALA B 1 25 ? 60.906 -33.719 -42.375 1 28.27 25 ALA B CA 1
ATOM 2946 C C . ALA B 1 25 ? 61.719 -32.594 -41.812 1 28.27 25 ALA B C 1
ATOM 2948 O O . ALA B 1 25 ? 62.438 -32.75 -40.812 1 28.27 25 ALA B O 1
ATOM 2949 N N . PRO B 1 26 ? 62.219 -31.719 -42.719 1 28.16 26 PRO B N 1
ATOM 2950 C CA . PRO B 1 26 ? 63.156 -30.703 -42.281 1 28.16 26 PRO B CA 1
ATOM 2951 C C . PRO B 1 26 ? 62.781 -30.094 -40.938 1 28.16 26 PRO B C 1
ATOM 2953 O O . PRO B 1 26 ? 61.594 -30.047 -40.594 1 28.16 26 PRO B O 1
ATOM 2956 N N . SER B 1 27 ? 63.719 -30.25 -39.906 1 27.27 27 SER B N 1
ATOM 2957 C CA . SER B 1 27 ? 63.625 -29.844 -38.531 1 27.27 27 SER B CA 1
ATOM 2958 C C . SER B 1 27 ? 63.344 -28.359 -38.375 1 27.27 27 SER B C 1
ATOM 2960 O O . SER B 1 27 ? 64.25 -27.531 -38.562 1 27.27 27 SER B O 1
ATOM 2962 N N . SER B 1 28 ? 62.594 -27.844 -39.344 1 27.89 28 SER B N 1
ATOM 2963 C CA . SER B 1 28 ? 62.375 -26.406 -39.25 1 27.89 28 SER B CA 1
ATOM 2964 C C . SER B 1 28 ? 62.156 -25.938 -37.812 1 27.89 28 SER B C 1
ATOM 2966 O O . SER B 1 28 ? 61.469 -26.625 -37.062 1 27.89 28 SER B O 1
ATOM 2968 N N . SER B 1 29 ? 63.219 -25.219 -37.375 1 28.31 29 SER B N 1
ATOM 2969 C CA . SER B 1 29 ? 63.438 -24.719 -36.031 1 28.31 29 SER B CA 1
ATOM 2970 C C . SER B 1 29 ? 62.188 -24.141 -35.406 1 28.31 29 SER B C 1
ATOM 2972 O O . SER B 1 29 ? 61.469 -23.375 -36.062 1 28.31 29 SER B O 1
ATOM 2974 N N . PRO B 1 30 ? 61.656 -24.922 -34.438 1 29.81 30 PRO B N 1
ATOM 2975 C CA . PRO B 1 30 ? 60.312 -24.703 -33.906 1 29.81 30 PRO B CA 1
ATOM 2976 C C . PRO B 1 30 ? 60.094 -23.281 -33.375 1 29.81 30 PRO B C 1
ATOM 2978 O O . PRO B 1 30 ? 59.031 -22.984 -32.812 1 29.81 30 PRO B O 1
ATOM 2981 N N . ASP B 1 31 ? 61.281 -22.594 -33.469 1 28.19 31 ASP B N 1
ATOM 2982 C CA . ASP B 1 31 ? 61.25 -21.516 -32.469 1 28.19 31 ASP B CA 1
ATOM 2983 C C . ASP B 1 31 ? 60.125 -20.547 -32.781 1 28.19 31 ASP B C 1
ATOM 2985 O O . ASP B 1 31 ? 59.594 -19.891 -31.891 1 28.19 31 ASP B O 1
ATOM 2989 N N . VAL B 1 32 ? 60.312 -20.203 -34.062 1 30.12 32 VAL B N 1
ATOM 2990 C CA . VAL B 1 32 ? 59.562 -18.969 -34.344 1 30.12 32 VAL B CA 1
ATOM 2991 C C . VAL B 1 32 ? 58.062 -19.234 -34.25 1 30.12 32 VAL B C 1
ATOM 2993 O O . VAL B 1 32 ? 57.281 -18.312 -34.406 1 30.12 32 VAL B O 1
ATOM 2996 N N . ALA B 1 33 ? 57.812 -20.391 -34.562 1 29.16 33 ALA B N 1
ATOM 2997 C CA . ALA B 1 33 ? 56.375 -20.703 -34.562 1 29.16 33 ALA B CA 1
ATOM 2998 C C . ALA B 1 33 ? 55.719 -20.438 -33.219 1 29.16 33 ALA B C 1
ATOM 3000 O O . ALA B 1 33 ? 54.5 -20.531 -33.062 1 29.16 33 ALA B O 1
ATOM 3001 N N . ALA B 1 34 ? 56.688 -20.672 -32.344 1 27 34 ALA B N 1
ATOM 3002 C CA . ALA B 1 34 ? 56.062 -20.531 -31.031 1 27 34 ALA B CA 1
ATOM 3003 C C . ALA B 1 34 ? 55.531 -19.109 -30.828 1 27 34 ALA B C 1
ATOM 3005 O O . ALA B 1 34 ? 54.844 -18.844 -29.844 1 27 34 ALA B O 1
ATOM 3006 N N . LYS B 1 35 ? 56.25 -18.266 -31.516 1 27.59 35 LYS B N 1
ATOM 3007 C CA . LYS B 1 35 ? 55.812 -16.922 -31.125 1 27.59 35 LYS B CA 1
ATOM 3008 C C . LYS B 1 35 ? 54.344 -16.688 -31.5 1 27.59 35 LYS B C 1
ATOM 3010 O O . LYS B 1 35 ? 53.781 -15.656 -31.156 1 27.59 35 LYS B O 1
ATOM 3015 N N . LYS B 1 36 ? 54.188 -17.141 -32.75 1 29.23 36 LYS B N 1
ATOM 3016 C CA . LYS B 1 36 ? 52.906 -16.578 -33.125 1 29.23 36 LYS B CA 1
ATOM 3017 C C . LYS B 1 36 ? 51.75 -17.188 -32.312 1 29.23 36 LYS B C 1
ATOM 3019 O O . LYS B 1 36 ? 50.594 -16.844 -32.531 1 29.23 36 LYS B O 1
ATOM 3024 N N . LYS B 1 37 ? 51.969 -18.516 -32 1 30.77 37 LYS B N 1
ATOM 3025 C CA . LYS B 1 37 ? 50.781 -19.062 -31.391 1 30.77 37 LYS B CA 1
ATOM 3026 C C . LYS B 1 37 ? 50.344 -18.234 -30.188 1 30.77 37 LYS B C 1
ATOM 3028 O O . LYS B 1 37 ? 49.219 -18.344 -29.734 1 30.77 37 LYS B O 1
ATOM 3033 N N . SER B 1 38 ? 51.406 -18 -29.5 1 29.55 38 SER B N 1
ATOM 3034 C CA . SER B 1 38 ? 50.938 -17.734 -28.141 1 29.55 38 SER B CA 1
ATOM 3035 C C . SER B 1 38 ? 50.094 -16.484 -28.062 1 29.55 38 SER B C 1
ATOM 3037 O O . SER B 1 38 ? 49.5 -16.172 -27.016 1 29.55 38 SER B O 1
ATOM 3039 N N . SER B 1 39 ? 50.406 -15.609 -29.016 1 30.8 39 SER B N 1
ATOM 3040 C CA . SER B 1 39 ? 49.719 -14.359 -28.656 1 30.8 39 SER B CA 1
ATOM 3041 C C . SER B 1 39 ? 48.219 -14.477 -28.812 1 30.8 39 SER B C 1
ATOM 3043 O O . SER B 1 39 ? 47.531 -13.477 -29 1 30.8 39 SER B O 1
ATOM 3045 N N . THR B 1 40 ? 47.812 -15.562 -29.438 1 31.95 40 THR B N 1
ATOM 3046 C CA . THR B 1 40 ? 46.375 -15.461 -29.422 1 31.95 40 THR B CA 1
ATOM 3047 C C . THR B 1 40 ? 45.844 -15.203 -28 1 31.95 40 THR B C 1
ATOM 3049 O O . THR B 1 40 ? 45.812 -16.109 -27.172 1 31.95 40 THR B O 1
ATOM 3052 N N . SER B 1 41 ? 46.469 -14.281 -27.344 1 29.23 41 SER B N 1
ATOM 3053 C CA . SER B 1 41 ? 45.875 -13.875 -26.078 1 29.23 41 SER B CA 1
ATOM 3054 C C . SER B 1 41 ? 44.375 -14.086 -26.078 1 29.23 41 SER B C 1
ATOM 3056 O O . SER B 1 41 ? 43.719 -13.953 -27.125 1 29.23 41 SER B O 1
ATOM 3058 N N . SER B 1 42 ? 43.938 -14.969 -25.141 1 30.09 42 SER B N 1
ATOM 3059 C CA . SER B 1 42 ? 42.594 -15.102 -24.641 1 30.09 42 SER B CA 1
ATOM 3060 C C . SER B 1 42 ? 41.812 -13.781 -24.734 1 30.09 42 SER B C 1
ATOM 3062 O O . SER B 1 42 ? 42.094 -12.844 -23.984 1 30.09 42 SER B O 1
ATOM 3064 N N . LYS B 1 43 ? 41.781 -13.242 -25.938 1 30.75 43 LYS B N 1
ATOM 3065 C CA . LYS B 1 43 ? 40.625 -12.344 -25.938 1 30.75 43 LYS B CA 1
ATOM 3066 C C . LYS B 1 43 ? 39.469 -12.922 -25.141 1 30.75 43 LYS B C 1
ATOM 3068 O O . LYS B 1 43 ? 38.719 -13.75 -25.656 1 30.75 43 LYS B O 1
ATOM 3073 N N . THR B 1 44 ? 39.875 -13.344 -23.953 1 28.95 44 THR B N 1
ATOM 3074 C CA . THR B 1 44 ? 38.719 -13.359 -23.078 1 28.95 44 THR B CA 1
ATOM 3075 C C . THR B 1 44 ? 37.719 -12.289 -23.516 1 28.95 44 THR B C 1
ATOM 3077 O O . THR B 1 44 ? 38.062 -11.109 -23.609 1 28.95 44 THR B O 1
ATOM 3080 N N . SER B 1 45 ? 36.938 -12.648 -24.469 1 27.11 45 SER B N 1
ATOM 3081 C CA . SER B 1 45 ? 35.75 -11.836 -24.703 1 27.11 45 SER B CA 1
ATOM 3082 C C . SER B 1 45 ? 35.344 -11.055 -23.453 1 27.11 45 SER B C 1
ATOM 3084 O O . SER B 1 45 ? 34.969 -11.648 -22.438 1 27.11 45 SER B O 1
ATOM 3086 N N . LYS B 1 46 ? 36.125 -9.984 -23.234 1 28.39 46 LYS B N 1
ATOM 3087 C CA . LYS B 1 46 ? 35.406 -8.938 -22.5 1 28.39 46 LYS B CA 1
ATOM 3088 C C . LYS B 1 46 ? 33.938 -8.852 -22.938 1 28.39 46 LYS B C 1
ATOM 3090 O O . LYS B 1 46 ? 33.625 -8.133 -23.891 1 28.39 46 LYS B O 1
ATOM 3095 N N . LEU B 1 47 ? 33.438 -9.969 -23.406 1 27.25 47 LEU B N 1
ATOM 3096 C CA . LEU B 1 47 ? 31.984 -9.828 -23.344 1 27.25 47 LEU B CA 1
ATOM 3097 C C . LEU B 1 47 ? 31.578 -8.812 -22.281 1 27.25 47 LEU B C 1
ATOM 3099 O O . LEU B 1 47 ? 31.938 -8.961 -21.109 1 27.25 47 LEU B O 1
ATOM 3103 N N . SER B 1 48 ? 31.375 -7.633 -22.75 1 28.05 48 SER B N 1
ATOM 3104 C CA . SER B 1 48 ? 30.922 -6.332 -22.266 1 28.05 48 SER B CA 1
ATOM 3105 C C . SER B 1 48 ? 29.922 -6.484 -21.125 1 28.05 48 SER B C 1
ATOM 3107 O O . SER B 1 48 ? 28.859 -7.062 -21.297 1 28.05 48 SER B O 1
ATOM 3109 N N . LEU B 1 49 ? 30.469 -6.883 -20.047 1 27.56 49 LEU B N 1
ATOM 3110 C CA . LEU B 1 49 ? 29.812 -6.52 -18.781 1 27.56 49 LEU B CA 1
ATOM 3111 C C . LEU B 1 49 ? 29.141 -5.156 -18.891 1 27.56 49 LEU B C 1
ATOM 3113 O O . LEU B 1 49 ? 28.688 -4.605 -17.891 1 27.56 49 LEU B O 1
ATOM 3117 N N . LYS B 1 50 ? 29.406 -4.52 -20.016 1 30.75 50 LYS B N 1
ATOM 3118 C CA . LYS B 1 50 ? 28.844 -3.178 -20.141 1 30.75 50 LYS B CA 1
ATOM 3119 C C . LYS B 1 50 ? 27.344 -3.188 -19.875 1 30.75 50 LYS B C 1
ATOM 3121 O O . LYS B 1 50 ? 26.734 -2.143 -19.594 1 30.75 50 LYS B O 1
ATOM 3126 N N . TYR B 1 51 ? 26.75 -4.164 -20.438 1 28.59 51 TYR B N 1
ATOM 3127 C CA . TYR B 1 51 ? 25.312 -4.004 -20.281 1 28.59 51 TYR B CA 1
ATOM 3128 C C . TYR B 1 51 ? 24.906 -4.254 -18.828 1 28.59 51 TYR B C 1
ATOM 3130 O O . TYR B 1 51 ? 24.406 -5.332 -18.5 1 28.59 51 TYR B O 1
ATOM 3138 N N . ILE B 1 52 ? 25.875 -4.102 -17.984 1 30.95 52 ILE B N 1
ATOM 3139 C CA . ILE B 1 52 ? 25.203 -4.094 -16.688 1 30.95 52 ILE B CA 1
ATOM 3140 C C . ILE B 1 52 ? 24.016 -3.125 -16.734 1 30.95 52 ILE B C 1
ATOM 3142 O O . ILE B 1 52 ? 24.203 -1.925 -16.953 1 30.95 52 ILE B O 1
ATOM 3146 N N . PRO B 1 53 ? 22.953 -3.582 -17.062 1 31.84 53 PRO B N 1
ATOM 3147 C CA . PRO B 1 53 ? 21.938 -2.549 -16.906 1 31.84 53 PRO B CA 1
ATOM 3148 C C . PRO B 1 53 ? 22.203 -1.611 -15.734 1 31.84 53 PRO B C 1
ATOM 3150 O O . PRO B 1 53 ? 22.531 -2.07 -14.633 1 31.84 53 PRO B O 1
ATOM 3153 N N . LYS B 1 54 ? 23.016 -0.567 -15.898 1 34.72 54 LYS B N 1
ATOM 3154 C CA . LYS B 1 54 ? 23.078 0.515 -14.922 1 34.72 54 LYS B CA 1
ATOM 3155 C C . LYS B 1 54 ? 21.797 0.614 -14.117 1 34.72 54 LYS B C 1
ATOM 3157 O O . LYS B 1 54 ? 20.719 0.775 -14.68 1 34.72 54 LYS B O 1
ATOM 3162 N N . PHE B 1 55 ? 21.703 -0.025 -13.141 1 39.41 55 PHE B N 1
ATOM 3163 C CA . PHE B 1 55 ? 20.609 0.362 -12.258 1 39.41 55 PHE B CA 1
ATOM 3164 C C . PHE B 1 55 ? 20.469 1.878 -12.211 1 39.41 55 PHE B C 1
ATOM 3166 O O . PHE B 1 55 ? 21.25 2.561 -11.555 1 39.41 55 PHE B O 1
ATOM 3173 N N . SER B 1 56 ? 20.547 2.566 -13.266 1 45.66 56 SER B N 1
ATOM 3174 C CA . SER B 1 56 ? 20.172 3.977 -13.273 1 45.66 56 SER B CA 1
ATOM 3175 C C . SER B 1 56 ? 18.859 4.203 -12.523 1 45.66 56 SER B C 1
ATOM 3177 O O . SER B 1 56 ? 17.828 3.639 -12.883 1 45.66 56 SER B O 1
ATOM 3179 N N . VAL B 1 57 ? 19.016 4.32 -11.273 1 57.38 57 VAL B N 1
ATOM 3180 C CA . VAL B 1 57 ? 17.844 4.887 -10.609 1 57.38 57 VAL B CA 1
ATOM 3181 C C . VAL B 1 57 ? 17.219 5.977 -11.492 1 57.38 57 VAL B C 1
ATOM 3183 O O . VAL B 1 57 ? 17.812 7.047 -11.664 1 57.38 57 VAL B O 1
ATOM 3186 N N . SER B 1 58 ? 16.469 5.441 -12.508 1 70.62 58 SER B N 1
ATOM 3187 C CA . SER B 1 58 ? 15.898 6.309 -13.539 1 70.62 58 SER B CA 1
ATOM 3188 C C . SER B 1 58 ? 14.555 6.879 -13.086 1 70.62 58 SER B C 1
ATOM 3190 O O . SER B 1 58 ? 13.969 6.414 -12.109 1 70.62 58 SER B O 1
ATOM 3192 N N . PHE B 1 59 ? 14.25 7.98 -13.516 1 82.12 59 PHE B N 1
ATOM 3193 C CA . PHE B 1 59 ? 12.906 8.555 -13.438 1 82.12 59 PHE B CA 1
ATOM 3194 C C . PHE B 1 59 ? 11.852 7.473 -13.633 1 82.12 59 PHE B C 1
ATOM 3196 O O . PHE B 1 59 ? 10.805 7.5 -12.984 1 82.12 59 PHE B O 1
ATOM 3203 N N . ASN B 1 60 ? 12.328 6.414 -14.336 1 83.62 60 ASN B N 1
ATOM 3204 C CA . ASN B 1 60 ? 11.391 5.328 -14.602 1 83.62 60 ASN B CA 1
ATOM 3205 C C . ASN B 1 60 ? 11.164 4.461 -13.367 1 83.62 60 ASN B C 1
ATOM 3207 O O . ASN B 1 60 ? 10.047 3.996 -13.133 1 83.62 60 ASN B O 1
ATOM 3211 N N . ASP B 1 61 ? 12.164 4.324 -12.609 1 87.38 61 ASP B N 1
ATOM 3212 C CA . ASP B 1 61 ? 12.031 3.537 -11.391 1 87.38 61 ASP B CA 1
ATOM 3213 C C . ASP B 1 61 ? 11.148 4.25 -10.367 1 87.38 61 ASP B C 1
ATOM 3215 O O . ASP B 1 61 ? 10.352 3.609 -9.68 1 87.38 61 ASP B O 1
ATOM 3219 N N . LYS B 1 62 ? 11.273 5.547 -10.398 1 90.31 62 LYS B N 1
ATOM 3220 C CA . LYS B 1 62 ? 10.461 6.34 -9.477 1 90.31 62 LYS B CA 1
ATOM 3221 C C . LYS B 1 62 ? 8.984 6.285 -9.859 1 90.31 62 LYS B C 1
ATOM 3223 O O . LYS B 1 62 ? 8.125 6.09 -8.992 1 90.31 62 LYS B O 1
ATOM 3228 N N . VAL B 1 63 ? 8.758 6.418 -11.023 1 91.81 63 VAL B N 1
ATOM 3229 C CA . VAL B 1 63 ? 7.387 6.371 -11.523 1 91.81 63 VAL B CA 1
ATOM 3230 C C . VAL B 1 63 ? 6.809 4.973 -11.312 1 91.81 63 VAL B C 1
ATOM 3232 O O . VAL B 1 63 ? 5.656 4.828 -10.898 1 91.81 63 VAL B O 1
ATOM 3235 N N . ALA B 1 64 ? 7.625 3.965 -11.586 1 91.38 64 ALA B N 1
ATOM 3236 C CA . ALA B 1 64 ? 7.18 2.586 -11.414 1 91.38 64 ALA B CA 1
ATOM 3237 C C . ALA B 1 64 ? 6.848 2.301 -9.945 1 91.38 64 ALA B C 1
ATOM 3239 O O . ALA B 1 64 ? 5.848 1.646 -9.648 1 91.38 64 ALA B O 1
ATOM 3240 N N . PHE B 1 65 ? 7.699 2.828 -9.148 1 94.25 65 PHE B N 1
ATOM 3241 C CA . PHE B 1 65 ? 7.453 2.668 -7.723 1 94.25 65 PHE B CA 1
ATOM 3242 C C . PHE B 1 65 ? 6.125 3.301 -7.328 1 94.25 65 PHE B C 1
ATOM 3244 O O . PHE B 1 65 ? 5.316 2.678 -6.641 1 94.25 65 PHE B O 1
ATOM 3251 N N . THR B 1 66 ? 5.926 4.48 -7.754 1 95.19 66 THR B N 1
ATOM 3252 C CA . THR B 1 66 ? 4.691 5.195 -7.457 1 95.19 66 THR B CA 1
ATOM 3253 C C . THR B 1 66 ? 3.48 4.426 -7.973 1 95.19 66 THR B C 1
ATOM 3255 O O . THR B 1 66 ? 2.51 4.219 -7.238 1 95.19 66 THR B O 1
ATOM 3258 N N . PHE B 1 67 ? 3.607 3.945 -9.125 1 94.25 67 PHE B N 1
ATOM 3259 C CA . PHE B 1 67 ? 2.516 3.195 -9.742 1 94.25 67 PHE B CA 1
ATOM 3260 C C . PHE B 1 67 ? 2.264 1.896 -8.984 1 94.25 67 PHE B C 1
ATOM 3262 O O . PHE B 1 67 ? 1.112 1.493 -8.797 1 94.25 67 PHE B O 1
ATOM 3269 N N . GLY B 1 68 ? 3.32 1.237 -8.625 1 95.5 68 GLY B N 1
ATOM 3270 C CA . GLY B 1 68 ? 3.18 0.009 -7.859 1 95.5 68 GLY B CA 1
ATOM 3271 C C . GLY B 1 68 ? 2.428 0.202 -6.555 1 95.5 68 GLY B C 1
ATOM 3272 O O . GLY B 1 68 ? 1.54 -0.585 -6.223 1 95.5 68 GLY B O 1
ATOM 3273 N N . VAL B 1 69 ? 2.744 1.253 -5.844 1 96.62 69 VAL B N 1
ATOM 3274 C CA . VAL B 1 69 ? 2.072 1.553 -4.582 1 96.62 69 VAL B CA 1
ATOM 3275 C C . VAL B 1 69 ? 0.608 1.896 -4.848 1 96.62 69 VAL B C 1
ATOM 3277 O O . VAL B 1 69 ? -0.284 1.423 -4.137 1 96.62 69 VAL B O 1
ATOM 3280 N N . LEU B 1 70 ? 0.353 2.654 -5.852 1 96.25 70 LEU B N 1
ATOM 3281 C CA . LEU B 1 70 ? -1.014 3.045 -6.184 1 96.25 70 LEU B CA 1
ATOM 3282 C C . LEU B 1 70 ? -1.839 1.831 -6.602 1 96.25 70 LEU B C 1
ATOM 3284 O O . LEU B 1 70 ? -3.037 1.766 -6.324 1 96.25 70 LEU B O 1
ATOM 3288 N N . LEU B 1 71 ? -1.192 0.907 -7.285 1 95.69 71 LEU B N 1
ATOM 3289 C CA . LEU B 1 71 ? -1.878 -0.325 -7.66 1 95.69 71 LEU B CA 1
ATOM 3290 C C . LEU B 1 71 ? -2.287 -1.117 -6.422 1 95.69 71 LEU B C 1
ATOM 3292 O O . LEU B 1 71 ? -3.4 -1.646 -6.359 1 95.69 71 LEU B O 1
ATOM 3296 N N . LEU B 1 72 ? -1.373 -1.21 -5.496 1 97.06 72 LEU B N 1
ATOM 3297 C CA . LEU B 1 72 ? -1.683 -1.889 -4.242 1 97.06 72 LEU B CA 1
ATOM 3298 C C . LEU B 1 72 ? -2.844 -1.207 -3.525 1 97.06 72 LEU B C 1
ATOM 3300 O O . LEU B 1 72 ? -3.783 -1.873 -3.084 1 97.06 72 LEU B O 1
ATOM 3304 N N . V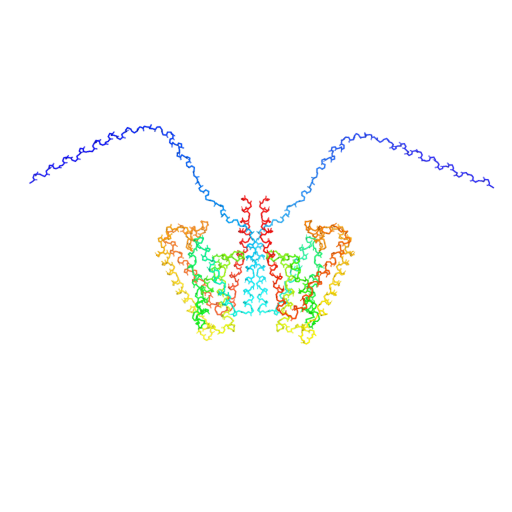AL B 1 73 ? -2.828 0.12 -3.445 1 97.44 73 VAL B N 1
ATOM 3305 C CA . VAL B 1 73 ? -3.848 0.897 -2.75 1 97.44 73 VAL B CA 1
ATOM 3306 C C . VAL B 1 73 ? -5.188 0.756 -3.471 1 97.44 73 VAL B C 1
ATOM 3308 O O . VAL B 1 73 ? -6.219 0.515 -2.838 1 97.44 73 VAL B O 1
ATOM 3311 N N . SER B 1 74 ? -5.199 0.848 -4.762 1 96.94 74 SER B N 1
ATOM 3312 C CA . SER B 1 74 ? -6.426 0.749 -5.543 1 96.94 74 SER B CA 1
ATOM 3313 C C . SER B 1 74 ? -7.039 -0.643 -5.434 1 96.94 74 SER B C 1
ATOM 3315 O O . SER B 1 74 ? -8.258 -0.78 -5.293 1 96.94 74 SER B O 1
ATOM 3317 N N . THR B 1 75 ? -6.195 -1.627 -5.516 1 97.19 75 THR B N 1
ATOM 3318 C CA . THR B 1 75 ? -6.68 -2.998 -5.391 1 97.19 75 THR B CA 1
ATOM 3319 C C . THR B 1 75 ? -7.305 -3.229 -4.02 1 97.19 75 THR B C 1
ATOM 3321 O O . THR B 1 75 ? -8.391 -3.797 -3.916 1 97.19 75 THR B O 1
ATOM 3324 N N . THR B 1 76 ? -6.605 -2.76 -2.984 1 97.44 76 THR B N 1
ATOM 3325 C CA . THR B 1 76 ? -7.105 -2.908 -1.622 1 97.44 76 THR B CA 1
ATOM 3326 C C . THR B 1 76 ? -8.422 -2.152 -1.442 1 97.44 76 THR B C 1
ATOM 3328 O O . THR B 1 76 ? -9.352 -2.654 -0.806 1 97.44 76 THR B O 1
ATOM 3331 N N . PHE B 1 77 ? -8.516 -0.967 -2.025 1 97.56 77 PHE B N 1
ATOM 3332 C CA . PHE B 1 77 ? -9.727 -0.162 -1.924 1 97.56 77 PHE B CA 1
ATOM 3333 C C . PHE B 1 77 ? -10.891 -0.85 -2.621 1 97.56 77 PHE B C 1
ATOM 3335 O O . PHE B 1 77 ? -12 -0.898 -2.086 1 97.56 77 PHE B O 1
ATOM 3342 N N . ILE B 1 78 ? -10.656 -1.395 -3.785 1 96.88 78 ILE B N 1
ATOM 3343 C CA . ILE B 1 78 ? -11.688 -2.094 -4.535 1 96.88 78 ILE B CA 1
ATOM 3344 C C . ILE B 1 78 ? -12.156 -3.32 -3.754 1 96.88 78 ILE B C 1
ATOM 3346 O O . ILE B 1 78 ? -13.359 -3.572 -3.639 1 96.88 78 ILE B O 1
ATOM 3350 N N . PHE B 1 79 ? -11.258 -4.016 -3.182 1 97.44 79 PHE B N 1
ATOM 3351 C CA . PHE B 1 79 ? -11.594 -5.195 -2.393 1 97.44 79 PHE B CA 1
ATOM 3352 C C . PHE B 1 79 ? -12.477 -4.824 -1.21 1 97.44 79 PHE B C 1
ATOM 3354 O O . PHE B 1 79 ? -13.406 -5.555 -0.873 1 97.44 79 PHE B O 1
ATOM 3361 N N . GLY B 1 80 ? -12.18 -3.707 -0.577 1 95.31 80 GLY B N 1
ATOM 3362 C CA . GLY B 1 80 ? -12.953 -3.266 0.573 1 95.31 80 GLY B CA 1
ATOM 3363 C C . GLY B 1 80 ? -14.273 -2.621 0.193 1 95.31 80 GLY B C 1
ATOM 3364 O O . GLY B 1 80 ? -15.328 -3.006 0.704 1 95.31 80 GLY B O 1
ATOM 3365 N N . TYR B 1 81 ? -14.289 -1.775 -0.812 1 95 81 TYR B N 1
ATOM 3366 C CA . TYR B 1 81 ? -15.43 -0.919 -1.107 1 95 81 TYR B CA 1
ATOM 3367 C C . TYR B 1 81 ? -16.391 -1.601 -2.08 1 95 81 TYR B C 1
ATOM 3369 O O . TYR B 1 81 ? -17.609 -1.557 -1.897 1 95 81 TYR B O 1
ATOM 3377 N N . ALA B 1 82 ? -15.828 -2.18 -3.127 1 95.88 82 ALA B N 1
ATOM 3378 C CA . ALA B 1 82 ? -16.656 -2.766 -4.18 1 95.88 82 ALA B CA 1
ATOM 3379 C C . ALA B 1 82 ? -15.969 -3.984 -4.797 1 95.88 82 ALA B C 1
ATOM 3381 O O . ALA B 1 82 ? -15.617 -3.973 -5.977 1 95.88 82 ALA B O 1
ATOM 3382 N N . PRO B 1 83 ? -15.969 -5.02 -4.039 1 96.44 83 PRO B N 1
ATOM 3383 C CA . PRO B 1 83 ? -15.281 -6.219 -4.52 1 96.44 83 PRO B CA 1
ATOM 3384 C C . PRO B 1 83 ? -15.883 -6.77 -5.809 1 96.44 83 PRO B C 1
ATOM 3386 O O . PRO B 1 83 ? -15.227 -7.523 -6.527 1 96.44 83 PRO B O 1
ATOM 3389 N N . LYS B 1 84 ? -17.078 -6.379 -6.176 1 97.06 84 LYS B N 1
ATOM 3390 C CA . LYS B 1 84 ? -17.734 -6.836 -7.398 1 97.06 84 LYS B CA 1
ATOM 3391 C C . LYS B 1 84 ? -16.906 -6.492 -8.633 1 97.06 84 LYS B C 1
ATOM 3393 O O . LYS B 1 84 ? -17.078 -7.113 -9.688 1 97.06 84 LYS B O 1
ATOM 3398 N N . TRP B 1 85 ? -15.992 -5.551 -8.453 1 97.56 85 TRP B N 1
ATOM 3399 C CA . TRP B 1 85 ? -15.227 -5.078 -9.602 1 97.56 85 TRP B CA 1
ATOM 3400 C C . TRP B 1 85 ? -13.883 -5.793 -9.695 1 97.56 85 TRP B C 1
ATOM 3402 O O . TRP B 1 85 ? -13.109 -5.57 -10.633 1 97.56 85 TRP B O 1
ATOM 3412 N N . LEU B 1 86 ? -13.617 -6.676 -8.781 1 97.94 86 LEU B N 1
ATOM 3413 C CA . LEU B 1 86 ? -12.32 -7.34 -8.719 1 97.94 86 LEU B CA 1
ATOM 3414 C C . LEU B 1 86 ? -12.07 -8.148 -9.984 1 97.94 86 LEU B C 1
ATOM 3416 O O . LEU B 1 86 ? -10.969 -8.117 -10.547 1 97.94 86 LEU B O 1
ATOM 3420 N N . PRO B 1 87 ? -13.039 -8.922 -10.5 1 98.12 87 PRO B N 1
ATOM 3421 C CA . PRO B 1 87 ? -12.773 -9.68 -11.727 1 98.12 87 PRO B CA 1
ATOM 3422 C C . PRO B 1 87 ? -12.383 -8.781 -12.898 1 98.12 87 PRO B C 1
ATOM 3424 O O . PRO B 1 87 ? -11.445 -9.102 -13.633 1 98.12 87 PRO B O 1
ATOM 3427 N N . GLN B 1 88 ? -13.047 -7.668 -13.07 1 97.94 88 GLN B N 1
ATOM 3428 C CA . GLN B 1 88 ? -12.719 -6.734 -14.148 1 97.94 88 GLN B CA 1
ATOM 3429 C C . GLN B 1 88 ? -11.352 -6.09 -13.914 1 97.94 88 GLN B C 1
ATOM 3431 O O . GLN B 1 88 ? -10.594 -5.883 -14.859 1 97.94 88 GLN B O 1
ATOM 3436 N N . TRP B 1 89 ? -11.133 -5.727 -12.664 1 98.12 89 TRP B N 1
ATOM 3437 C CA . TRP B 1 89 ? -9.836 -5.168 -12.289 1 98.12 89 TRP B CA 1
ATOM 3438 C C . TRP B 1 89 ? -8.711 -6.152 -12.594 1 98.12 89 TRP B C 1
ATOM 3440 O O . TRP B 1 89 ? -7.668 -5.77 -13.133 1 98.12 89 TRP B O 1
ATOM 3450 N N . TYR B 1 90 ? -8.961 -7.375 -12.312 1 98.12 90 TYR B N 1
ATOM 3451 C CA . TYR B 1 90 ? -8.039 -8.469 -12.586 1 98.12 90 TYR B CA 1
ATOM 3452 C C . TYR B 1 90 ? -7.781 -8.617 -14.078 1 98.12 90 TYR B C 1
ATOM 3454 O O . TYR B 1 90 ? -6.629 -8.688 -14.516 1 98.12 90 TYR B O 1
ATOM 3462 N N . ALA B 1 91 ? -8.812 -8.617 -14.844 1 97.75 91 ALA B N 1
ATOM 3463 C CA . ALA B 1 91 ? -8.695 -8.75 -16.297 1 97.75 91 ALA B CA 1
ATOM 3464 C C . ALA B 1 91 ? -7.977 -7.551 -16.906 1 97.75 91 ALA B C 1
ATOM 3466 O O . ALA B 1 91 ? -7.176 -7.699 -17.828 1 97.75 91 ALA B O 1
ATOM 3467 N N . LEU B 1 92 ? -8.211 -6.398 -16.375 1 97.69 92 LEU B N 1
ATOM 3468 C CA . LEU B 1 92 ? -7.621 -5.164 -16.875 1 97.69 92 LEU B CA 1
ATOM 3469 C C . LEU B 1 92 ? -6.098 -5.211 -16.781 1 97.69 92 LEU B C 1
ATOM 3471 O O . LEU B 1 92 ? -5.398 -4.809 -17.703 1 97.69 92 LEU B O 1
ATOM 3475 N N . TRP B 1 93 ? -5.629 -5.77 -15.664 1 96.88 93 TRP B N 1
ATOM 3476 C CA . TRP B 1 93 ? -4.188 -5.738 -15.438 1 96.88 93 TRP B CA 1
ATOM 3477 C C . TRP B 1 93 ? -3.529 -7.016 -15.945 1 96.88 93 TRP B C 1
ATOM 3479 O O . TRP B 1 93 ? -2.334 -7.027 -16.25 1 96.88 93 TRP B O 1
ATOM 3489 N N . MET B 1 94 ? -4.254 -8.086 -16.109 1 96.88 94 MET B N 1
ATOM 3490 C CA . MET B 1 94 ? -3.707 -9.352 -16.594 1 96.88 94 MET B CA 1
ATOM 3491 C C . MET B 1 94 ? -3.143 -9.195 -18 1 96.88 94 MET B C 1
ATOM 3493 O O . MET B 1 94 ? -2.045 -9.672 -18.297 1 96.88 94 MET B O 1
ATOM 3497 N N . VAL B 1 95 ? -3.75 -8.43 -18.797 1 94.69 95 VAL B N 1
ATOM 3498 C CA . VAL B 1 95 ? -3.383 -8.328 -20.203 1 94.69 95 VAL B CA 1
ATOM 3499 C C . VAL B 1 95 ? -2.051 -7.59 -20.328 1 94.69 95 VAL B C 1
ATOM 3501 O O . VAL B 1 95 ? -1.077 -8.148 -20.844 1 94.69 95 VAL B O 1
ATOM 3504 N N . PRO B 1 96 ? -1.917 -6.391 -19.828 1 95 96 PRO B N 1
ATOM 3505 C CA . PRO B 1 96 ? -0.629 -5.711 -19.984 1 95 96 PRO B CA 1
ATOM 3506 C C . PRO B 1 96 ? 0.502 -6.41 -19.234 1 95 96 PRO B C 1
ATOM 3508 O O . PRO B 1 96 ? 1.643 -6.426 -19.703 1 95 96 PRO B O 1
ATOM 3511 N N . LEU B 1 97 ? 0.248 -7.004 -18.172 1 96 97 LEU B N 1
ATOM 3512 C CA . LEU B 1 97 ? 1.294 -7.68 -17.406 1 96 97 LEU B CA 1
ATOM 3513 C C . LEU B 1 97 ? 1.771 -8.93 -18.141 1 96 97 LEU B C 1
ATOM 3515 O O . LEU B 1 97 ? 2.963 -9.242 -18.141 1 96 97 LEU B O 1
ATOM 3519 N N . MET B 1 98 ? 0.836 -9.602 -18.797 1 96.69 98 MET B N 1
ATOM 3520 C CA . MET B 1 98 ? 1.216 -10.789 -19.547 1 96.69 98 MET B CA 1
ATOM 3521 C C . MET B 1 98 ? 1.995 -10.414 -20.812 1 96.69 98 MET B C 1
ATOM 3523 O O . MET B 1 98 ? 2.934 -11.109 -21.203 1 96.69 98 MET B O 1
ATOM 3527 N N . ILE B 1 99 ? 1.589 -9.328 -21.422 1 96.06 99 ILE B N 1
ATOM 3528 C CA . ILE B 1 99 ? 2.328 -8.828 -22.578 1 96.06 99 ILE B CA 1
ATOM 3529 C C . ILE B 1 99 ? 3.75 -8.461 -22.156 1 96.06 99 ILE B C 1
ATOM 3531 O O . ILE B 1 99 ? 4.719 -8.875 -22.797 1 96.06 99 ILE B O 1
ATOM 3535 N N . TYR B 1 100 ? 3.846 -7.797 -21.078 1 95.31 100 TYR B N 1
ATOM 3536 C CA . TYR B 1 100 ? 5.16 -7.438 -20.562 1 95.31 100 TYR B CA 1
ATOM 3537 C C . TYR B 1 100 ? 5.984 -8.68 -20.25 1 95.31 100 TYR B C 1
ATOM 3539 O O . TYR B 1 100 ? 7.152 -8.766 -20.641 1 95.31 100 TYR B O 1
ATOM 3547 N N . ARG B 1 101 ? 5.418 -9.609 -19.609 1 95.94 101 ARG B N 1
ATOM 3548 C CA . ARG B 1 101 ? 6.117 -10.828 -19.203 1 95.94 101 ARG B CA 1
ATOM 3549 C C . ARG B 1 101 ? 6.582 -11.617 -20.422 1 95.94 101 ARG B C 1
ATOM 3551 O O . ARG B 1 101 ? 7.668 -12.203 -20.422 1 95.94 101 ARG B O 1
ATOM 3558 N N . PHE B 1 102 ? 5.734 -11.656 -21.406 1 96.31 102 PHE B N 1
ATOM 3559 C CA . PHE B 1 102 ? 6.074 -12.383 -22.625 1 96.31 102 PHE B CA 1
ATOM 3560 C C . PHE B 1 102 ? 7.371 -11.844 -23.234 1 96.31 102 PHE B C 1
ATOM 3562 O O . PHE B 1 102 ? 8.281 -12.617 -23.531 1 96.31 102 PHE B O 1
ATOM 3569 N N . PHE B 1 103 ? 7.52 -10.562 -23.297 1 95 103 PHE B N 1
ATOM 3570 C CA . PHE B 1 103 ? 8.703 -9.953 -23.891 1 95 103 PHE B CA 1
ATOM 3571 C C . PHE B 1 103 ? 9.891 -10.031 -22.938 1 95 103 PHE B C 1
ATOM 3573 O O . PHE B 1 103 ? 11.008 -10.328 -23.359 1 95 103 PHE B O 1
ATOM 3580 N N . ASP B 1 104 ? 9.609 -9.828 -21.719 1 93.5 104 ASP B N 1
ATOM 3581 C CA . ASP B 1 104 ? 10.672 -9.844 -20.719 1 93.5 104 ASP B CA 1
ATOM 3582 C C . ASP B 1 104 ? 11.281 -11.234 -20.578 1 93.5 104 ASP B C 1
ATOM 3584 O O . ASP B 1 104 ? 12.5 -11.383 -20.594 1 93.5 104 ASP B O 1
ATOM 3588 N N . PHE B 1 105 ? 10.453 -12.258 -20.516 1 94.31 105 PHE B N 1
ATOM 3589 C CA . PHE B 1 105 ? 10.938 -13.617 -20.297 1 94.31 105 PHE B CA 1
ATOM 3590 C C . PHE B 1 105 ? 11.617 -14.156 -21.547 1 94.31 105 PHE B C 1
ATOM 3592 O O . PHE B 1 105 ? 12.578 -14.922 -21.453 1 94.31 105 PHE B O 1
ATOM 3599 N N . HIS B 1 106 ? 11.164 -13.727 -22.688 1 93.88 106 HIS B N 1
ATOM 3600 C CA . HIS B 1 106 ? 11.859 -14.125 -23.906 1 93.88 106 HIS B CA 1
ATOM 3601 C C . HIS B 1 106 ? 13.234 -13.469 -24 1 93.88 106 HIS B C 1
ATOM 3603 O O . HIS B 1 106 ? 14.203 -14.102 -24.422 1 93.88 106 HIS B O 1
ATOM 3609 N N . ALA B 1 107 ? 13.289 -12.258 -23.578 1 93.06 107 ALA B N 1
ATOM 3610 C CA . ALA B 1 107 ? 14.57 -11.555 -23.562 1 93.06 107 ALA B CA 1
ATOM 3611 C C . ALA B 1 107 ? 15.547 -12.211 -22.594 1 93.06 107 ALA B C 1
ATOM 3613 O O . ALA B 1 107 ? 16.766 -12.211 -22.812 1 93.06 107 ALA B O 1
ATOM 3614 N N . GLN B 1 108 ? 15.023 -12.852 -21.547 1 91.81 108 GLN B N 1
ATOM 3615 C CA . GLN B 1 108 ? 15.852 -13.461 -20.516 1 91.81 108 GLN B CA 1
ATOM 3616 C C . GLN B 1 108 ? 16 -14.961 -20.75 1 91.81 108 GLN B C 1
ATOM 3618 O O . GLN B 1 108 ? 16.594 -15.656 -19.922 1 91.81 108 GLN B O 1
ATOM 3623 N N . HIS B 1 109 ? 15.406 -15.43 -21.781 1 92.56 109 HIS B N 1
ATOM 3624 C CA . HIS B 1 109 ? 15.453 -16.844 -22.125 1 92.56 109 HIS B CA 1
ATOM 3625 C C . HIS B 1 109 ? 14.789 -17.688 -21.047 1 92.56 109 HIS B C 1
ATOM 3627 O O . HIS B 1 109 ? 15.266 -18.781 -20.719 1 92.56 109 HIS B O 1
ATOM 3633 N N . ALA B 1 110 ? 13.719 -17.094 -20.438 1 93.25 110 ALA B N 1
ATOM 3634 C CA . ALA B 1 110 ? 13 -17.75 -19.344 1 93.25 110 ALA B CA 1
ATOM 3635 C C . ALA B 1 110 ? 11.539 -17.969 -19.703 1 93.25 110 ALA B C 1
ATOM 3637 O O . ALA B 1 110 ? 10.688 -18.078 -18.812 1 93.25 110 ALA B O 1
ATOM 3638 N N . HIS B 1 111 ? 11.219 -18.047 -20.938 1 93.69 111 HIS B N 1
ATOM 3639 C CA . HIS B 1 111 ? 9.828 -18.047 -21.375 1 93.69 111 HIS B CA 1
ATOM 3640 C C . HIS B 1 111 ? 9.148 -19.375 -21.047 1 93.69 111 HIS B C 1
ATOM 3642 O O . HIS B 1 111 ? 7.918 -19.453 -21.047 1 93.69 111 HIS B O 1
ATOM 3648 N N . TYR B 1 112 ? 9.883 -20.391 -20.766 1 94.38 112 TYR B N 1
ATOM 3649 C CA . TYR B 1 112 ? 9.281 -21.656 -20.375 1 94.38 112 TYR B CA 1
ATOM 3650 C C . TYR B 1 112 ? 8.609 -21.562 -19.016 1 94.38 112 TYR B C 1
ATOM 3652 O O . TYR B 1 112 ? 7.781 -22.391 -18.656 1 94.38 112 TYR B O 1
ATOM 3660 N N . PHE B 1 113 ? 8.953 -20.5 -18.266 1 93.19 113 PHE B N 1
ATOM 3661 C CA . PHE B 1 113 ? 8.258 -20.25 -17 1 93.19 113 PHE B CA 1
ATOM 3662 C C . PHE B 1 113 ? 6.789 -19.938 -17.25 1 93.19 113 PHE B C 1
ATOM 3664 O O . PHE B 1 113 ? 5.945 -20.172 -16.391 1 93.19 113 PHE B O 1
ATOM 3671 N N . MET B 1 114 ? 6.48 -19.516 -18.422 1 95.94 114 MET B N 1
ATOM 3672 C CA . MET B 1 114 ? 5.129 -19.047 -18.703 1 95.94 114 MET B CA 1
ATOM 3673 C C . MET B 1 114 ? 4.191 -20.219 -18.984 1 95.94 114 MET B C 1
ATOM 3675 O O . MET B 1 114 ? 2.994 -20.016 -19.188 1 95.94 114 MET B O 1
ATOM 3679 N N . ILE B 1 115 ? 4.723 -21.422 -18.938 1 95.44 115 ILE B N 1
ATOM 3680 C CA . ILE B 1 115 ? 3.838 -22.578 -19.078 1 95.44 115 ILE B CA 1
ATOM 3681 C C . ILE B 1 115 ? 3.789 -23.359 -17.766 1 95.44 115 ILE B C 1
ATOM 3683 O O . ILE B 1 115 ? 3.338 -24.5 -17.734 1 95.44 115 ILE B O 1
ATOM 3687 N N . ASP B 1 116 ? 4.258 -22.766 -16.719 1 96.25 116 ASP B N 1
ATOM 3688 C CA . ASP B 1 116 ? 4.129 -23.344 -15.391 1 96.25 116 ASP B CA 1
ATOM 3689 C C . ASP B 1 116 ? 2.678 -23.328 -14.922 1 96.25 116 ASP B C 1
ATOM 3691 O O . ASP B 1 116 ? 1.823 -22.703 -15.555 1 96.25 116 ASP B O 1
ATOM 3695 N N . PHE B 1 117 ? 2.443 -23.969 -13.836 1 97.75 117 PHE B N 1
ATOM 3696 C CA . PHE B 1 117 ? 1.085 -24.25 -13.383 1 97.75 117 PHE B CA 1
ATOM 3697 C C . PHE B 1 117 ? 0.332 -22.953 -13.102 1 97.75 117 PHE B C 1
ATOM 3699 O O . PHE B 1 117 ? -0.871 -22.859 -13.352 1 97.75 117 PHE B O 1
ATOM 3706 N N . CYS B 1 118 ? 0.984 -21.969 -12.531 1 97.31 118 CYS B N 1
ATOM 3707 C CA . CYS B 1 118 ? 0.303 -20.734 -12.141 1 97.31 118 CYS B CA 1
ATOM 3708 C C . CYS B 1 118 ? -0.338 -20.062 -13.344 1 97.31 118 CYS B C 1
ATOM 3710 O O . CYS B 1 118 ? -1.385 -19.422 -13.219 1 97.31 118 CYS B O 1
ATOM 3712 N N . TYR B 1 119 ? 0.175 -20.25 -14.492 1 97.75 119 TYR B N 1
ATOM 3713 C CA . TYR B 1 119 ? -0.372 -19.609 -15.68 1 97.75 119 TYR B CA 1
ATOM 3714 C C . TYR B 1 119 ? -1.635 -20.312 -16.156 1 97.75 119 TYR B C 1
ATOM 3716 O O . TYR B 1 119 ? -2.627 -19.672 -16.5 1 97.75 119 TYR B O 1
ATOM 3724 N N . ILE B 1 120 ? -1.562 -21.641 -16.203 1 98.06 120 ILE B N 1
ATOM 3725 C CA . ILE B 1 120 ? -2.775 -22.344 -16.594 1 98.06 120 ILE B CA 1
ATOM 3726 C C . ILE B 1 120 ? -3.836 -22.188 -15.5 1 98.06 120 ILE B C 1
ATOM 3728 O O . ILE B 1 120 ? -5.035 -22.156 -15.797 1 98.06 120 ILE B O 1
ATOM 3732 N N . GLY B 1 121 ? -3.406 -22.109 -14.242 1 98.5 121 GLY B N 1
ATOM 3733 C CA . GLY B 1 121 ? -4.344 -21.812 -13.172 1 98.5 121 GLY B CA 1
ATOM 3734 C C . GLY B 1 121 ? -5.035 -20.469 -13.328 1 98.5 121 GLY B C 1
ATOM 3735 O O . GLY B 1 121 ? -6.246 -20.359 -13.125 1 98.5 121 GLY B O 1
ATOM 3736 N N . ASN B 1 122 ? -4.285 -19.438 -13.672 1 98.69 122 ASN B N 1
ATOM 3737 C CA . ASN B 1 122 ? -4.863 -18.125 -13.953 1 98.69 122 ASN B CA 1
ATOM 3738 C C . ASN B 1 122 ? -5.82 -18.172 -15.141 1 98.69 122 ASN B C 1
ATOM 3740 O O . ASN B 1 122 ? -6.871 -17.531 -15.117 1 98.69 122 ASN B O 1
ATOM 3744 N N . LEU B 1 123 ? -5.438 -18.922 -16.125 1 98.06 123 LEU B N 1
ATOM 3745 C CA . LEU B 1 123 ? -6.312 -19.078 -17.281 1 98.06 123 LEU B CA 1
ATOM 3746 C C . LEU B 1 123 ? -7.629 -19.75 -16.875 1 98.06 123 LEU B C 1
ATOM 3748 O O . LEU B 1 123 ? -8.703 -19.312 -17.312 1 98.06 123 LEU B O 1
ATOM 3752 N N . ALA B 1 124 ? -7.527 -20.781 -16.062 1 98.56 124 ALA B N 1
ATOM 3753 C CA . ALA B 1 124 ? -8.727 -21.469 -15.594 1 98.56 124 ALA B CA 1
ATOM 3754 C C . ALA B 1 124 ? -9.641 -20.516 -14.836 1 98.56 124 ALA B C 1
ATOM 3756 O O . ALA B 1 124 ? -10.867 -20.547 -15 1 98.56 124 ALA B O 1
ATOM 3757 N N . LEU B 1 125 ? -9.055 -19.672 -14.016 1 98.62 125 LEU B N 1
ATOM 3758 C CA . LEU B 1 125 ? -9.852 -18.703 -13.289 1 98.62 125 LEU B CA 1
ATOM 3759 C C . LEU B 1 125 ? -10.531 -17.734 -14.25 1 98.62 125 LEU B C 1
ATOM 3761 O O . LEU B 1 125 ? -11.711 -17.422 -14.086 1 98.62 125 LEU B O 1
ATOM 3765 N N . MET B 1 126 ? -9.844 -17.266 -15.219 1 98.38 126 MET B N 1
ATOM 3766 C CA . MET B 1 126 ? -10.414 -16.344 -16.203 1 98.38 126 MET B CA 1
ATOM 3767 C C . MET B 1 126 ? -11.586 -17 -16.938 1 98.38 126 MET B C 1
ATOM 3769 O O . MET B 1 126 ? -12.594 -16.344 -17.203 1 98.38 126 MET B O 1
ATOM 3773 N N . ILE B 1 127 ? -11.445 -18.25 -17.266 1 98.31 127 ILE B N 1
ATOM 3774 C CA . ILE B 1 127 ? -12.516 -18.984 -17.938 1 98.31 127 ILE B CA 1
ATOM 3775 C C . ILE B 1 127 ? -13.742 -19.047 -17.031 1 98.31 127 ILE B C 1
ATOM 3777 O O . ILE B 1 127 ? -14.867 -18.828 -17.484 1 98.31 127 ILE B O 1
ATOM 3781 N N . TYR B 1 128 ? -13.516 -19.297 -15.75 1 98.38 128 TYR B N 1
ATOM 3782 C CA . TYR B 1 128 ? -14.633 -19.312 -14.812 1 98.38 128 TYR B CA 1
ATOM 3783 C C . TYR B 1 128 ? -15.289 -17.938 -14.719 1 98.38 128 TYR B C 1
ATOM 3785 O O . TYR B 1 128 ? -16.516 -17.812 -14.844 1 98.38 128 TYR B O 1
ATOM 3793 N N . LEU B 1 129 ? -14.523 -16.922 -14.617 1 98.38 129 LEU B N 1
ATOM 3794 C CA . LEU B 1 129 ? -15.016 -15.578 -14.336 1 98.38 129 LEU B CA 1
ATOM 3795 C C . LEU B 1 129 ? -15.812 -15.039 -15.516 1 98.38 129 LEU B C 1
ATOM 3797 O O . LEU B 1 129 ? -16.828 -14.359 -15.328 1 98.38 129 LEU B O 1
ATOM 3801 N N . PHE B 1 130 ? -15.406 -15.406 -16.719 1 98 130 PHE B N 1
ATOM 3802 C CA . PHE B 1 130 ? -15.961 -14.656 -17.844 1 98 130 PHE B CA 1
ATOM 3803 C C . PHE B 1 130 ? -16.75 -15.562 -18.781 1 98 130 PHE B C 1
ATOM 3805 O O . PHE B 1 130 ? -17.531 -15.094 -19.609 1 98 130 PHE B O 1
ATOM 3812 N N . PHE B 1 131 ? -16.656 -16.891 -18.609 1 98.06 131 PHE B N 1
ATOM 3813 C CA . PHE B 1 131 ? -17.328 -17.781 -19.562 1 98.06 131 PHE B CA 1
ATOM 3814 C C . PHE B 1 131 ? -18.266 -18.734 -18.844 1 98.06 131 PHE B C 1
ATOM 3816 O O . PHE B 1 131 ? -19.328 -19.094 -19.375 1 98.06 131 PHE B O 1
ATOM 3823 N N . TYR B 1 132 ? -17.891 -19.172 -17.594 1 98.06 132 TYR B N 1
ATOM 3824 C CA . TYR B 1 132 ? -18.734 -20.125 -16.891 1 98.06 132 TYR B CA 1
ATOM 3825 C C . TYR B 1 132 ? -18.938 -19.703 -15.438 1 98.06 132 TYR B C 1
ATOM 3827 O O . TYR B 1 132 ? -18.719 -20.5 -14.516 1 98.06 132 TYR B O 1
ATOM 3835 N N . PRO B 1 133 ? -19.422 -18.547 -15.234 1 97.62 133 PRO B N 1
ATOM 3836 C CA . PRO B 1 133 ? -19.562 -18.047 -13.867 1 97.62 133 PRO B CA 1
ATOM 3837 C C . PRO B 1 133 ? -20.594 -18.828 -13.055 1 97.62 133 PRO B C 1
ATOM 3839 O O . PRO B 1 133 ? -20.625 -18.734 -11.828 1 97.62 133 PRO B O 1
ATOM 3842 N N . THR B 1 134 ? -21.469 -19.672 -13.672 1 97.5 134 THR B N 1
ATOM 3843 C CA . THR B 1 134 ? -22.562 -20.344 -12.977 1 97.5 134 THR B CA 1
ATOM 3844 C C . THR B 1 134 ? -22.188 -21.797 -12.664 1 97.5 134 THR B C 1
ATOM 3846 O O . THR B 1 134 ? -23.016 -22.578 -12.195 1 97.5 134 THR B O 1
ATOM 3849 N N . SER B 1 135 ? -20.953 -22.156 -12.867 1 97.94 135 SER B N 1
ATOM 3850 C CA . SER B 1 135 ? -20.5 -23.516 -12.594 1 97.94 135 SER B CA 1
ATOM 3851 C C . SER B 1 135 ? -19.859 -23.625 -11.219 1 97.94 135 SER B C 1
ATOM 3853 O O . SER B 1 135 ? -18.688 -23.297 -11.039 1 97.94 135 SER B O 1
ATOM 3855 N N . PRO B 1 136 ? -20.578 -24.188 -10.32 1 97.38 136 PRO B N 1
ATOM 3856 C CA . PRO B 1 136 ? -19.984 -24.312 -8.984 1 97.38 136 PRO B CA 1
ATOM 3857 C C . PRO B 1 136 ? -18.812 -25.281 -8.945 1 97.38 136 PRO B C 1
ATOM 3859 O O . PRO B 1 136 ? -17.891 -25.125 -8.133 1 97.38 136 PRO B O 1
ATOM 3862 N N . GLN B 1 137 ? -18.844 -26.25 -9.852 1 97.5 137 GLN B N 1
ATOM 3863 C CA . GLN B 1 137 ? -17.734 -27.219 -9.914 1 97.5 137 GLN B CA 1
ATOM 3864 C C . GLN B 1 137 ? -16.453 -26.547 -10.383 1 97.5 137 GLN B C 1
ATOM 3866 O O . GLN B 1 137 ? -15.383 -26.797 -9.836 1 97.5 137 GLN B O 1
ATOM 3871 N N . LEU B 1 138 ? -16.641 -25.703 -11.344 1 98.25 138 LEU B N 1
ATOM 3872 C CA . LEU B 1 138 ? -15.477 -24.969 -11.836 1 98.25 138 LEU B CA 1
ATOM 3873 C C . LEU B 1 138 ? -14.969 -23.984 -10.781 1 98.25 138 LEU B C 1
ATOM 3875 O O . LEU B 1 138 ? -13.758 -23.781 -10.656 1 98.25 138 LEU B O 1
ATOM 3879 N N . PHE B 1 139 ? -15.883 -23.406 -10.031 1 98.62 139 PHE B N 1
ATOM 3880 C CA . PHE B 1 139 ? -15.469 -22.516 -8.953 1 98.62 139 PHE B CA 1
ATOM 3881 C C . PHE B 1 139 ? -14.641 -23.281 -7.922 1 98.62 139 PHE B C 1
ATOM 3883 O O . PHE B 1 139 ? -13.57 -22.812 -7.512 1 98.62 139 PHE B O 1
ATOM 3890 N N . ALA B 1 140 ? -15.141 -24.391 -7.605 1 98.38 140 ALA B N 1
ATOM 3891 C CA . ALA B 1 140 ? -14.445 -25.188 -6.594 1 98.38 140 ALA B CA 1
ATOM 3892 C C . ALA B 1 140 ? -13.055 -25.594 -7.074 1 98.38 140 ALA B C 1
ATOM 3894 O O . ALA B 1 140 ? -12.086 -25.578 -6.305 1 98.38 140 ALA B O 1
ATOM 3895 N N . LEU B 1 141 ? -12.945 -25.953 -8.312 1 98.5 141 LEU B N 1
ATOM 3896 C CA . LEU B 1 141 ? -11.656 -26.297 -8.898 1 98.5 141 LEU B CA 1
ATOM 3897 C C . LEU B 1 141 ? -10.703 -25.109 -8.867 1 98.5 141 LEU B C 1
ATOM 3899 O O . LEU B 1 141 ? -9.57 -25.234 -8.406 1 98.5 141 LEU B O 1
ATOM 3903 N N . THR B 1 142 ? -11.18 -23.984 -9.352 1 98.75 142 THR B N 1
ATOM 3904 C CA . THR B 1 142 ? -10.305 -22.812 -9.398 1 98.75 142 THR B CA 1
ATOM 3905 C C . THR B 1 142 ? -9.984 -22.312 -7.988 1 98.75 142 THR B C 1
ATOM 3907 O O . THR B 1 142 ? -8.891 -21.828 -7.73 1 98.75 142 THR B O 1
ATOM 3910 N N . PHE B 1 143 ? -10.945 -22.469 -7.078 1 98.81 143 PHE B N 1
ATOM 3911 C CA . PHE B 1 143 ? -10.688 -22.125 -5.688 1 98.81 143 PHE B CA 1
ATOM 3912 C C . PHE B 1 143 ? -9.531 -22.953 -5.133 1 98.81 143 PHE B C 1
ATOM 3914 O O . PHE B 1 143 ? -8.625 -22.406 -4.496 1 98.81 143 PHE B O 1
ATOM 3921 N N . ALA B 1 144 ? -9.57 -24.188 -5.434 1 98.81 144 ALA B N 1
ATOM 3922 C CA . ALA B 1 144 ? -8.523 -25.094 -4.961 1 98.81 144 ALA B CA 1
ATOM 3923 C C . ALA B 1 144 ? -7.18 -24.766 -5.602 1 98.81 144 ALA B C 1
ATOM 3925 O O . ALA B 1 144 ? -6.148 -24.734 -4.922 1 98.81 144 ALA B O 1
ATOM 3926 N N . ASN B 1 145 ? -7.172 -24.484 -6.852 1 98.88 145 ASN B N 1
ATOM 3927 C CA . ASN B 1 145 ? -5.949 -24.094 -7.543 1 98.88 145 ASN B CA 1
ATOM 3928 C C . ASN B 1 145 ? -5.367 -22.812 -6.957 1 98.88 145 ASN B C 1
ATOM 3930 O O . ASN B 1 145 ? -4.168 -22.734 -6.684 1 98.88 145 ASN B O 1
ATOM 3934 N N . ASN B 1 146 ? -6.254 -21.844 -6.777 1 98.88 146 ASN B N 1
ATOM 3935 C CA . ASN B 1 146 ? -5.852 -20.484 -6.418 1 98.88 146 ASN B CA 1
ATOM 3936 C C . ASN B 1 146 ? -5.395 -20.406 -4.965 1 98.88 146 ASN B C 1
ATOM 3938 O O . ASN B 1 146 ? -4.367 -19.797 -4.668 1 98.88 146 ASN B O 1
ATOM 3942 N N . ASN B 1 147 ? -6.152 -21.078 -4.098 1 98.88 147 ASN B N 1
ATOM 3943 C CA . ASN B 1 147 ? -5.863 -21 -2.67 1 98.88 147 ASN B CA 1
ATOM 3944 C C . ASN B 1 147 ? -4.895 -22.094 -2.238 1 98.88 147 ASN B C 1
ATOM 3946 O O . ASN B 1 147 ? -4.477 -22.141 -1.082 1 98.88 147 ASN B O 1
ATOM 3950 N N . GLY B 1 148 ? -4.566 -22.969 -3.141 1 98.75 148 GLY B N 1
ATOM 3951 C CA . GLY B 1 148 ? -3.566 -24 -2.906 1 98.75 148 GLY B CA 1
ATOM 3952 C C . GLY B 1 148 ? -2.205 -23.656 -3.482 1 98.75 148 GLY B C 1
ATOM 3953 O O . GLY B 1 148 ? -1.556 -22.719 -3.033 1 98.75 148 GLY B O 1
ATOM 3954 N N . PRO B 1 149 ? -1.848 -24.359 -4.559 1 98.69 149 PRO B N 1
ATOM 3955 C CA . PRO B 1 149 ? -0.477 -24.188 -5.047 1 98.69 149 PRO B CA 1
ATOM 3956 C C . PRO B 1 149 ? -0.189 -22.766 -5.508 1 98.69 149 PRO B C 1
ATOM 3958 O O . PRO B 1 149 ? 0.934 -22.266 -5.348 1 98.69 149 PRO B O 1
ATOM 3961 N N . ILE B 1 150 ? -1.081 -22.047 -6.102 1 98.81 150 ILE B N 1
ATOM 3962 C CA . ILE B 1 150 ? -0.832 -20.703 -6.605 1 98.81 150 ILE B CA 1
ATOM 3963 C C . ILE B 1 150 ? -0.542 -19.766 -5.434 1 98.81 150 ILE B C 1
ATOM 3965 O O . ILE B 1 150 ? 0.419 -18.984 -5.477 1 98.81 150 ILE B O 1
ATOM 3969 N N . LEU B 1 151 ? -1.282 -19.859 -4.41 1 98.88 151 LEU B N 1
ATOM 3970 C CA . LEU B 1 151 ? -1.078 -19.031 -3.225 1 98.88 151 LEU B CA 1
ATOM 3971 C C . LEU B 1 151 ? 0.238 -19.375 -2.539 1 98.88 151 LEU B C 1
ATOM 3973 O O . LEU B 1 151 ? 1.053 -18.484 -2.264 1 98.88 151 LEU B O 1
ATOM 3977 N N . PHE B 1 152 ? 0.49 -20.625 -2.361 1 98.62 152 PHE B N 1
ATOM 3978 C CA . PHE B 1 152 ? 1.646 -21.047 -1.586 1 98.62 152 PHE B CA 1
ATOM 3979 C C . PHE B 1 152 ? 2.928 -20.906 -2.4 1 98.62 152 PHE B C 1
ATOM 3981 O O . PHE B 1 152 ? 4.027 -20.969 -1.851 1 98.62 152 PHE B O 1
ATOM 3988 N N . ALA B 1 153 ? 2.781 -20.734 -3.672 1 97.81 153 ALA B N 1
ATOM 3989 C CA . ALA B 1 153 ? 3.951 -20.453 -4.5 1 97.81 153 ALA B CA 1
ATOM 3990 C C . ALA B 1 153 ? 4.605 -19.141 -4.086 1 97.81 153 ALA B C 1
ATOM 3992 O O . ALA B 1 153 ? 5.793 -18.906 -4.352 1 97.81 153 ALA B O 1
ATOM 3993 N N . ILE B 1 154 ? 3.865 -18.266 -3.441 1 98.25 154 ILE B N 1
ATOM 3994 C CA . ILE B 1 154 ? 4.43 -17.016 -2.939 1 98.25 154 ILE B CA 1
ATOM 3995 C C . ILE B 1 154 ? 5.594 -17.328 -1.997 1 98.25 154 ILE B C 1
ATOM 3997 O O . ILE B 1 154 ? 6.668 -16.734 -2.117 1 98.25 154 ILE B O 1
ATOM 4001 N N . VAL B 1 155 ? 5.363 -18.25 -1.131 1 96.75 155 VAL B N 1
ATOM 4002 C CA . VAL B 1 155 ? 6.379 -18.625 -0.153 1 96.75 155 VAL B CA 1
ATOM 4003 C C . VAL B 1 155 ? 7.469 -19.453 -0.832 1 96.75 155 VAL B C 1
ATOM 4005 O O . VAL B 1 155 ? 8.656 -19.188 -0.662 1 96.75 155 VAL B O 1
ATOM 4008 N N . PHE B 1 156 ? 7.07 -20.328 -1.661 1 93.31 156 PHE B N 1
ATOM 4009 C CA . PHE B 1 156 ? 8 -21.281 -2.256 1 93.31 156 PHE B CA 1
ATOM 4010 C C . PHE B 1 156 ? 8.945 -20.578 -3.225 1 93.31 156 PHE B C 1
ATOM 4012 O O . PHE B 1 156 ? 10.148 -20.844 -3.221 1 93.31 156 PHE B O 1
ATOM 4019 N N . TRP B 1 157 ? 8.391 -19.75 -4.051 1 92.5 157 TRP B N 1
ATOM 4020 C CA . TRP B 1 157 ? 9.195 -19.078 -5.066 1 92.5 157 TRP B CA 1
ATOM 4021 C C . TRP B 1 157 ? 9.711 -17.734 -4.562 1 92.5 157 TRP B C 1
ATOM 4023 O O . TRP B 1 157 ? 10.312 -16.969 -5.316 1 92.5 157 TRP B O 1
ATOM 4033 N N . ARG B 1 158 ? 9.359 -17.359 -3.35 1 94.25 158 ARG B N 1
ATOM 4034 C CA . ARG B 1 158 ? 9.828 -16.125 -2.707 1 94.25 158 ARG B CA 1
ATOM 4035 C C . ARG B 1 158 ? 9.422 -14.898 -3.51 1 94.25 158 ARG B C 1
ATOM 4037 O O . ARG B 1 158 ? 10.25 -14.023 -3.783 1 94.25 158 ARG B O 1
ATOM 4044 N N . ASN B 1 159 ? 8.203 -15 -3.945 1 97.06 159 ASN B N 1
ATOM 4045 C CA . ASN B 1 159 ? 7.684 -13.789 -4.582 1 97.06 159 ASN B CA 1
ATOM 4046 C C . ASN B 1 159 ? 7.855 -12.57 -3.691 1 97.06 159 ASN B C 1
ATOM 4048 O O . ASN B 1 159 ? 7.531 -12.609 -2.502 1 97.06 159 ASN B O 1
ATOM 4052 N N . SER B 1 160 ? 8.383 -11.5 -4.211 1 96.38 160 SER B N 1
ATOM 4053 C CA . SER B 1 160 ? 8.727 -10.289 -3.473 1 96.38 160 SER B CA 1
ATOM 4054 C C . SER B 1 160 ? 7.977 -9.078 -4.016 1 96.38 160 SER B C 1
ATOM 4056 O O . SER B 1 160 ? 8.109 -8.742 -5.195 1 96.38 160 SER B O 1
ATOM 4058 N N . LEU B 1 161 ? 7.281 -8.43 -3.135 1 96.88 161 LEU B N 1
ATOM 4059 C CA . LEU B 1 161 ? 6.574 -7.219 -3.551 1 96.88 161 LEU B CA 1
ATOM 4060 C C . LEU B 1 161 ? 7.535 -6.039 -3.66 1 96.88 161 LEU B C 1
ATOM 4062 O O . LEU B 1 161 ? 7.742 -5.312 -2.688 1 96.88 161 LEU B O 1
ATOM 4066 N N . VAL B 1 162 ? 8.07 -5.902 -4.836 1 94.62 162 VAL B N 1
ATOM 4067 C CA . VAL B 1 162 ? 8.984 -4.809 -5.172 1 94.62 162 VAL B CA 1
ATOM 4068 C C . VAL B 1 162 ? 8.281 -3.826 -6.109 1 94.62 162 VAL B C 1
ATOM 4070 O O . VAL B 1 162 ? 8.133 -4.094 -7.301 1 94.62 162 VAL B O 1
ATOM 4073 N N . PHE B 1 163 ? 8.031 -2.697 -5.66 1 94.31 163 PHE B N 1
ATOM 4074 C CA . PHE B 1 163 ? 7.07 -1.807 -6.293 1 94.31 163 PHE B CA 1
ATOM 4075 C C . PHE B 1 163 ? 7.602 -1.288 -7.625 1 94.31 163 PHE B C 1
ATOM 4077 O O . PHE B 1 163 ? 6.824 -0.985 -8.531 1 94.31 163 PHE B O 1
ATOM 4084 N N . HIS B 1 164 ? 8.852 -1.168 -7.766 1 91.5 164 HIS B N 1
ATOM 4085 C CA . HIS B 1 164 ? 9.367 -0.555 -8.984 1 91.5 164 HIS B CA 1
ATOM 4086 C C . HIS B 1 164 ? 9.805 -1.613 -9.992 1 91.5 164 HIS B C 1
ATOM 4088 O O . HIS B 1 164 ? 10.305 -1.282 -11.07 1 91.5 164 HIS B O 1
ATOM 4094 N N . ASP B 1 165 ? 9.625 -2.895 -9.711 1 93.06 165 ASP B N 1
ATOM 4095 C CA . ASP B 1 165 ? 10.062 -4 -10.555 1 93.06 165 ASP B CA 1
ATOM 4096 C C . ASP B 1 165 ? 8.867 -4.695 -11.211 1 93.06 165 ASP B C 1
ATOM 4098 O O . ASP B 1 165 ? 8.18 -5.492 -10.57 1 93.06 165 ASP B O 1
ATOM 4102 N N . TRP B 1 166 ? 8.734 -4.531 -12.445 1 92.25 166 TRP B N 1
ATOM 4103 C CA . TRP B 1 166 ? 7.566 -5.035 -13.164 1 92.25 166 TRP B CA 1
ATOM 4104 C C . TRP B 1 166 ? 7.578 -6.562 -13.211 1 92.25 166 TRP B C 1
ATOM 4106 O O . TRP B 1 166 ? 6.52 -7.195 -13.211 1 92.25 166 TRP B O 1
ATOM 4116 N N . ASP B 1 167 ? 8.727 -7.137 -13.336 1 93.62 167 ASP B N 1
ATOM 4117 C CA . ASP B 1 167 ? 8.828 -8.594 -13.32 1 93.62 167 ASP B CA 1
ATOM 4118 C C . ASP B 1 167 ? 8.312 -9.156 -11.992 1 93.62 167 ASP B C 1
ATOM 4120 O O . ASP B 1 167 ? 7.445 -10.031 -11.984 1 93.62 167 ASP B O 1
ATOM 4124 N N . LYS B 1 168 ? 8.758 -8.609 -10.938 1 95 168 LYS B N 1
ATOM 4125 C CA . LYS B 1 168 ? 8.352 -9.078 -9.617 1 95 168 LYS B CA 1
ATOM 4126 C C . LYS B 1 168 ? 6.891 -8.742 -9.336 1 95 168 LYS B C 1
ATOM 4128 O O . LYS B 1 168 ? 6.172 -9.531 -8.719 1 95 168 LYS B O 1
ATOM 4133 N N . LEU B 1 169 ? 6.484 -7.613 -9.797 1 95.88 169 LEU B N 1
ATOM 4134 C CA . LEU B 1 169 ? 5.086 -7.238 -9.625 1 95.88 169 LEU B CA 1
ATOM 4135 C C . LEU B 1 169 ? 4.172 -8.195 -10.383 1 95.88 169 LEU B C 1
ATOM 4137 O O . LEU B 1 169 ? 3.096 -8.547 -9.891 1 95.88 169 LEU B O 1
ATOM 4141 N N . THR B 1 170 ? 4.574 -8.562 -11.562 1 96.81 170 THR B N 1
ATOM 4142 C CA . THR B 1 170 ? 3.789 -9.508 -12.352 1 96.81 170 THR B CA 1
ATOM 4143 C C . THR B 1 170 ? 3.674 -10.852 -11.625 1 96.81 170 THR B C 1
ATOM 4145 O O . THR B 1 170 ? 2.59 -11.43 -11.555 1 96.81 170 THR B O 1
ATOM 4148 N N . SER B 1 171 ? 4.828 -11.297 -11.094 1 97.31 171 SER B N 1
ATOM 4149 C CA . SER B 1 171 ? 4.801 -12.539 -10.328 1 97.31 171 SER B CA 1
ATOM 4150 C C . SER B 1 171 ? 3.871 -12.422 -9.125 1 97.31 171 SER B C 1
ATOM 4152 O O . SER B 1 171 ? 3.068 -13.32 -8.867 1 97.31 171 SER B O 1
ATOM 4154 N N . CYS B 1 172 ? 3.918 -11.328 -8.461 1 97.81 172 CYS B N 1
ATOM 4155 C CA . CYS B 1 172 ? 3.029 -11.102 -7.328 1 97.81 172 CYS B CA 1
ATOM 4156 C C . CYS B 1 172 ? 1.572 -11.07 -7.777 1 97.81 172 CYS B C 1
ATOM 4158 O O . CYS B 1 172 ? 0.703 -11.641 -7.117 1 97.81 172 CYS B O 1
ATOM 4160 N N . PHE B 1 173 ? 1.353 -10.469 -8.891 1 98.12 173 PHE B N 1
ATOM 4161 C CA . PHE B 1 173 ? 0 -10.297 -9.406 1 98.12 173 PHE B CA 1
ATOM 4162 C C . PHE B 1 173 ? -0.658 -11.641 -9.664 1 98.12 173 PHE B C 1
ATOM 4164 O O . PHE B 1 173 ? -1.757 -11.914 -9.172 1 98.12 173 PHE B O 1
ATOM 4171 N N . ILE B 1 174 ? -0.009 -12.5 -10.32 1 98.25 174 ILE B N 1
ATOM 4172 C CA . ILE B 1 174 ? -0.633 -13.734 -10.781 1 98.25 174 ILE B CA 1
ATOM 4173 C C . ILE B 1 174 ? -0.756 -14.719 -9.625 1 98.25 174 ILE B C 1
ATOM 4175 O O . ILE B 1 174 ? -1.439 -15.734 -9.734 1 98.25 174 ILE B O 1
ATOM 417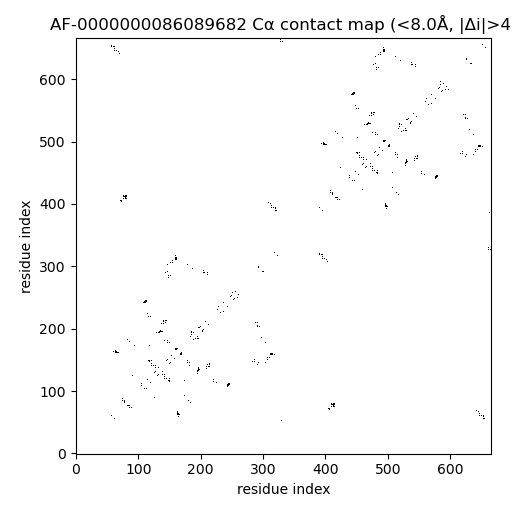9 N N . HIS B 1 175 ? -0.121 -14.406 -8.492 1 98.69 175 HIS B N 1
ATOM 4180 C CA . HIS B 1 175 ? -0.219 -15.297 -7.348 1 98.69 175 HIS B CA 1
ATOM 4181 C C . HIS B 1 175 ? -1.094 -14.703 -6.25 1 98.69 175 HIS B C 1
ATOM 4183 O O . HIS B 1 175 ? -1.534 -15.406 -5.344 1 98.69 175 HIS B O 1
ATOM 4189 N N . THR B 1 176 ? -1.417 -13.398 -6.309 1 98.31 176 THR B N 1
ATOM 4190 C CA . THR B 1 176 ? -2.18 -12.75 -5.25 1 98.31 176 THR B CA 1
ATOM 4191 C C . THR B 1 176 ? -3.631 -12.547 -5.676 1 98.31 176 THR B C 1
ATOM 4193 O O . THR B 1 176 ? -4.551 -12.75 -4.879 1 98.31 176 THR B O 1
ATOM 4196 N N . PHE B 1 177 ? -3.867 -12.242 -6.918 1 98.56 177 PHE B N 1
ATOM 4197 C CA . PHE B 1 177 ? -5.199 -11.836 -7.355 1 98.56 177 PHE B CA 1
ATOM 4198 C C . PHE B 1 177 ? -6.145 -13.031 -7.383 1 98.56 177 PHE B C 1
ATOM 4200 O O . PHE B 1 177 ? -7.277 -12.945 -6.906 1 98.56 177 PHE B O 1
ATOM 4207 N N . PRO B 1 178 ? -5.668 -14.172 -7.879 1 98.75 178 PRO B N 1
ATOM 4208 C CA . PRO B 1 178 ? -6.605 -15.297 -7.973 1 98.75 178 PRO B CA 1
ATOM 4209 C C . PRO B 1 178 ? -7.16 -15.719 -6.613 1 98.75 178 PRO B C 1
ATOM 4211 O O . PRO B 1 178 ? -8.375 -15.805 -6.441 1 98.75 178 PRO B O 1
ATOM 4214 N N . PRO B 1 179 ? -6.285 -15.938 -5.625 1 98.81 179 PRO B N 1
ATOM 4215 C CA . PRO B 1 179 ? -6.871 -16.297 -4.332 1 98.81 179 PRO B CA 1
ATOM 4216 C C . PRO B 1 179 ? -7.715 -15.188 -3.73 1 98.81 179 PRO B C 1
ATOM 4218 O O . PRO B 1 179 ? -8.711 -15.453 -3.049 1 98.81 179 PRO B O 1
ATOM 4221 N N . LEU B 1 180 ? -7.387 -13.953 -3.967 1 98.62 180 LEU B N 1
ATOM 4222 C CA . LEU B 1 180 ? -8.156 -12.82 -3.453 1 98.62 180 LEU B CA 1
ATOM 4223 C C . LEU B 1 180 ? -9.555 -12.805 -4.055 1 98.62 180 LEU B C 1
ATOM 4225 O O . LEU B 1 180 ? -10.539 -12.633 -3.334 1 98.62 180 LEU B O 1
ATOM 4229 N N . ILE B 1 181 ? -9.617 -12.992 -5.324 1 98.44 181 ILE B N 1
ATOM 4230 C CA . ILE B 1 181 ? -10.891 -13 -6.035 1 98.44 181 ILE B CA 1
ATOM 4231 C C . ILE B 1 181 ? -11.727 -14.195 -5.582 1 98.44 181 ILE B C 1
ATOM 4233 O O . ILE B 1 181 ? -12.93 -14.07 -5.352 1 98.44 181 ILE B O 1
ATOM 4237 N N . SER B 1 182 ? -11.055 -15.344 -5.457 1 98.5 182 SER B N 1
ATOM 4238 C CA . SER B 1 182 ? -11.734 -16.531 -4.953 1 98.5 182 SER B CA 1
ATOM 4239 C C . SER B 1 182 ? -12.312 -16.281 -3.562 1 98.5 182 SER B C 1
ATOM 4241 O O . SER B 1 182 ? -13.438 -16.703 -3.271 1 98.5 182 SER B O 1
ATOM 4243 N N . PHE B 1 183 ? -11.594 -15.633 -2.73 1 98.56 183 PHE B N 1
ATOM 4244 C CA . PHE B 1 183 ? -12.031 -15.289 -1.382 1 98.56 183 PHE B CA 1
ATOM 4245 C C . PHE B 1 183 ? -13.266 -14.398 -1.425 1 98.56 183 PHE B C 1
ATOM 4247 O O . PHE B 1 183 ? -14.25 -14.664 -0.729 1 98.56 183 PHE B O 1
ATOM 4254 N N . ALA B 1 184 ? -13.172 -13.398 -2.275 1 98.31 184 ALA B N 1
ATOM 4255 C CA . ALA B 1 184 ? -14.258 -12.43 -2.357 1 98.31 184 ALA B CA 1
ATOM 4256 C C . ALA B 1 184 ? -15.547 -13.086 -2.85 1 98.31 184 ALA B C 1
ATOM 4258 O O . ALA B 1 184 ? -16.609 -12.883 -2.271 1 98.31 184 ALA B O 1
ATOM 4259 N N . ILE B 1 185 ? -15.445 -13.891 -3.834 1 98.19 185 ILE B N 1
ATOM 4260 C CA . ILE B 1 185 ? -16.609 -14.523 -4.43 1 98.19 185 ILE B CA 1
ATOM 4261 C C . ILE B 1 185 ? -17.219 -15.523 -3.443 1 98.19 185 ILE B C 1
ATOM 4263 O O . ILE B 1 185 ? -18.438 -15.609 -3.303 1 98.19 185 ILE B O 1
ATOM 4267 N N . ARG B 1 186 ? -16.375 -16.203 -2.721 1 98 186 ARG B N 1
ATOM 4268 C CA . ARG B 1 186 ? -16.844 -17.25 -1.807 1 98 186 ARG B CA 1
ATOM 4269 C C . ARG B 1 186 ? -17.516 -16.641 -0.581 1 98 186 ARG B C 1
ATOM 4271 O O . ARG B 1 186 ? -18.547 -17.109 -0.137 1 98 186 ARG B O 1
ATOM 4278 N N . TRP B 1 187 ? -16.984 -15.57 -0.101 1 97.19 187 TRP B N 1
ATOM 4279 C CA . TRP B 1 187 ? -17.375 -15.164 1.241 1 97.19 187 TRP B CA 1
ATOM 4280 C C . TRP B 1 187 ? -18.234 -13.898 1.192 1 97.19 187 TRP B C 1
ATOM 4282 O O . TRP B 1 187 ? -18.859 -13.523 2.186 1 97.19 187 TRP B O 1
ATOM 4292 N N . PHE B 1 188 ? -18.281 -13.289 0.044 1 96.06 188 PHE B N 1
ATOM 4293 C CA . PHE B 1 188 ? -19.172 -12.148 -0.138 1 96.06 188 PHE B CA 1
ATOM 4294 C C . PHE B 1 188 ? -20.016 -12.312 -1.39 1 96.06 188 PHE B C 1
ATOM 4296 O O . PHE B 1 188 ? -20.031 -11.438 -2.26 1 96.06 188 PHE B O 1
ATOM 4303 N N . PRO B 1 189 ? -20.812 -13.336 -1.418 1 95.31 189 PRO B N 1
ATOM 4304 C CA . PRO B 1 189 ? -21.578 -13.672 -2.623 1 95.31 189 PRO B CA 1
ATOM 4305 C C . PRO B 1 189 ? -22.578 -12.594 -3.002 1 95.31 189 PRO B C 1
ATOM 4307 O O . PRO B 1 189 ? -22.953 -12.477 -4.172 1 95.31 189 PRO B O 1
ATOM 4310 N N . GLU B 1 190 ? -23.016 -11.781 -2.037 1 95.56 190 GLU B N 1
ATOM 4311 C CA . GLU B 1 190 ? -23.969 -10.719 -2.309 1 95.56 190 GLU B CA 1
ATOM 4312 C C . GLU B 1 190 ? -23.406 -9.703 -3.303 1 95.56 190 GLU B C 1
ATOM 4314 O O . GLU B 1 190 ? -24.172 -9.055 -4.031 1 95.56 190 GLU B O 1
ATOM 4319 N N . GLN B 1 191 ? -22.094 -9.641 -3.418 1 96.06 191 GLN B N 1
ATOM 4320 C CA . GLN B 1 191 ? -21.438 -8.719 -4.336 1 96.06 191 GLN B CA 1
ATOM 4321 C C . GLN B 1 191 ? -21.266 -9.352 -5.715 1 96.06 191 GLN B C 1
ATOM 4323 O O . GLN B 1 191 ? -20.938 -8.664 -6.684 1 96.06 191 GLN B O 1
ATOM 4328 N N . PHE B 1 192 ? -21.531 -10.656 -5.758 1 97.25 192 PHE B N 1
ATOM 4329 C CA . PHE B 1 192 ? -21.281 -11.406 -6.977 1 97.25 192 PHE B CA 1
ATOM 4330 C C . PHE B 1 192 ? -22.484 -12.266 -7.355 1 97.25 192 PHE B C 1
ATOM 4332 O O . PHE B 1 192 ? -22.359 -13.484 -7.512 1 97.25 192 PHE B O 1
ATOM 4339 N N . PRO B 1 193 ? -23.562 -11.672 -7.645 1 95.5 193 PRO B N 1
ATOM 4340 C CA . PRO B 1 193 ? -24.781 -12.445 -7.895 1 95.5 193 PRO B CA 1
ATOM 4341 C C . PRO B 1 193 ? -24.688 -13.305 -9.156 1 95.5 193 PRO B C 1
ATOM 4343 O O . PRO B 1 193 ? -25.406 -14.297 -9.289 1 95.5 193 PRO B O 1
ATOM 4346 N N . GLU B 1 194 ? -23.75 -12.977 -10.016 1 95.56 194 GLU B N 1
ATOM 4347 C CA . GLU B 1 194 ? -23.641 -13.688 -11.281 1 95.56 194 GLU B CA 1
ATOM 4348 C C . GLU B 1 194 ? -22.859 -14.984 -11.117 1 95.56 194 GLU B C 1
ATOM 4350 O O . GLU B 1 194 ? -22.891 -15.852 -11.992 1 95.56 194 GLU B O 1
ATOM 4355 N N . TYR B 1 195 ? -22.219 -15.125 -10 1 96.62 195 TYR B N 1
ATOM 4356 C CA . TYR B 1 195 ? -21.344 -16.281 -9.781 1 96.62 195 TYR B CA 1
ATOM 4357 C C . TYR B 1 195 ? -22.016 -17.281 -8.852 1 96.62 195 TYR B C 1
ATOM 4359 O O . TYR B 1 195 ? -22.531 -16.922 -7.797 1 96.62 195 TYR B O 1
ATOM 4367 N N . THR B 1 196 ? -22.016 -18.578 -9.227 1 94.75 196 THR B N 1
ATOM 4368 C CA . THR B 1 196 ? -22.5 -19.656 -8.391 1 94.75 196 THR B CA 1
ATOM 4369 C C . THR B 1 196 ? -21.344 -20.453 -7.789 1 94.75 196 THR B C 1
ATOM 4371 O O . THR B 1 196 ? -20.469 -20.922 -8.516 1 94.75 196 THR B O 1
ATOM 4374 N N . THR B 1 197 ? -21.344 -20.594 -6.48 1 93.12 197 THR B N 1
ATOM 4375 C CA . THR B 1 197 ? -20.188 -21.156 -5.812 1 93.12 197 THR B CA 1
ATOM 4376 C C . THR B 1 197 ? -20.547 -22.453 -5.094 1 93.12 197 THR B C 1
ATOM 4378 O O . THR B 1 197 ? -19.672 -23.266 -4.789 1 93.12 197 THR B O 1
ATOM 4381 N N . CYS B 1 198 ? -21.859 -22.656 -4.887 1 93.31 198 CYS B N 1
ATOM 4382 C CA . CYS B 1 198 ? -22.266 -23.75 -4.023 1 93.31 198 CYS B CA 1
ATOM 4383 C C . CYS B 1 198 ? -22.625 -24.984 -4.848 1 93.31 198 CYS B C 1
ATOM 4385 O O . CYS B 1 198 ? -23.594 -24.953 -5.625 1 93.31 198 CYS B O 1
ATOM 4387 N N . ILE B 1 199 ? -21.906 -25.984 -4.586 1 90.38 199 ILE B N 1
ATOM 4388 C CA . ILE B 1 199 ? -22.188 -27.266 -5.242 1 90.38 199 ILE B CA 1
ATOM 4389 C C . ILE B 1 199 ? -23.391 -27.938 -4.582 1 90.38 199 ILE B C 1
ATOM 4391 O O . ILE B 1 199 ? -24.266 -28.469 -5.266 1 90.38 199 ILE B O 1
ATOM 4395 N N . GLU B 1 200 ? -23.406 -27.812 -3.25 1 89.19 200 GLU B N 1
ATOM 4396 C CA . GLU B 1 200 ? -24.5 -28.344 -2.438 1 89.19 200 GLU B CA 1
ATOM 4397 C C . GLU B 1 200 ? -25.266 -27.234 -1.737 1 89.19 200 GLU B C 1
ATOM 4399 O O . GLU B 1 200 ? -24.781 -26.109 -1.617 1 89.19 200 GLU B O 1
ATOM 4404 N N . PRO B 1 201 ? -26.484 -27.5 -1.232 1 89.12 201 PRO B N 1
ATOM 4405 C CA . PRO B 1 201 ? -27.312 -26.484 -0.594 1 89.12 201 PRO B CA 1
ATOM 4406 C C . PRO B 1 201 ? -26.641 -25.859 0.629 1 89.12 201 PRO B C 1
ATOM 4408 O O . PRO B 1 201 ? -26.828 -24.672 0.906 1 89.12 201 PRO B O 1
ATOM 4411 N N . THR B 1 202 ? -25.781 -26.641 1.271 1 91.06 202 THR B N 1
ATOM 4412 C CA . THR B 1 202 ? -25.094 -26.141 2.459 1 91.06 202 THR B CA 1
ATOM 4413 C C . THR B 1 202 ? -23.891 -25.281 2.068 1 91.06 202 THR B C 1
ATOM 4415 O O . THR B 1 202 ? -23.344 -24.562 2.906 1 91.06 202 THR B O 1
ATOM 4418 N N . CYS B 1 203 ? -23.453 -25.406 0.836 1 93 203 CYS B N 1
ATOM 4419 C CA . CYS B 1 203 ? -22.312 -24.734 0.251 1 93 203 CYS B CA 1
ATOM 4420 C C . CYS B 1 203 ? -21.016 -25.219 0.869 1 93 203 CYS B C 1
ATOM 4422 O O . CYS B 1 203 ? -19.969 -24.594 0.712 1 93 203 CYS B O 1
ATOM 4424 N N . GLU B 1 204 ? -21.109 -26.266 1.614 1 94.62 204 GLU B N 1
ATOM 4425 C CA . GLU B 1 204 ? -19.922 -26.922 2.131 1 94.62 204 GLU B CA 1
ATOM 4426 C C . GLU B 1 204 ? -19.328 -27.875 1.102 1 94.62 204 GLU B C 1
ATOM 4428 O O . GLU B 1 204 ? -20.047 -28.453 0.293 1 94.62 204 GLU B O 1
ATOM 4433 N N . VAL B 1 205 ? -17.969 -27.953 1.209 1 96.5 205 VAL B N 1
ATOM 4434 C CA . VAL B 1 205 ? -17.297 -28.859 0.287 1 96.5 205 VAL B CA 1
ATOM 4435 C C . VAL B 1 205 ? -16.469 -29.875 1.074 1 96.5 205 VAL B C 1
ATOM 4437 O O . VAL B 1 205 ? -16.156 -29.656 2.246 1 96.5 205 VAL B O 1
ATOM 4440 N N . ASN B 1 206 ? -16.266 -31 0.466 1 96.31 206 ASN B N 1
ATOM 4441 C CA . ASN B 1 206 ? -15.32 -31.984 0.962 1 96.31 206 ASN B CA 1
ATOM 4442 C C . ASN B 1 206 ? -14.164 -32.188 -0.016 1 96.31 206 ASN B C 1
ATOM 4444 O O . ASN B 1 206 ? -14.062 -31.5 -1.025 1 96.31 206 ASN B O 1
ATOM 4448 N N . TRP B 1 207 ? -13.234 -33.094 0.283 1 95.75 207 TRP B N 1
ATOM 4449 C CA . TRP B 1 207 ? -12.008 -33.281 -0.489 1 95.75 207 TRP B CA 1
ATOM 4450 C C . TRP B 1 207 ? -12.32 -33.719 -1.916 1 95.75 207 TRP B C 1
ATOM 4452 O O . TRP B 1 207 ? -11.555 -33.438 -2.84 1 95.75 207 TRP B O 1
ATOM 4462 N N . THR B 1 208 ? -13.445 -34.344 -2.193 1 96.88 208 THR B N 1
ATOM 4463 C CA . THR B 1 208 ? -13.797 -34.781 -3.537 1 96.88 208 THR B CA 1
ATOM 4464 C C . THR B 1 208 ? -14.18 -33.594 -4.418 1 96.88 208 THR B C 1
ATOM 4466 O O . THR B 1 208 ? -14.156 -33.688 -5.648 1 96.88 208 THR B O 1
ATOM 4469 N N . HIS B 1 209 ? -14.516 -32.469 -3.777 1 96.69 209 HIS B N 1
ATOM 4470 C CA . HIS B 1 209 ? -14.914 -31.281 -4.52 1 96.69 209 HIS B CA 1
ATOM 4471 C C . HIS B 1 209 ? -13.727 -30.375 -4.801 1 96.69 209 HIS B C 1
ATOM 4473 O O . HIS B 1 209 ? -13.766 -29.562 -5.723 1 96.69 209 HIS B O 1
ATOM 4479 N N . THR B 1 210 ? -12.711 -30.516 -4.008 1 97.25 210 THR B N 1
ATOM 4480 C CA . THR B 1 210 ? -11.586 -29.594 -4.125 1 97.25 210 THR B CA 1
ATOM 4481 C C . THR B 1 210 ? -10.305 -30.344 -4.492 1 97.25 210 THR B C 1
ATOM 4483 O O . THR B 1 210 ? -9.828 -30.25 -5.625 1 97.25 210 THR B O 1
ATOM 4486 N N . VAL B 1 211 ? -9.93 -31.344 -3.725 1 98.06 211 VAL B N 1
ATOM 4487 C CA . VAL B 1 211 ? -8.641 -32 -3.854 1 98.06 211 VAL B CA 1
ATOM 4488 C C . VAL B 1 211 ? -8.625 -32.875 -5.113 1 98.06 211 VAL B C 1
ATOM 4490 O O . VAL B 1 211 ? -7.691 -32.781 -5.914 1 98.06 211 VAL B O 1
ATOM 4493 N N . LEU B 1 212 ? -9.641 -33.562 -5.328 1 97.88 212 LEU B N 1
ATOM 4494 C CA . LEU B 1 212 ? -9.656 -34.531 -6.434 1 97.88 212 LEU B CA 1
ATOM 4495 C C . LEU B 1 212 ? -9.672 -33.812 -7.773 1 97.88 212 LEU B C 1
ATOM 4497 O O . LEU B 1 212 ? -8.859 -34.094 -8.656 1 97.88 212 LEU B O 1
ATOM 4501 N N . PRO B 1 213 ? -10.578 -32.875 -7.941 1 98.06 213 PRO B N 1
ATOM 4502 C CA . PRO B 1 213 ? -10.531 -32.156 -9.219 1 98.06 213 PRO B CA 1
ATOM 4503 C C . PRO B 1 213 ? -9.211 -31.406 -9.438 1 98.06 213 PRO B C 1
ATOM 4505 O O . PRO B 1 213 ? -8.727 -31.328 -10.562 1 98.06 213 PRO B O 1
ATOM 4508 N N . HIS B 1 214 ? -8.641 -30.891 -8.43 1 98.62 214 HIS B N 1
ATOM 4509 C CA . HIS B 1 214 ? -7.336 -30.25 -8.555 1 98.62 214 HIS B CA 1
ATOM 4510 C C . HIS B 1 214 ? -6.277 -31.234 -9.039 1 98.62 214 HIS B C 1
ATOM 4512 O O . HIS B 1 214 ? -5.473 -30.906 -9.922 1 98.62 214 HIS B O 1
ATOM 4518 N N . LEU B 1 215 ? -6.266 -32.406 -8.398 1 98.06 215 LEU B N 1
ATOM 4519 C CA . LEU B 1 215 ? -5.27 -33.406 -8.773 1 98.06 215 LEU B CA 1
ATOM 4520 C C . LEU B 1 215 ? -5.418 -33.781 -10.234 1 98.06 215 LEU B C 1
ATOM 4522 O O . LEU B 1 215 ? -4.418 -34 -10.93 1 98.06 215 LEU B O 1
ATOM 4526 N N . GLY B 1 216 ? -6.652 -33.906 -10.664 1 98.19 216 GLY B N 1
ATOM 4527 C CA . GLY B 1 216 ? -6.871 -34.156 -12.086 1 98.19 216 GLY B CA 1
ATOM 4528 C C . GLY B 1 216 ? -6.324 -33.062 -12.969 1 98.19 216 GLY B C 1
ATOM 4529 O O . GLY B 1 216 ? -5.656 -33.312 -13.969 1 98.19 216 GLY B O 1
ATOM 4530 N N . PHE B 1 217 ? -6.609 -31.812 -12.602 1 98.56 217 PHE B N 1
ATOM 4531 C CA . PHE B 1 217 ? -6.148 -30.641 -13.344 1 98.56 217 PHE B CA 1
ATOM 4532 C C . PHE B 1 217 ? -4.629 -30.562 -13.32 1 98.56 217 PHE B C 1
ATOM 4534 O O . PHE B 1 217 ? -4 -30.266 -14.336 1 98.56 217 PHE B O 1
ATOM 4541 N N . PHE B 1 218 ? -4.059 -30.875 -12.195 1 98.44 218 PHE B N 1
ATOM 4542 C CA . PHE B 1 218 ? -2.611 -30.875 -12.016 1 98.44 218 PHE B CA 1
ATOM 4543 C C . PHE B 1 218 ? -1.955 -31.922 -12.898 1 98.44 218 PHE B C 1
ATOM 4545 O O . PHE B 1 218 ? -0.952 -31.656 -13.555 1 98.44 218 PHE B O 1
ATOM 4552 N N . LEU B 1 219 ? -2.541 -33.094 -12.891 1 97.75 219 LEU B N 1
ATOM 4553 C CA . LEU B 1 219 ? -1.983 -34.156 -13.703 1 97.75 219 LEU B CA 1
ATOM 4554 C C . LEU B 1 219 ? -2.064 -33.844 -15.188 1 97.75 219 LEU B C 1
ATOM 4556 O O . LEU B 1 219 ? -1.165 -34.188 -15.953 1 97.75 219 LEU B O 1
ATOM 4560 N N . PHE B 1 220 ? -3.135 -33.219 -15.508 1 98 220 PHE B N 1
ATOM 4561 C CA . PHE B 1 220 ? -3.248 -32.75 -16.875 1 98 220 PHE B CA 1
ATOM 4562 C C .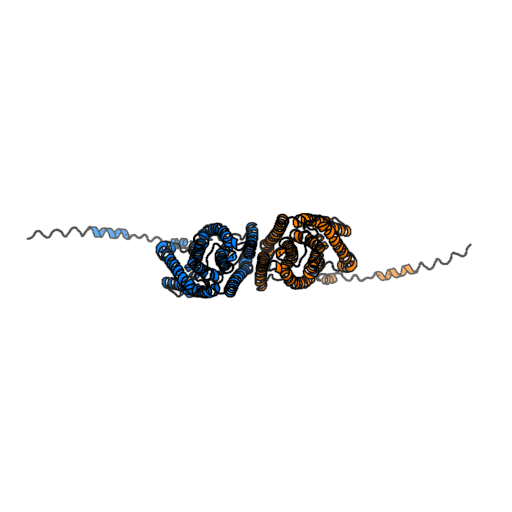 PHE B 1 220 ? -2.115 -31.797 -17.219 1 98 220 PHE B C 1
ATOM 4564 O O . PHE B 1 220 ? -1.452 -31.938 -18.25 1 98 220 PHE B O 1
ATOM 4571 N N . TRP B 1 221 ? -1.874 -30.797 -16.391 1 98.06 221 TRP B N 1
ATOM 4572 C CA . TRP B 1 221 ? -0.798 -29.828 -16.609 1 98.06 221 TRP B CA 1
ATOM 4573 C C . TRP B 1 221 ? 0.56 -30.531 -16.609 1 98.06 221 TRP B C 1
ATOM 4575 O O . TRP B 1 221 ? 1.391 -30.281 -17.5 1 98.06 221 TRP B O 1
ATOM 4585 N N . LEU B 1 222 ? 0.768 -31.406 -15.609 1 96.81 222 LEU B N 1
ATOM 4586 C CA . LEU B 1 222 ? 2.059 -32.062 -15.461 1 96.81 222 LEU B CA 1
ATOM 4587 C C . LEU B 1 222 ? 2.395 -32.906 -16.703 1 96.81 222 LEU B C 1
ATOM 4589 O O . LEU B 1 222 ? 3.523 -32.844 -17.188 1 96.81 222 LEU B O 1
ATOM 4593 N N . THR B 1 223 ? 1.415 -33.594 -17.203 1 96.44 223 THR B N 1
ATOM 4594 C CA . THR B 1 223 ? 1.613 -34.406 -18.406 1 96.44 223 THR B CA 1
ATOM 4595 C C . THR B 1 223 ? 1.876 -33.531 -19.625 1 96.44 223 THR B C 1
ATOM 4597 O O . TH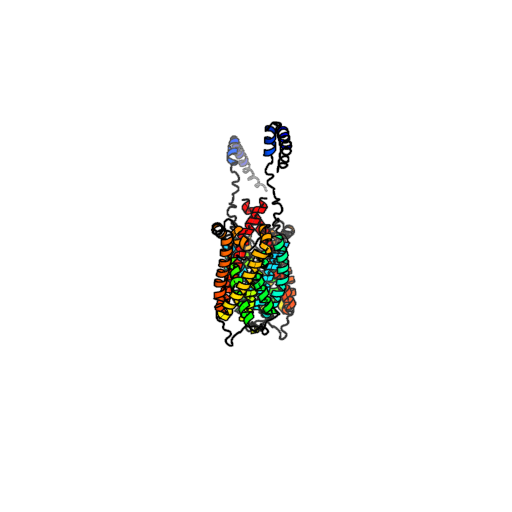R B 1 223 ? 2.775 -33.844 -20.422 1 96.44 223 THR B O 1
ATOM 4600 N N . SER B 1 224 ? 1.12 -32.5 -19.766 1 96.88 224 SER B N 1
ATOM 4601 C CA . SER B 1 224 ? 1.308 -31.562 -20.875 1 96.88 224 SER B CA 1
ATOM 4602 C C . SER B 1 224 ? 2.68 -30.906 -20.812 1 96.88 224 SER B C 1
ATOM 4604 O O . SER B 1 224 ? 3.346 -30.766 -21.844 1 96.88 224 SER B O 1
ATOM 4606 N N . TYR B 1 225 ? 3.016 -30.516 -19.625 1 94.88 225 TYR B N 1
ATOM 4607 C CA . TYR B 1 225 ? 4.316 -29.891 -19.422 1 94.88 225 TYR B CA 1
ATOM 4608 C C . TYR B 1 225 ? 5.449 -30.844 -19.766 1 94.88 225 TYR B C 1
ATOM 4610 O O . TYR B 1 225 ? 6.398 -30.469 -20.453 1 94.88 225 TYR B O 1
ATOM 4618 N N . TYR B 1 226 ? 5.348 -32.062 -19.328 1 93.38 226 TYR B N 1
ATOM 4619 C CA . TYR B 1 226 ? 6.34 -33.094 -19.609 1 93.38 226 TYR B CA 1
ATOM 4620 C C . TYR B 1 226 ? 6.445 -33.344 -21.109 1 93.38 226 TYR B C 1
ATOM 4622 O O . TYR B 1 226 ? 7.551 -33.438 -21.641 1 93.38 226 TYR B O 1
ATOM 4630 N N . LEU B 1 227 ? 5.309 -33.5 -21.75 1 96 227 LEU B N 1
ATOM 4631 C CA . LEU B 1 227 ? 5.301 -33.75 -23.188 1 96 227 LEU B CA 1
ATOM 4632 C C . LEU B 1 227 ? 5.934 -32.562 -23.938 1 96 227 LEU B C 1
ATOM 4634 O O . LEU B 1 227 ? 6.703 -32.781 -24.875 1 96 227 LEU B O 1
ATOM 4638 N N . LYS B 1 228 ? 5.652 -31.391 -23.469 1 96.25 228 LYS B N 1
ATOM 4639 C CA . LYS B 1 228 ? 6.176 -30.203 -24.141 1 96.25 228 LYS B CA 1
ATOM 4640 C C . LYS B 1 228 ? 7.688 -30.078 -23.953 1 96.25 228 LYS B C 1
ATOM 4642 O O . LYS B 1 228 ? 8.43 -29.906 -24.938 1 96.25 228 LYS B O 1
ATOM 4647 N N . THR B 1 229 ? 8.203 -30.297 -22.75 1 93.06 229 THR B N 1
ATOM 4648 C CA . THR B 1 229 ? 9.602 -30 -22.438 1 93.06 229 THR B CA 1
ATOM 4649 C C . THR B 1 229 ? 10.477 -31.219 -22.719 1 93.06 229 THR B C 1
ATOM 4651 O O . THR B 1 229 ? 11.617 -31.078 -23.172 1 93.06 229 THR B O 1
ATOM 4654 N N . GLU B 1 230 ? 9.93 -32.5 -22.531 1 91.75 230 GLU B N 1
ATOM 4655 C CA . GLU B 1 230 ? 10.773 -33.688 -22.578 1 91.75 230 GLU B CA 1
ATOM 4656 C C . GLU B 1 230 ? 10.539 -34.469 -23.844 1 91.75 230 GLU B C 1
ATOM 4658 O O . GLU B 1 230 ? 11.266 -35.438 -24.125 1 91.75 230 GLU B O 1
ATOM 4663 N N . HIS B 1 231 ? 9.586 -34.062 -24.641 1 94.38 231 HIS B N 1
ATOM 4664 C CA . HIS B 1 231 ? 9.359 -34.75 -25.906 1 94.38 231 HIS B CA 1
ATOM 4665 C C . HIS B 1 231 ? 9.375 -33.812 -27.094 1 94.38 231 HIS B C 1
ATOM 4667 O O . HIS B 1 231 ? 10.234 -33.906 -27.969 1 94.38 231 HIS B O 1
ATOM 4673 N N . VAL B 1 232 ? 8.523 -32.812 -27.047 1 96.12 232 VAL B N 1
ATOM 4674 C CA . VAL B 1 232 ? 8.383 -31.922 -28.188 1 96.12 232 VAL B CA 1
ATOM 4675 C C . VAL B 1 232 ? 9.625 -31.047 -28.312 1 96.12 232 VAL B C 1
ATOM 4677 O O . VAL B 1 232 ? 10.219 -30.938 -29.391 1 96.12 232 VAL B O 1
ATOM 4680 N N . ASP B 1 233 ? 10.031 -30.438 -27.188 1 95.62 233 ASP B N 1
ATOM 4681 C CA . ASP B 1 233 ? 11.133 -29.469 -27.234 1 95.62 233 ASP B CA 1
ATOM 4682 C C . ASP B 1 233 ? 12.422 -30.094 -26.688 1 95.62 233 ASP B C 1
ATOM 4684 O O . ASP B 1 233 ? 13.359 -29.391 -26.328 1 95.62 233 ASP B O 1
ATOM 4688 N N . LYS B 1 234 ? 12.5 -31.391 -26.578 1 91.88 234 LYS B N 1
ATOM 4689 C CA . LYS B 1 234 ? 13.641 -32.062 -25.969 1 91.88 234 LYS B CA 1
ATOM 4690 C C . LYS B 1 234 ? 14.945 -31.672 -26.656 1 91.88 234 LYS B C 1
ATOM 4692 O O . LYS B 1 234 ? 15.875 -31.203 -26 1 91.88 234 LYS B O 1
ATOM 4697 N N . LYS B 1 235 ? 15.008 -31.828 -27.969 1 93.5 235 LYS B N 1
ATOM 4698 C CA . LYS B 1 235 ? 16.219 -31.516 -28.719 1 93.5 235 LYS B CA 1
ATOM 4699 C C . LYS B 1 235 ? 16.531 -30.016 -28.656 1 93.5 235 LYS B C 1
ATOM 4701 O O . LYS B 1 235 ? 17.703 -29.625 -28.531 1 93.5 235 LYS B O 1
ATOM 4706 N N . PHE B 1 236 ? 15.445 -29.312 -28.75 1 94 236 PHE B N 1
ATOM 4707 C CA . PHE B 1 236 ? 15.578 -27.859 -28.688 1 94 236 PHE B CA 1
ATOM 4708 C C . PHE B 1 236 ? 16.203 -27.422 -27.375 1 94 236 PHE B C 1
ATOM 4710 O O . PHE B 1 236 ? 17.109 -26.578 -27.359 1 94 236 PHE B O 1
ATOM 4717 N N . LEU B 1 237 ? 15.844 -28.031 -26.297 1 91.81 237 LEU B N 1
ATOM 4718 C CA . LEU B 1 237 ? 16.297 -27.672 -24.969 1 91.81 237 LEU B CA 1
ATOM 4719 C C . LEU B 1 237 ? 17.688 -28.25 -24.703 1 91.81 237 LEU B C 1
ATOM 4721 O O . LEU B 1 237 ? 18.484 -27.641 -23.984 1 91.81 237 LEU B O 1
ATOM 4725 N N . GLN B 1 238 ? 17.984 -29.297 -25.312 1 90.06 238 GLN B N 1
ATOM 4726 C CA . GLN B 1 238 ? 19.312 -29.891 -25.172 1 90.06 238 GLN B CA 1
ATOM 4727 C C . GLN B 1 238 ? 20.375 -29.031 -25.859 1 90.06 238 GLN B C 1
ATOM 4729 O O . GLN B 1 238 ? 21.5 -28.922 -25.375 1 90.06 238 GLN B O 1
ATOM 4734 N N . LYS B 1 239 ? 19.938 -28.453 -26.906 1 92.12 239 LYS B N 1
ATOM 4735 C CA . LYS B 1 239 ? 20.859 -27.625 -27.688 1 92.12 239 LYS B CA 1
ATOM 4736 C C . LYS B 1 239 ? 21.031 -26.234 -27.078 1 92.12 239 LYS B C 1
ATOM 4738 O O . LYS B 1 239 ? 22.062 -25.594 -27.25 1 92.12 239 LYS B O 1
ATOM 4743 N N . ARG B 1 240 ? 19.984 -25.828 -26.453 1 92.25 240 ARG B N 1
ATOM 4744 C CA . ARG B 1 240 ? 19.984 -24.484 -25.891 1 92.25 240 ARG B CA 1
ATOM 4745 C C . ARG B 1 240 ? 19.969 -24.531 -24.359 1 92.25 240 ARG B C 1
ATOM 4747 O O . ARG B 1 240 ? 18.953 -24.281 -23.734 1 92.25 240 ARG B O 1
ATOM 4754 N N . THR B 1 241 ? 21.062 -24.656 -23.766 1 87.38 241 THR B N 1
ATOM 4755 C CA . THR B 1 241 ? 21.219 -24.875 -22.328 1 87.38 241 THR B CA 1
ATOM 4756 C C . THR B 1 241 ? 21 -23.594 -21.547 1 87.38 241 THR B C 1
ATOM 4758 O O . THR B 1 241 ? 20.812 -23.609 -20.328 1 87.38 241 THR B O 1
ATOM 4761 N N . HIS B 1 242 ? 20.938 -22.516 -22.328 1 88.5 242 HIS B N 1
ATOM 4762 C CA . HIS B 1 242 ? 20.781 -21.234 -21.672 1 88.5 242 HIS B CA 1
ATOM 4763 C C . HIS B 1 242 ? 19.328 -20.938 -21.359 1 88.5 242 HIS B C 1
ATOM 4765 O O . HIS B 1 242 ? 19.031 -20.031 -20.594 1 88.5 242 HIS B O 1
ATOM 4771 N N . LEU B 1 243 ? 18.453 -21.734 -22.016 1 90.69 243 LEU B N 1
ATOM 4772 C CA . LEU B 1 243 ? 17.031 -21.562 -21.703 1 90.69 243 LEU B CA 1
ATOM 4773 C C . LEU B 1 243 ? 16.719 -22.062 -20.312 1 90.69 243 LEU B C 1
ATOM 4775 O O . LEU B 1 243 ? 17.125 -23.172 -19.922 1 90.69 243 LEU B O 1
ATOM 4779 N N . ILE B 1 244 ? 15.93 -21.266 -19.609 1 89.88 244 ILE B N 1
ATOM 4780 C CA . ILE B 1 244 ? 15.641 -21.578 -18.219 1 89.88 244 ILE B CA 1
ATOM 4781 C C . ILE B 1 244 ? 14.227 -22.141 -18.094 1 89.88 244 ILE B C 1
ATOM 4783 O O . ILE B 1 244 ? 13.273 -21.562 -18.609 1 89.88 244 ILE B O 1
ATOM 4787 N N . THR B 1 245 ? 14.141 -23.266 -17.5 1 89.25 245 THR B N 1
ATOM 4788 C CA . THR B 1 245 ? 12.883 -23.875 -17.078 1 89.25 245 THR B CA 1
ATOM 4789 C C . THR B 1 245 ? 12.797 -23.953 -15.555 1 89.25 245 THR B C 1
ATOM 4791 O O . THR B 1 245 ? 13.797 -23.766 -14.867 1 89.25 245 THR B O 1
ATOM 4794 N N . SER B 1 246 ? 11.625 -24.219 -15.062 1 87.81 246 SER B N 1
ATOM 4795 C CA . SER B 1 246 ? 11.484 -24.375 -13.625 1 87.81 246 SER B CA 1
ATOM 4796 C C . SER B 1 246 ? 12.344 -25.531 -13.109 1 87.81 246 SER B C 1
ATOM 4798 O O . SER B 1 246 ? 12.914 -25.438 -12.023 1 87.81 246 SER B O 1
ATOM 4800 N N . TYR B 1 247 ? 12.508 -26.562 -13.883 1 86.94 247 TYR B N 1
ATOM 4801 C CA . TYR B 1 247 ? 13.375 -27.688 -13.539 1 86.94 247 TYR B CA 1
ATOM 4802 C C . TYR B 1 247 ? 14.828 -27.25 -13.453 1 86.94 247 TYR B C 1
ATOM 4804 O O . TYR B 1 247 ? 15.5 -27.484 -12.453 1 86.94 247 TYR B O 1
ATOM 4812 N N . ARG B 1 248 ? 15.289 -26.516 -14.414 1 84.06 248 ARG B N 1
ATOM 4813 C CA . ARG B 1 248 ? 16.672 -26.062 -14.453 1 84.06 248 ARG B CA 1
ATOM 4814 C C . ARG B 1 248 ? 16.938 -25.031 -13.367 1 84.06 248 ARG B C 1
ATOM 4816 O O . ARG B 1 248 ? 18.016 -25.016 -12.758 1 84.06 248 ARG B O 1
ATOM 4823 N N . TRP B 1 249 ? 15.961 -24.188 -13.18 1 84.69 249 TRP B N 1
ATOM 4824 C CA . TRP B 1 249 ? 16.094 -23.141 -12.18 1 84.69 249 TRP B CA 1
ATOM 4825 C C . TRP B 1 249 ? 16.297 -23.734 -10.789 1 84.69 249 TRP B C 1
ATOM 4827 O O . TRP B 1 249 ? 17.172 -23.297 -10.039 1 84.69 249 TRP B O 1
ATOM 4837 N N . ILE B 1 250 ? 15.602 -24.734 -10.469 1 82.62 250 ILE B N 1
ATOM 4838 C CA . ILE B 1 250 ? 15.625 -25.328 -9.141 1 82.62 250 ILE B CA 1
ATOM 4839 C C . ILE B 1 250 ? 16.859 -26.234 -9 1 82.62 250 ILE B C 1
ATOM 4841 O O . ILE B 1 250 ? 17.484 -26.266 -7.941 1 82.62 250 ILE B O 1
ATOM 4845 N N . THR B 1 251 ? 17.297 -26.891 -10.055 1 81.31 251 THR B N 1
ATOM 4846 C CA . THR B 1 251 ? 18.281 -27.953 -9.906 1 81.31 251 THR B CA 1
ATOM 4847 C C . THR B 1 251 ? 19.656 -27.469 -10.375 1 81.31 251 THR B C 1
ATOM 4849 O O . THR B 1 251 ? 20.688 -28.062 -10.008 1 81.31 251 THR B O 1
ATOM 4852 N N . GLU B 1 252 ? 19.625 -26.312 -11.156 1 79.06 252 GLU B N 1
ATOM 4853 C CA . GLU B 1 252 ? 20.906 -26.047 -11.82 1 79.06 252 GLU B CA 1
ATOM 4854 C C . GLU B 1 252 ? 21.359 -24.609 -11.594 1 79.06 252 GLU B C 1
ATOM 4856 O O . GLU B 1 252 ? 22.547 -24.297 -11.773 1 79.06 252 GLU B O 1
ATOM 4861 N N . MET B 1 253 ? 20.484 -23.703 -11.242 1 75.25 253 MET B N 1
ATOM 4862 C CA . MET B 1 253 ? 20.828 -22.281 -11.32 1 75.25 253 MET B CA 1
ATOM 4863 C C . MET B 1 253 ? 21.688 -21.859 -10.141 1 75.25 253 MET B C 1
ATOM 4865 O O . MET B 1 253 ? 22.672 -21.125 -10.312 1 75.25 253 MET B O 1
ATOM 4869 N N . ASP B 1 254 ? 21.234 -22.266 -9.047 1 75.5 254 ASP B N 1
ATOM 4870 C CA . ASP B 1 254 ? 22.016 -21.891 -7.871 1 75.5 254 ASP B CA 1
ATOM 4871 C C . ASP B 1 254 ? 22.891 -23.047 -7.41 1 75.5 254 ASP B C 1
ATOM 4873 O O . ASP B 1 254 ? 22.438 -23.922 -6.664 1 75.5 254 ASP B O 1
ATOM 4877 N N . LYS B 1 255 ? 24.125 -22.875 -7.77 1 77.06 255 LYS B N 1
ATOM 4878 C CA . LYS B 1 255 ? 25.047 -23.969 -7.484 1 77.06 255 LYS B CA 1
ATOM 4879 C C . LYS B 1 255 ? 25.312 -24.094 -5.988 1 77.06 255 LYS B C 1
ATOM 4881 O O . LYS B 1 255 ? 25.797 -25.109 -5.52 1 77.06 255 LYS B O 1
ATOM 4886 N N . LYS B 1 256 ? 24.969 -23 -5.285 1 77.31 256 LYS B N 1
ATOM 4887 C CA . LYS B 1 256 ? 25.203 -23.016 -3.844 1 77.31 256 LYS B CA 1
ATOM 4888 C C . LYS B 1 256 ? 23.969 -23.5 -3.09 1 77.31 256 LYS B C 1
ATOM 4890 O O . LYS B 1 256 ? 24.031 -23.75 -1.884 1 77.31 256 LYS B O 1
ATOM 4895 N N . SER B 1 257 ? 23.016 -23.719 -3.799 1 77.94 257 SER B N 1
ATOM 4896 C CA . SER B 1 257 ? 21.766 -24.094 -3.145 1 77.94 257 SER B CA 1
ATOM 4897 C C . SER B 1 257 ? 21.75 -25.562 -2.758 1 77.94 257 SER B C 1
ATOM 4899 O O . SER B 1 257 ? 22.438 -26.375 -3.387 1 77.94 257 SER B O 1
ATOM 4901 N N . LYS B 1 258 ? 21 -25.828 -1.683 1 78.69 258 LYS B N 1
ATOM 4902 C CA . LYS B 1 258 ? 20.844 -27.219 -1.246 1 78.69 258 LYS B CA 1
ATOM 4903 C C . LYS B 1 258 ? 20.188 -28.062 -2.332 1 78.69 258 LYS B C 1
ATOM 4905 O O . LYS B 1 258 ? 20.5 -29.25 -2.488 1 78.69 258 LYS B O 1
ATOM 4910 N N . SER B 1 259 ? 19.344 -27.438 -3.098 1 76.19 259 SER B N 1
ATOM 4911 C CA . SER B 1 259 ? 18.656 -28.172 -4.16 1 76.19 259 SER B CA 1
ATOM 4912 C C . SER B 1 259 ? 19.641 -28.609 -5.25 1 76.19 259 SER B C 1
ATOM 4914 O O . SER B 1 259 ? 19.547 -29.719 -5.762 1 76.19 259 SER B O 1
ATOM 4916 N N . TYR B 1 260 ? 20.5 -27.75 -5.527 1 77.88 260 TYR B N 1
ATOM 4917 C CA . TYR B 1 260 ? 21.516 -28.094 -6.516 1 77.88 260 TYR B CA 1
ATOM 4918 C C . TYR B 1 260 ? 22.406 -29.219 -6.016 1 77.88 260 TYR B C 1
ATOM 4920 O O . TYR B 1 260 ? 22.625 -30.203 -6.723 1 77.88 260 TYR B O 1
ATOM 4928 N N . GLN B 1 261 ? 22.781 -29.094 -4.812 1 81.88 261 GLN B N 1
ATOM 4929 C CA . GLN B 1 261 ? 23.703 -30.078 -4.242 1 81.88 261 GLN B CA 1
ATOM 4930 C C . GLN B 1 261 ? 23.047 -31.453 -4.16 1 81.88 261 GLN B C 1
ATOM 4932 O O . GLN B 1 261 ? 23.672 -32.469 -4.48 1 81.88 261 GLN B O 1
ATOM 4937 N N . LEU B 1 262 ? 21.844 -31.422 -3.766 1 79.81 262 LEU B N 1
ATOM 4938 C CA . LEU B 1 262 ? 21.094 -32.688 -3.67 1 79.81 262 LEU B CA 1
ATOM 4939 C C . LEU B 1 262 ? 20.844 -33.281 -5.055 1 79.81 262 LEU B C 1
ATOM 4941 O O . LEU B 1 262 ? 20.891 -34.5 -5.23 1 79.81 262 LEU B O 1
ATOM 4945 N N . GLY B 1 263 ? 20.609 -32.469 -6.008 1 78.5 263 GLY B N 1
ATOM 4946 C CA . GLY B 1 263 ? 20.312 -32.875 -7.367 1 78.5 263 GLY B CA 1
ATOM 4947 C C . GLY B 1 263 ? 21.516 -33.5 -8.062 1 78.5 263 GLY B C 1
ATOM 4948 O O . GLY B 1 263 ? 21.359 -34.438 -8.852 1 78.5 263 GLY B O 1
ATOM 4949 N N . GLN B 1 264 ? 22.641 -33 -7.711 1 80.5 264 GLN B N 1
ATOM 4950 C CA . GLN B 1 264 ? 23.859 -33.469 -8.375 1 80.5 264 GLN B CA 1
ATOM 4951 C C . GLN B 1 264 ? 24.141 -34.938 -8.039 1 80.5 264 GLN B C 1
ATOM 4953 O O . GLN B 1 264 ? 24.891 -35.594 -8.758 1 80.5 264 GLN B O 1
ATOM 4958 N N . LYS B 1 265 ? 23.516 -35.312 -7.066 1 83.06 265 LYS B N 1
ATOM 4959 C CA . LYS B 1 265 ? 23.734 -36.688 -6.652 1 83.06 265 LYS B CA 1
ATOM 4960 C C . LYS B 1 265 ? 22.938 -37.656 -7.52 1 83.06 265 LYS B C 1
ATOM 4962 O O . LYS B 1 265 ? 23.188 -38.875 -7.512 1 83.06 265 LYS B O 1
ATOM 4967 N N . PHE B 1 266 ? 22.109 -37.188 -8.328 1 85.56 266 PHE B N 1
ATOM 4968 C CA . PHE B 1 266 ? 21.234 -38.031 -9.148 1 85.56 266 PHE B CA 1
ATOM 4969 C C . PHE B 1 266 ? 21.547 -37.844 -10.625 1 85.56 266 PHE B C 1
ATOM 4971 O O . PHE B 1 266 ? 22.109 -36.812 -11.023 1 85.56 266 PHE B O 1
ATOM 4978 N N . SER B 1 267 ? 21.25 -38.938 -11.352 1 86.12 267 SER B N 1
ATOM 4979 C CA . SER B 1 267 ? 21.328 -38.812 -12.805 1 86.12 267 SER B CA 1
ATOM 4980 C C . SER B 1 267 ? 20.328 -37.781 -13.328 1 86.12 267 SER B C 1
ATOM 4982 O O . SER B 1 267 ? 19.359 -37.438 -12.641 1 86.12 267 SER B O 1
ATOM 4984 N N . PRO B 1 268 ? 20.562 -37.312 -14.508 1 82.25 268 PRO B N 1
ATOM 4985 C CA . PRO B 1 268 ? 19.625 -36.344 -15.07 1 82.25 268 PRO B CA 1
ATOM 4986 C C . PRO B 1 268 ? 18.188 -36.844 -15.141 1 82.25 268 PRO B C 1
ATOM 4988 O O . PRO B 1 268 ? 17.25 -36.094 -14.867 1 82.25 268 PRO B O 1
ATOM 4991 N N . GLN B 1 269 ? 18.078 -38.094 -15.508 1 85.69 269 GLN B N 1
ATOM 4992 C CA . GLN B 1 269 ? 16.734 -38.656 -15.602 1 85.69 269 GLN B CA 1
ATOM 4993 C C . GLN B 1 269 ? 16.094 -38.781 -14.219 1 85.69 269 GLN B C 1
ATOM 4995 O O . GLN B 1 269 ? 14.906 -38.5 -14.055 1 85.69 269 GLN B O 1
ATOM 5000 N N . ALA B 1 270 ? 16.828 -39.188 -13.266 1 90.25 270 ALA B N 1
ATOM 5001 C CA . ALA B 1 270 ? 16.328 -39.312 -11.898 1 90.25 270 ALA B CA 1
ATOM 5002 C C . ALA B 1 270 ? 15.984 -37.938 -11.312 1 90.25 270 ALA B C 1
ATOM 5004 O O . ALA B 1 270 ? 15.039 -37.812 -10.531 1 90.25 270 ALA B O 1
ATOM 5005 N N . ARG B 1 271 ? 16.719 -37 -11.719 1 88.56 271 ARG B N 1
ATOM 5006 C CA . ARG B 1 271 ? 16.469 -35.656 -11.25 1 88.56 271 ARG B CA 1
ATOM 5007 C C . ARG B 1 271 ? 15.148 -35.094 -11.781 1 88.56 271 ARG B C 1
ATOM 5009 O O . ARG B 1 271 ? 14.398 -34.469 -11.047 1 88.56 271 ARG B O 1
ATOM 5016 N N . LEU B 1 272 ? 14.984 -35.375 -13.023 1 88.5 272 LEU B N 1
ATOM 5017 C CA . LEU B 1 272 ? 13.727 -34.969 -13.625 1 88.5 272 LEU B CA 1
ATOM 5018 C C . LEU B 1 272 ? 12.547 -35.625 -12.938 1 88.5 272 LEU B C 1
ATOM 5020 O O . LEU B 1 272 ? 11.531 -35 -12.664 1 88.5 272 LEU B O 1
ATOM 5024 N N . PHE B 1 273 ? 12.695 -36.938 -12.734 1 89.94 273 PHE B N 1
ATOM 5025 C CA . PHE B 1 273 ? 11.648 -37.688 -12.039 1 89.94 273 PHE B CA 1
ATOM 5026 C C . PHE B 1 273 ? 11.438 -37.125 -10.641 1 89.94 273 PHE B C 1
ATOM 5028 O O . PHE B 1 273 ? 10.297 -36.969 -10.188 1 89.94 273 PHE B O 1
ATOM 5035 N N . ALA B 1 274 ? 12.5 -36.844 -9.977 1 88.5 274 ALA B N 1
ATOM 5036 C CA . ALA B 1 274 ? 12.422 -36.281 -8.633 1 88.5 274 ALA B CA 1
ATOM 5037 C C . ALA B 1 274 ? 11.711 -34.938 -8.648 1 88.5 274 ALA B C 1
ATOM 5039 O O . ALA B 1 274 ? 10.93 -34.625 -7.746 1 88.5 274 ALA B O 1
ATOM 5040 N N . PHE B 1 275 ? 12 -34.219 -9.633 1 88.69 275 PHE B N 1
ATOM 5041 C CA . PHE B 1 275 ? 11.344 -32.906 -9.797 1 88.69 275 PHE B CA 1
ATOM 5042 C C . PHE B 1 275 ? 9.844 -33.094 -9.961 1 88.69 275 PHE B C 1
ATOM 5044 O O . PHE B 1 275 ? 9.055 -32.344 -9.344 1 88.69 275 PHE B O 1
ATOM 5051 N N . MET B 1 276 ? 9.438 -34.031 -10.742 1 91.5 276 MET B N 1
ATOM 5052 C CA . MET B 1 276 ? 8.016 -34.281 -10.977 1 91.5 276 MET B CA 1
ATOM 5053 C C . MET B 1 276 ? 7.336 -34.75 -9.695 1 91.5 276 MET B C 1
ATOM 5055 O O . MET B 1 276 ? 6.207 -34.344 -9.406 1 91.5 276 MET B O 1
ATOM 5059 N N . VAL B 1 277 ? 8.031 -35.531 -8.984 1 91.31 277 VAL B N 1
ATOM 5060 C CA . VAL B 1 277 ? 7.508 -36.031 -7.719 1 91.31 277 VAL B CA 1
ATOM 5061 C C . VAL B 1 277 ? 7.391 -34.906 -6.715 1 91.31 277 VAL B C 1
ATOM 5063 O O . VAL B 1 277 ? 6.422 -34.844 -5.953 1 91.31 277 VAL B O 1
ATOM 5066 N N . PHE B 1 278 ? 8.359 -34.094 -6.738 1 90.19 278 PHE B N 1
ATOM 5067 C CA . PHE B 1 278 ? 8.336 -32.906 -5.875 1 90.19 278 PHE B CA 1
ATOM 5068 C C . PHE B 1 278 ? 7.133 -32.031 -6.191 1 90.19 278 PHE B C 1
ATOM 5070 O O . PHE B 1 278 ? 6.457 -31.547 -5.281 1 90.19 278 PHE B O 1
ATOM 5077 N N . GLN B 1 279 ? 6.883 -31.844 -7.434 1 92.94 279 GLN B N 1
ATOM 5078 C CA . GLN B 1 279 ? 5.715 -31.078 -7.852 1 92.94 279 GLN B CA 1
ATOM 5079 C C . GLN B 1 279 ? 4.426 -31.719 -7.332 1 92.94 279 GLN B C 1
ATOM 5081 O O . GLN B 1 279 ? 3.535 -31.016 -6.852 1 92.94 279 GLN B O 1
ATOM 5086 N N . LEU B 1 280 ? 4.34 -33 -7.465 1 94.94 280 LEU B N 1
ATOM 5087 C CA . LEU B 1 280 ? 3.168 -33.719 -6.973 1 94.94 280 LEU B CA 1
ATOM 5088 C C . LEU B 1 280 ? 2.998 -33.531 -5.473 1 94.94 280 LEU B C 1
ATOM 5090 O O . LEU B 1 280 ? 1.892 -33.25 -4.996 1 94.94 280 LEU B O 1
ATOM 5094 N N . PHE B 1 281 ? 4.059 -33.625 -4.75 1 95 281 PHE B N 1
ATOM 5095 C CA . PHE B 1 281 ? 4.016 -33.469 -3.303 1 95 281 PHE B CA 1
ATOM 5096 C C . PHE B 1 281 ? 3.613 -32.062 -2.934 1 95 281 PHE B C 1
ATOM 5098 O O . PHE B 1 281 ? 2.826 -31.844 -2.008 1 95 281 PHE B O 1
ATOM 5105 N N . PHE B 1 282 ? 4.188 -31.109 -3.578 1 96.25 282 PHE B N 1
ATOM 5106 C CA . PHE B 1 282 ? 3.867 -29.703 -3.336 1 96.25 282 PHE B CA 1
ATOM 5107 C C . PHE B 1 282 ? 2.381 -29.438 -3.549 1 96.25 282 PHE B C 1
ATOM 5109 O O . PHE B 1 282 ? 1.731 -28.812 -2.717 1 96.25 282 PHE B O 1
ATOM 5116 N N . HIS B 1 283 ? 1.869 -29.938 -4.609 1 98.06 283 HIS B N 1
ATOM 5117 C CA . HIS B 1 283 ? 0.466 -29.719 -4.941 1 98.06 283 HIS B CA 1
ATOM 5118 C C . HIS B 1 283 ? -0.453 -30.438 -3.967 1 98.06 283 HIS B C 1
ATOM 5120 O O . HIS B 1 283 ? -1.486 -29.906 -3.562 1 98.06 283 HIS B O 1
ATOM 5126 N N . LEU B 1 284 ? -0.053 -31.641 -3.58 1 96.25 284 LEU B N 1
ATOM 5127 C CA . LEU B 1 284 ? -0.841 -32.375 -2.607 1 96.25 284 LEU B CA 1
ATOM 5128 C C . LEU B 1 284 ? -0.872 -31.672 -1.262 1 96.25 284 LEU B C 1
ATOM 5130 O O . LEU B 1 284 ? -1.932 -31.547 -0.645 1 96.25 284 LEU B O 1
ATOM 5134 N N . LEU B 1 285 ? 0.219 -31.156 -0.847 1 97.56 285 LEU B N 1
ATOM 5135 C CA . LEU B 1 285 ? 0.338 -30.516 0.452 1 97.56 285 LEU B CA 1
ATOM 5136 C C . LEU B 1 285 ? -0.424 -29.188 0.466 1 97.56 285 LEU B C 1
ATOM 5138 O O . LEU B 1 285 ? -1.083 -28.859 1.454 1 97.56 285 LEU B O 1
ATOM 5142 N N . THR B 1 286 ? -0.382 -28.469 -0.573 1 98.44 286 THR B N 1
ATOM 5143 C CA . THR B 1 286 ? -0.918 -27.125 -0.588 1 98.44 286 THR B CA 1
ATOM 5144 C C . THR B 1 286 ? -2.412 -27.125 -0.894 1 98.44 286 THR B C 1
ATOM 5146 O O . THR B 1 286 ? -3.121 -26.172 -0.595 1 98.44 286 THR B O 1
ATOM 5149 N N . VAL B 1 287 ? -2.895 -28.234 -1.503 1 98.44 287 VAL B N 1
ATOM 5150 C CA . VAL B 1 287 ? -4.309 -28.25 -1.856 1 98.44 287 VAL B CA 1
ATOM 5151 C C . VAL B 1 287 ? -5.133 -28.75 -0.672 1 98.44 287 VAL B C 1
ATOM 5153 O O . VAL B 1 287 ? -6.324 -28.453 -0.562 1 98.44 287 VAL B O 1
ATOM 5156 N N . ILE B 1 288 ? -4.566 -29.406 0.234 1 97.19 288 ILE B N 1
ATOM 5157 C CA . ILE B 1 288 ? -5.258 -30.031 1.361 1 97.19 288 ILE B CA 1
ATOM 5158 C C . ILE B 1 288 ? -5.98 -28.953 2.174 1 97.19 288 ILE B C 1
ATOM 5160 O O . ILE B 1 288 ? -7.172 -29.094 2.465 1 97.19 288 ILE B O 1
ATOM 5164 N N . PRO B 1 289 ? -5.359 -27.844 2.516 1 98.06 289 PRO B N 1
ATOM 5165 C CA . PRO B 1 289 ? -6.039 -26.844 3.35 1 98.06 289 PRO B CA 1
ATOM 5166 C C . PRO B 1 289 ? -7.195 -26.172 2.627 1 98.06 289 PRO B C 1
ATOM 5168 O O . PRO B 1 289 ? -8.023 -25.516 3.264 1 98.06 289 PRO B O 1
ATOM 5171 N N . THR B 1 290 ? -7.305 -26.297 1.341 1 98.62 290 THR B N 1
ATOM 5172 C CA . THR B 1 290 ? -8.273 -25.531 0.573 1 98.62 290 THR B CA 1
ATOM 5173 C C . THR B 1 290 ? -9.695 -25.953 0.915 1 98.62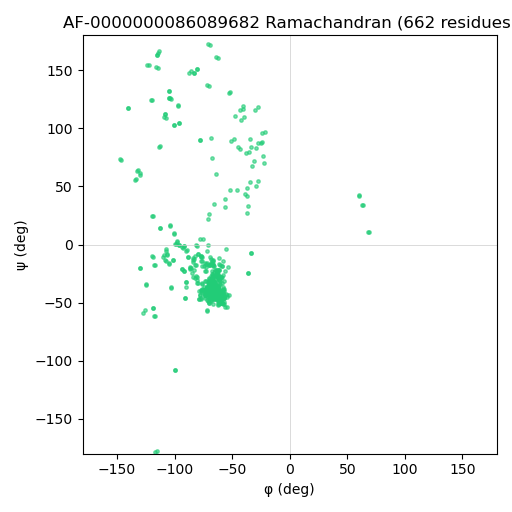 290 THR B C 1
ATOM 5175 O O . THR B 1 290 ? -10.633 -25.156 0.842 1 98.62 290 THR B O 1
ATOM 5178 N N . THR B 1 291 ? -9.844 -27.266 1.276 1 98.25 291 THR B N 1
ATOM 5179 C CA . THR B 1 291 ? -11.156 -27.719 1.717 1 98.25 291 THR B CA 1
ATOM 5180 C C . THR B 1 291 ? -11.594 -26.984 2.98 1 98.25 291 THR B C 1
ATOM 5182 O O . THR B 1 291 ? -12.75 -26.562 3.092 1 98.25 291 THR B O 1
ATOM 5185 N N . PHE B 1 292 ? -10.711 -26.766 3.877 1 98.38 292 PHE B N 1
ATOM 5186 C CA . PHE B 1 292 ? -10.992 -26.047 5.113 1 98.38 292 PHE B CA 1
ATOM 5187 C C . PHE B 1 292 ? -11.203 -24.562 4.844 1 98.38 292 PHE B C 1
ATOM 5189 O O . PHE B 1 292 ? -12.062 -23.922 5.457 1 98.38 292 PHE B O 1
ATOM 5196 N N . MET B 1 293 ? -10.469 -24.062 3.926 1 98.62 293 MET B N 1
ATOM 5197 C CA . MET B 1 293 ? -10.578 -22.656 3.547 1 98.62 293 MET B CA 1
ATOM 5198 C C . MET B 1 293 ? -11.93 -22.375 2.902 1 98.62 293 MET B C 1
ATOM 5200 O O . MET B 1 293 ? -12.531 -21.328 3.156 1 98.62 293 MET B O 1
ATOM 5204 N N . PHE B 1 294 ? -12.367 -23.281 2.127 1 98.56 294 PHE B N 1
ATOM 5205 C CA . PHE B 1 294 ? -13.648 -23.125 1.45 1 98.56 294 PHE B CA 1
ATOM 5206 C C . PHE B 1 294 ? -14.797 -23.141 2.453 1 98.56 294 PHE B C 1
ATOM 5208 O O . PHE B 1 294 ? -15.82 -22.484 2.246 1 98.56 294 PHE B O 1
ATOM 5215 N N . ASN B 1 295 ? -14.594 -23.797 3.574 1 98.19 295 ASN B N 1
ATOM 5216 C CA . ASN B 1 295 ? -15.68 -24.031 4.512 1 98.19 295 ASN B CA 1
ATOM 5217 C C . ASN B 1 295 ? -15.625 -23.062 5.688 1 98.19 295 ASN B C 1
ATOM 5219 O O . ASN B 1 295 ? -16.578 -22.953 6.457 1 98.19 295 ASN B O 1
ATOM 5223 N N . ASN B 1 296 ? -14.508 -22.359 5.848 1 98.38 296 ASN B N 1
ATOM 5224 C CA . ASN B 1 296 ? -14.328 -21.469 6.984 1 98.38 296 ASN B CA 1
ATOM 5225 C C . ASN B 1 296 ? -13.617 -20.172 6.578 1 98.38 296 ASN B C 1
ATOM 5227 O O . ASN B 1 296 ? -12.445 -20.188 6.207 1 98.38 296 ASN B O 1
ATOM 5231 N N . ILE B 1 297 ? -14.305 -19.078 6.738 1 98.06 297 ILE B N 1
ATOM 5232 C CA . ILE B 1 297 ? -13.812 -17.797 6.273 1 98.06 297 ILE B CA 1
ATOM 5233 C C . ILE B 1 297 ? -12.547 -17.422 7.047 1 98.06 297 ILE B C 1
ATOM 5235 O O . ILE B 1 297 ? -11.625 -16.812 6.488 1 98.06 297 ILE B O 1
ATOM 5239 N N . TYR B 1 298 ? -12.477 -17.766 8.32 1 98.31 298 TYR B N 1
ATOM 5240 C CA . TYR B 1 298 ? -11.336 -17.375 9.148 1 98.31 298 TYR B CA 1
ATOM 5241 C C . TYR B 1 298 ? -10.086 -18.141 8.75 1 98.31 298 TYR B C 1
ATOM 5243 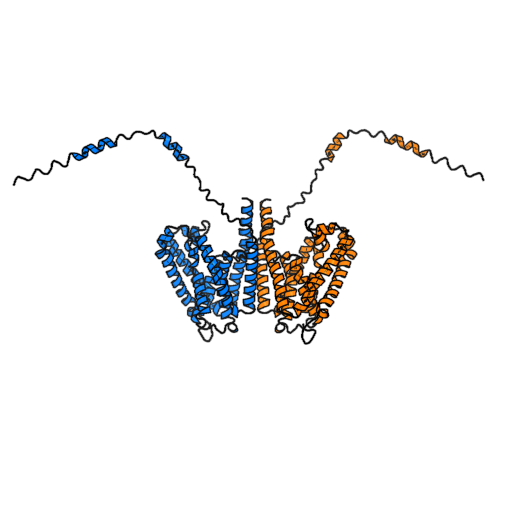O O . TYR B 1 298 ? -8.992 -17.578 8.703 1 98.31 298 TYR B O 1
ATOM 5251 N N . VAL B 1 299 ? -10.258 -19.391 8.461 1 98.5 299 VAL B N 1
ATOM 5252 C CA . VAL B 1 299 ? -9.125 -20.188 8 1 98.5 299 VAL B CA 1
ATOM 5253 C C . VAL B 1 299 ? -8.625 -19.656 6.664 1 98.5 299 VAL B C 1
ATOM 5255 O O . VAL B 1 299 ? -7.418 -19.484 6.469 1 98.5 299 VAL B O 1
ATOM 5258 N N . ASN B 1 300 ? -9.57 -19.406 5.797 1 98.69 300 ASN B N 1
ATOM 5259 C CA . ASN B 1 300 ? -9.219 -18.844 4.496 1 98.69 300 ASN B CA 1
ATOM 5260 C C . ASN B 1 300 ? -8.492 -17.516 4.637 1 98.69 300 ASN B C 1
ATOM 5262 O O . ASN B 1 300 ? -7.426 -17.312 4.047 1 98.69 300 ASN B O 1
ATOM 5266 N N . ALA B 1 301 ? -8.992 -16.641 5.512 1 98.31 301 ALA B N 1
ATOM 5267 C CA . ALA B 1 301 ? -8.43 -15.305 5.695 1 98.31 301 ALA B CA 1
ATOM 5268 C C . ALA B 1 301 ? -7.031 -15.375 6.297 1 98.31 301 ALA B C 1
ATOM 5270 O O . ALA B 1 301 ? -6.121 -14.664 5.855 1 98.31 301 ALA B O 1
ATOM 5271 N N . VAL B 1 302 ? -6.824 -16.188 7.242 1 98.5 302 VAL B N 1
ATOM 5272 C CA . VAL B 1 302 ? -5.547 -16.281 7.945 1 98.5 302 VAL B CA 1
ATOM 5273 C C . VAL B 1 302 ? -4.469 -16.797 7.004 1 98.5 302 VAL B C 1
ATOM 5275 O O . VAL B 1 302 ? -3.352 -16.281 6.973 1 98.5 302 VAL B O 1
ATOM 5278 N N . ILE B 1 303 ? -4.797 -17.797 6.23 1 98.69 303 ILE B N 1
ATOM 5279 C CA . ILE B 1 303 ? -3.818 -18.391 5.324 1 98.69 303 ILE B CA 1
ATOM 5280 C C . ILE B 1 303 ? -3.488 -17.391 4.207 1 98.69 303 ILE B C 1
ATOM 5282 O O . ILE B 1 303 ? -2.324 -17.25 3.83 1 98.69 303 ILE B O 1
ATOM 5286 N N . LEU B 1 304 ? -4.5 -16.734 3.746 1 98.56 304 LEU B N 1
ATOM 5287 C CA . LEU B 1 304 ? -4.281 -15.703 2.744 1 98.56 304 LEU B CA 1
ATOM 5288 C C . LEU B 1 304 ? -3.354 -14.617 3.279 1 98.56 304 LEU B C 1
ATOM 5290 O O . LEU B 1 304 ? -2.371 -14.258 2.627 1 98.56 304 LEU B O 1
ATOM 5294 N N . LEU B 1 305 ? -3.65 -14.109 4.449 1 97.88 305 LEU B N 1
ATOM 5295 C CA . LEU B 1 305 ? -2.885 -13.031 5.066 1 97.88 305 LEU B CA 1
ATOM 5296 C C . LEU B 1 305 ? -1.443 -13.461 5.312 1 97.88 305 LEU B C 1
ATOM 5298 O O . LEU B 1 305 ? -0.512 -12.68 5.102 1 97.88 305 LEU B O 1
ATOM 5302 N N . PHE B 1 306 ? -1.295 -14.68 5.754 1 98.44 306 PHE B N 1
ATOM 5303 C CA . PHE B 1 306 ? 0.044 -15.195 6.016 1 98.44 306 PHE B CA 1
ATOM 5304 C C . PHE B 1 306 ? 0.905 -15.125 4.758 1 98.44 306 PHE B C 1
ATOM 5306 O O . PHE B 1 306 ? 2.016 -14.594 4.789 1 98.44 306 PHE B O 1
ATOM 5313 N N . ASN B 1 307 ? 0.422 -15.633 3.674 1 98.56 307 ASN B N 1
ATOM 5314 C CA . ASN B 1 307 ? 1.178 -15.648 2.426 1 98.56 307 ASN B CA 1
ATOM 5315 C C . ASN B 1 307 ? 1.46 -14.234 1.925 1 98.56 307 ASN B C 1
ATOM 5317 O O . ASN B 1 307 ? 2.557 -13.945 1.44 1 98.56 307 ASN B O 1
ATOM 5321 N N . TYR B 1 308 ? 0.479 -13.336 2.08 1 98.44 308 TYR B N 1
ATOM 5322 C CA . TYR B 1 308 ? 0.643 -11.961 1.605 1 98.44 308 TYR B CA 1
ATOM 5323 C C . TYR B 1 308 ? 1.652 -11.211 2.459 1 98.44 308 TYR B C 1
ATOM 5325 O O . TYR B 1 308 ? 2.424 -10.391 1.945 1 98.44 308 TYR B O 1
ATOM 5333 N N . ILE B 1 309 ? 1.679 -11.469 3.754 1 97.94 309 ILE B N 1
ATOM 5334 C CA . ILE B 1 309 ? 2.648 -10.836 4.641 1 97.94 309 ILE B CA 1
ATOM 5335 C C . ILE B 1 309 ? 4.059 -11.305 4.285 1 97.94 309 ILE B C 1
ATOM 5337 O O . ILE B 1 309 ? 4.992 -10.508 4.238 1 97.94 309 ILE B O 1
ATOM 5341 N N . VAL B 1 310 ? 4.195 -12.562 3.973 1 97.81 310 VAL B N 1
ATOM 5342 C CA . VAL B 1 310 ? 5.488 -13.109 3.564 1 97.81 310 VAL B CA 1
ATOM 5343 C C . VAL B 1 310 ? 5.953 -12.43 2.277 1 97.81 310 VAL B C 1
ATOM 5345 O O . VAL B 1 310 ? 7.129 -12.094 2.137 1 97.81 310 VAL B O 1
ATOM 5348 N N . MET B 1 311 ? 5.043 -12.242 1.391 1 98.31 311 MET B N 1
ATOM 5349 C CA . MET B 1 311 ? 5.359 -11.594 0.123 1 98.31 311 MET B CA 1
ATOM 5350 C C . MET B 1 311 ? 5.898 -10.18 0.354 1 98.31 311 MET B C 1
ATOM 5352 O O . MET B 1 311 ? 6.883 -9.781 -0.264 1 98.31 311 MET B O 1
ATOM 5356 N N . VAL B 1 312 ? 5.27 -9.438 1.264 1 97.5 312 VAL B N 1
ATOM 5357 C CA . VAL B 1 312 ? 5.691 -8.078 1.589 1 97.5 312 VAL B CA 1
ATOM 5358 C C . VAL B 1 312 ? 7.062 -8.109 2.262 1 97.5 312 VAL B C 1
ATOM 5360 O O . VAL B 1 312 ? 7.945 -7.316 1.926 1 97.5 312 VAL B O 1
ATOM 5363 N N . HIS B 1 313 ? 7.23 -9.008 3.129 1 96.25 313 HIS B N 1
ATOM 5364 C CA . HIS B 1 313 ? 8.508 -9.141 3.814 1 96.25 313 HIS B CA 1
ATOM 5365 C C . HIS B 1 313 ? 9.625 -9.508 2.838 1 96.25 313 HIS B C 1
ATOM 5367 O O . HIS B 1 313 ? 10.742 -9.008 2.955 1 96.25 313 HIS B O 1
ATOM 5373 N N . ASN B 1 314 ? 9.312 -10.383 1.922 1 96 314 ASN B N 1
ATOM 5374 C CA . ASN B 1 314 ? 10.281 -10.68 0.871 1 96 314 ASN B CA 1
ATOM 5375 C C . ASN B 1 314 ? 10.672 -9.422 0.098 1 96 314 ASN B C 1
ATOM 5377 O O . ASN B 1 314 ? 11.828 -9.266 -0.299 1 96 314 ASN B O 1
ATOM 5381 N N . GLY B 1 315 ? 9.703 -8.578 -0.13 1 94.5 315 GLY B N 1
ATOM 5382 C CA . GLY B 1 315 ? 9.992 -7.301 -0.757 1 94.5 315 GLY B CA 1
ATOM 5383 C C . GLY B 1 315 ? 10.969 -6.457 0.037 1 94.5 315 GLY B C 1
ATOM 5384 O O . GLY B 1 315 ? 11.875 -5.848 -0.533 1 94.5 315 GLY B O 1
ATOM 5385 N N . SER B 1 316 ? 10.789 -6.473 1.293 1 92.81 316 SER B N 1
ATOM 5386 C CA . SER B 1 316 ? 11.695 -5.727 2.154 1 92.81 316 SER B CA 1
ATOM 5387 C C . SER B 1 316 ? 13.109 -6.297 2.088 1 92.81 316 SER B C 1
ATOM 5389 O O . SER B 1 316 ? 14.086 -5.543 2.074 1 92.81 316 SER B O 1
ATOM 5391 N N . ASN B 1 317 ? 13.227 -7.594 2.037 1 89.69 317 ASN B N 1
ATOM 5392 C CA . ASN B 1 317 ? 14.523 -8.234 1.876 1 89.69 317 ASN B CA 1
ATOM 5393 C C . ASN B 1 317 ? 15.211 -7.797 0.584 1 89.69 317 ASN B C 1
ATOM 5395 O O . ASN B 1 317 ? 16.422 -7.566 0.565 1 89.69 317 ASN B O 1
ATOM 5399 N N . PHE B 1 318 ? 14.492 -7.68 -0.392 1 86.75 318 PHE B N 1
ATOM 5400 C CA . PHE B 1 318 ? 15.031 -7.23 -1.669 1 86.75 318 PHE B CA 1
ATOM 5401 C C . PHE B 1 318 ? 15.57 -5.805 -1.559 1 86.75 318 PHE B C 1
ATOM 5403 O O . PHE B 1 318 ? 16.688 -5.523 -1.979 1 86.75 318 PHE B O 1
ATOM 5410 N N . TYR B 1 319 ? 14.844 -4.91 -0.949 1 81.81 319 TYR B N 1
ATOM 5411 C CA . TYR B 1 319 ? 15.211 -3.502 -0.877 1 81.81 319 TYR B CA 1
ATOM 5412 C C . TYR B 1 319 ? 16.422 -3.299 0.017 1 81.81 319 TYR B C 1
ATOM 5414 O O . TYR B 1 319 ? 17.297 -2.473 -0.28 1 81.81 319 TYR B O 1
ATOM 5422 N N . PHE B 1 320 ? 16.562 -4.09 1.003 1 82.94 320 PHE B N 1
ATOM 5423 C CA . PHE B 1 320 ? 17.578 -3.77 2 1 82.94 320 PHE B CA 1
ATOM 5424 C C . PHE B 1 320 ? 18.781 -4.707 1.878 1 82.94 320 PHE B C 1
ATOM 5426 O O . PHE B 1 320 ? 19.797 -4.504 2.535 1 82.94 320 PHE B O 1
ATOM 5433 N N . GLU B 1 321 ? 18.594 -5.672 1.07 1 79.44 321 GLU B N 1
ATOM 5434 C CA . GLU B 1 321 ? 19.75 -6.527 0.839 1 79.44 321 GLU B CA 1
ATOM 5435 C C . GLU B 1 321 ? 20.188 -6.477 -0.621 1 79.44 321 GLU B C 1
ATOM 5437 O O . GLU B 1 321 ? 21.203 -5.859 -0.945 1 79.44 321 GLU B O 1
ATOM 5442 N N . LYS B 1 322 ? 19.406 -6.855 -1.477 1 69.5 322 LYS B N 1
ATOM 5443 C CA . LYS B 1 322 ? 19.797 -6.984 -2.877 1 69.5 322 LYS B CA 1
ATOM 5444 C C . LYS B 1 322 ? 19.984 -5.613 -3.525 1 69.5 322 LYS B C 1
ATOM 5446 O O . LYS B 1 322 ? 20.969 -5.371 -4.211 1 69.5 322 LYS B O 1
ATOM 5451 N N . PHE B 1 323 ? 19.078 -4.777 -3.199 1 68.06 323 PHE B N 1
ATOM 5452 C CA . PHE B 1 323 ? 19.109 -3.459 -3.82 1 68.06 323 PHE B CA 1
ATOM 5453 C C . PHE B 1 323 ? 20.297 -2.65 -3.309 1 68.06 323 PHE B C 1
ATOM 5455 O O . PHE B 1 323 ? 21 -2 -4.09 1 68.06 323 PHE B O 1
ATOM 5462 N N . VAL B 1 324 ? 20.484 -2.74 -2.068 1 67.75 324 VAL B N 1
ATOM 5463 C CA . VAL B 1 324 ? 21.609 -2.045 -1.441 1 67.75 324 VAL B CA 1
ATOM 5464 C C . VAL B 1 324 ? 22.922 -2.574 -2.004 1 67.75 324 VAL B C 1
ATOM 5466 O O . VAL B 1 324 ? 23.828 -1.798 -2.305 1 67.75 324 VAL B O 1
ATOM 5469 N N . LYS B 1 325 ? 22.906 -3.84 -2.172 1 69.12 325 LYS B N 1
ATOM 5470 C CA . LYS B 1 325 ? 24.109 -4.457 -2.719 1 69.12 325 LYS B CA 1
ATOM 5471 C C . LYS B 1 325 ? 24.344 -4.039 -4.168 1 69.12 325 LYS B C 1
ATOM 5473 O O . LYS B 1 325 ? 25.469 -3.756 -4.57 1 69.12 325 LYS B O 1
ATOM 5478 N N . MET B 1 326 ? 23.328 -3.977 -4.93 1 67.69 326 MET B N 1
ATOM 5479 C CA . MET B 1 326 ? 23.406 -3.57 -6.332 1 67.69 326 MET B CA 1
ATOM 5480 C C . MET B 1 326 ? 23.906 -2.135 -6.453 1 67.69 326 MET B C 1
ATOM 5482 O O . MET B 1 326 ? 24.703 -1.826 -7.336 1 67.69 326 MET B O 1
ATOM 5486 N N . VAL B 1 327 ? 23.469 -1.312 -5.539 1 65.94 327 VAL B N 1
ATOM 5487 C CA . VAL B 1 327 ? 23.859 0.097 -5.555 1 65.94 327 VAL B CA 1
ATOM 5488 C C . VAL B 1 327 ? 25.312 0.245 -5.133 1 65.94 327 VAL B C 1
ATOM 5490 O O . VAL B 1 327 ? 26.062 1.024 -5.73 1 65.94 327 VAL B O 1
ATOM 5493 N N . ALA B 1 328 ? 25.656 -0.528 -4.188 1 64.44 328 ALA B N 1
ATOM 5494 C CA . ALA B 1 328 ? 27.016 -0.491 -3.691 1 64.44 328 ALA B CA 1
ATOM 5495 C C . ALA B 1 328 ? 28 -0.966 -4.758 1 64.44 328 ALA B C 1
ATOM 5497 O O . ALA B 1 328 ? 29.109 -0.422 -4.883 1 64.44 328 ALA B O 1
ATOM 5498 N N . GLU B 1 329 ? 27.672 -1.979 -5.406 1 63.97 329 GLU B N 1
ATOM 5499 C CA . GLU B 1 329 ? 28.547 -2.549 -6.426 1 63.97 329 GLU B CA 1
ATOM 5500 C C . GLU B 1 329 ? 28.656 -1.619 -7.633 1 63.97 329 GLU B C 1
ATOM 5502 O O . GLU B 1 329 ? 29.719 -1.537 -8.258 1 63.97 329 GLU B O 1
ATOM 5507 N N . LYS B 1 330 ? 27.703 -0.956 -7.934 1 56.25 330 LYS B N 1
ATOM 5508 C CA . LYS B 1 330 ? 27.703 -0.051 -9.078 1 56.25 330 LYS B CA 1
ATOM 5509 C C . LYS B 1 330 ? 28.578 1.168 -8.82 1 56.25 330 LYS B C 1
ATOM 5511 O O . LYS B 1 330 ? 29.219 1.693 -9.742 1 56.25 330 LYS B O 1
ATOM 5516 N N . LYS B 1 331 ? 28.641 1.69 -7.676 1 55.12 331 LYS B N 1
ATOM 5517 C CA . LYS B 1 331 ? 29.531 2.818 -7.375 1 55.12 331 LYS B CA 1
ATOM 5518 C C . LYS B 1 331 ? 30.984 2.406 -7.441 1 55.12 331 LYS B C 1
ATOM 5520 O O . LYS B 1 331 ? 31.859 3.215 -7.789 1 55.12 331 LYS B O 1
ATOM 5525 N N . GLU B 1 332 ? 31.312 1.227 -7.152 1 47.09 332 GLU B N 1
ATOM 5526 C CA . GLU B 1 332 ? 32.688 0.762 -7.266 1 47.09 332 GLU B CA 1
ATOM 5527 C C . GLU B 1 332 ? 33.094 0.577 -8.727 1 47.09 332 GLU B C 1
ATOM 5529 O O . GLU B 1 332 ? 34.281 0.699 -9.07 1 47.09 332 GLU B O 1
ATOM 5534 N N . ALA B 1 333 ? 32.219 0.403 -9.531 1 44.06 333 ALA B N 1
ATOM 5535 C CA . ALA B 1 333 ? 32.625 0.209 -10.922 1 44.06 333 ALA B CA 1
ATOM 5536 C C . ALA B 1 333 ? 32.688 1.543 -11.656 1 44.06 333 ALA B C 1
ATOM 5538 O O . ALA B 1 333 ? 31.891 2.443 -11.422 1 44.06 333 ALA B O 1
#

pLDDT: mean 81.84, std 25.45, range [21.36, 98.88]

Organism: Naegleria lovaniensis (NCBI:txid51637)

Solvent-accessible surface area (backbone atoms only — not comparable to full-atom values): 35450 Å² total; per-residue (Å²): 136,81,84,72,72,81,78,71,70,78,77,67,73,79,66,66,73,66,61,67,76,68,59,75,61,75,82,68,78,69,64,69,61,54,61,64,57,60,64,60,58,74,69,60,72,72,65,69,68,67,74,45,74,69,80,58,73,35,76,62,42,30,49,33,24,31,49,35,52,49,49,53,47,51,53,34,26,34,56,31,56,44,48,60,47,44,66,60,54,47,55,63,50,48,52,60,44,48,55,50,45,54,55,52,23,53,75,64,34,33,49,58,51,67,68,36,66,56,47,59,48,50,49,51,40,50,44,30,70,75,73,41,31,68,35,18,64,57,41,32,27,40,38,20,40,21,54,3,46,32,31,51,38,30,66,75,70,54,33,25,57,35,49,49,38,66,71,39,39,42,55,39,44,66,32,47,48,51,31,51,50,43,49,45,51,69,75,40,40,87,56,32,78,73,50,36,65,51,78,41,99,85,43,58,63,49,56,75,51,21,44,47,48,33,51,54,54,48,49,51,49,51,50,51,45,45,44,45,55,68,54,73,35,30,67,61,47,69,72,39,72,76,53,38,35,68,67,45,48,55,42,58,63,44,74,85,35,69,51,14,56,60,36,67,75,42,54,74,69,54,36,52,51,48,50,54,51,48,49,51,52,50,44,54,63,33,25,58,56,26,36,53,28,68,64,28,71,66,57,34,49,51,54,51,49,52,43,52,50,50,19,38,37,38,14,25,47,40,57,54,42,54,46,43,48,54,44,38,55,51,68,74,98,137,76,86,75,69,72,84,69,66,78,75,64,68,78,67,64,68,72,59,67,78,67,62,76,60,75,78,66,73,67,63,66,63,53,58,64,59,61,63,64,57,77,69,60,70,71,65,66,69,68,73,45,74,67,80,57,71,34,76,61,41,30,50,33,25,30,48,35,52,50,48,53,47,50,52,34,26,35,56,30,55,44,47,61,48,44,66,60,53,48,54,64,50,49,53,61,44,49,56,49,46,54,55,51,23,52,76,63,34,33,51,56,50,67,68,36,68,56,48,57,45,51,51,51,40,50,44,31,70,76,73,41,33,68,34,18,65,54,41,32,28,39,38,21,40,21,53,2,45,31,31,53,38,31,65,73,68,55,33,27,58,35,48,48,38,66,68,39,39,42,55,40,45,66,32,48,49,51,33,50,50,44,48,44,51,70,76,41,41,88,56,31,79,72,51,36,65,51,78,41,97,82,46,58,63,49,56,76,52,22,44,48,49,32,51,53,54,48,49,50,49,51,51,52,46,44,45,44,54,68,56,72,34,30,68,60,48,68,72,38,72,74,53,38,35,67,67,46,48,55,43,59,63,42,74,84,34,68,50,13,56,60,36,67,75,41,54,73,68,54,36,52,52,48,50,53,51,49,51,51,50,49,41,55,62,34,24,57,57,26,36,52,27,68,61,29,68,66,56,34,49,51,54,51,48,51,42,53,51,50,19,38,37,39,15,25,48,40,57,53,44,54,46,42,48,54,45,39,55,51,68,75,96

Foldseek 3Di:
DPPPDDPPPDPPDPPPPPPPVPPPPPPPPPPVVVVVVPPVPCPVPPVPPVPPVPPPPDVLLVVQLVVLVVLVVVQVCCLPPQLLCLLVVLVVVLVVLVVVCCVVCVVQLANQQCLDPLNVLLVLLNCCVPPNQADQLSLLASLLSLQFLLLCVCVVVVQASARSDSVSSSSCSSNQSSNSSSLCCLPPVVSPVSHHNAPDPVSADDCVSHVVSNLVVLVVSLVVSCCVPCPVCVVVCVVPVSRDHPLCVQQPVDCPDPNVVVLVVDDPVVSVVVVSVVSVVRSNVRSVCSSVVSVDSVSSVVSSVVSVVSNHVSNVCCVVPVVVVSVVVSVVD/DDDPPPPPPDPPPVPPPVPPVPPPPPPPPCPPVVVVPPPVPCVVVPVPPPPPVPPPPDVLLVVQLVVLVVLVVVQVCCLPPQLLCLLVVLVVVLVVLVVVCCVVCVVQLANQQCLDPLNVLLVLLNCCVPPNQADQLSLLASLLSLQFLLLCVCVVVVQASARSDSNSSSSCSSNQSSNSSSLCCLPPVVSPVSHHNAPDPVSADDCVSHVVSNLVVLVVSLVVSCCVPCPVCVVVCVVPVSRDHPLCVQQPVDCPDPNVVVLVVDDPVVSVVVVSVVSVVRSNVRSVCSSVVSHDSVSSVVSSVVSVVSNHVSNVCCVVPVVVVSVVVSVVD